Protein 1WMD (pdb70)

Secondary structure (DSSP, 8-state):
-HHHHHHTTHHHHHHHH--S-TT-EEEEEES--TTS-SSTTS-TTTTT-EEEEEETTTTT----SSSHHHHHHHHHH--SSSS--SSTTSEEEEEE---TTSS-TTS-SSHHHHHHHHHHTT-SEEEE---B--TT---HHHHHHHHHHHHSS-EEEEE--S-TTSSS-PPBSTT-SSSEEEEEE--S-GGG-GGGS-TTSBPTTS-----TTS-----EEEE-SSEEEE--TT--GGGSSEEEETTEEEE-SHHHHHHHHHHHHHHHHHIIIIISSS---HHHHHHHHHHHPBP-SS-SS-TTTTT-B--HHHHHT-EEEEEEEEE-TT-EEEEEEEE-TTS-EEEEEE--PPPPPTT-S----SEEEEEEE-TTS-EEETT--SSSTTS---SS-SEEEEEESSPPSEEEEEEEEEEE-SS--EEEEEEEE-

CATH classification: 3.40.50.200 (+1 more: 2.60.120.380)

InterPro domains:
  IPR000209 Peptidase S8/S53 domain [PF00082] (227-514)
  IPR007280 Peptidase, C-terminal, archaeal/bacterial [PF04151] (539-624)
  IPR008979 Galactose-binding-like domain superfamily [SSF49785] (526-638)
  IPR015500 Peptidase S8, subtilisin-related [PR00723] (227-246)
  IPR015500 Peptidase S8, subtilisin-related [PR00723] (270-283)
  IPR015500 Peptidase S8, subtilisin-related [PR00723] (458-474)
  IPR022398 Peptidase S8, subtilisin, His-active site [PS00137] (274-284)
  IPR023828 Peptidase S8, subtilisin, Ser-active site [PS00138] (459-469)
  IPR034058 TagA/B/C/D, peptidase domain [cd04842] (222-499)
  IPR036852 Peptidase S8/S53 domain superfamily [G3DSA:3.40.50.200] (207-523)
  IPR036852 Peptidase S8/S53 domain superfamily [SSF52743] (214-522)
  IPR051048 Peptidase S8/S53 subtilisin kexin sedolisin [PTHR43399] (179-622)

Solvent-accessible surface area: 14424 Å² total; per-residue (Å²): 0,75,44,0,69,29,25,0,67,0,43,42,0,8,89,85,80,45,2,80,0,93,54,14,40,0,0,0,0,4,9,0,0,3,37,16,154,81,65,100,58,0,14,46,1,0,118,78,18,17,56,13,33,71,34,51,18,30,115,142,56,6,26,0,69,55,0,45,0,0,0,1,0,1,0,0,0,2,53,4,95,69,10,74,0,0,0,4,86,0,63,0,0,0,0,0,0,8,35,110,74,46,34,65,56,10,40,37,114,69,2,29,80,2,0,48,66,0,66,101,25,25,0,61,0,0,0,0,5,26,44,54,66,55,96,1,22,16,41,78,43,0,99,18,0,0,38,9,6,74,118,47,28,0,3,0,0,0,6,0,10,73,95,16,81,107,38,22,12,0,8,4,1,0,0,0,0,8,0,2,0,0,0,0,0,9,0,81,39,78,112,78,32,94,88,0,64,55,44,64,82,22,0,114,29,0,0,21,4,62,3,160,20,40,5,23,4,0,2,0,0,0,0,0,0,21,0,6,0,1,29,1,75,78,10,68,82,105,36,17,91,29,86,95,68,95,97,4,0,13,10,17,4,1,10,3,0,0,0,0,0,0,0,0,0,0,0,0,19,5,14,0,60,107,91,71,68,42,70,0,81,12,2,0,0,6,0,0,0,0,0,2,3,31,68,10,68,86,23,36,69,29,12,46,0,0,1,0,20,0,19,0,24,103,0,0,86,1,36,74,16,29,42,90,43,56,9,43,69,88,91,109,12,86,54,81,35,92,2,65,48,80,101,54,0,22,0,0,0,2,1,13,0,4,32,3,50,64,127,46,100,53,6,18,37,0,15,0,7,0,6,0,30,4,59,108,46,58,74,28,3,0,16,10,52,86,88,81,82,69,79,79,139,20,30,98,15,7,6,0,2,5,34,17,126,86,4,54,76,20,66,1,43,0,33,0,29,3,147,74,11,90,76,45,76,1,35,0,0,0,0,13,14,42

Sequence (434 aa):
NDVARGIVKADVAQSSSYGLYGQGQIVAVADTGLDTGRNDSSMHEAFRGKITALYALGRTNNANDTNGHGTHVAGSVLGNGSTNKGMAPQANLVFQSIMDSGGGLGGLPSNLQTLFSQAYSAGARIHTNSWGAAVNGAYTTDSRNVDDYVRKNDDMTILFAAGNEGPNGGTISAPGTAKNAITVGATENLRPSFGSYADNINHVAQFSSRGPTKDGRIKPDVMAPGTFILSARSSLAPDSSFWANHDSKYAYMGGTSMATPIVAGNVAQLREHFVKNRGITPKPSLLKAALIAGAADIGLGYPNGNQGWGRVTLDKSLNVAYVNESSSLSTSQKATYSFTATAGKPLKISLVWSDAPASTTASVTLVNDLDLVITAPNGTQYVGNDFTSPYNDNWDGRNNVENVFINAPQSGTTYTIEVQAYNVPVGPQTFSLAIVN

Organism: NCBI:txid109322

Nearest PDB structures (foldseek):
  1wmf-assembly1_A  TM=1.002E+00  e=3.859E-103  Bacillus sp. KSM-KP43
  5fbz-assembly1_A  TM=9.987E-01  e=5.901E-98  Sutcliffiella halmapala
  3afg-assembly1_A  TM=7.435E-01  e=8.883E-31  Thermococcus kodakarensis
  6pak-assembly2_B  TM=8.814E-01  e=3.249E-18  Bacillus subtilis subsp. subtilis str. 168
  4zoq-assembly5_M  TM=7.406E-01  e=2.627E-15  Bacillus licheniformis

B-factor: mean 17.15, std 8.02, range [5.32, 48.55]

Structure (mmCIF, N/CA/C/O backbone):
data_1WMD
#
_entry.id   1WMD
#
_cell.length_a   42.840
_cell.length_b   109.036
_cell.length_c   166.912
_cell.angle_alpha   90.00
_cell.angle_beta   90.00
_cell.angle_gamma   90.00
#
_symmetry.space_group_name_H-M   'C 2 2 21'
#
loop_
_entity.id
_entity.type
_entity.pdbx_description
1 polymer protease
2 non-polymer 'CALCIUM ION'
3 non-polymer 'SULFATE ION'
4 non-polymer '1,4-DIETHYLENE DIOXIDE'
5 non-polymer GLYCEROL
6 water water
#
loop_
_atom_site.group_PDB
_atom_site.id
_atom_site.type_symbol
_atom_site.label_atom_id
_atom_site.label_alt_id
_atom_site.label_comp_id
_atom_site.label_asym_id
_atom_site.label_entity_id
_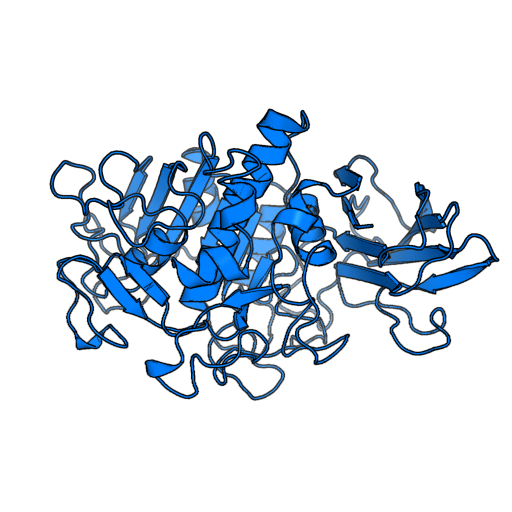atom_site.label_seq_id
_atom_site.pdbx_PDB_ins_code
_atom_site.Cartn_x
_atom_site.Cartn_y
_atom_site.Cartn_z
_atom_site.occupancy
_atom_site.B_iso_or_equiv
_atom_site.auth_seq_id
_atom_site.auth_comp_id
_atom_site.auth_asym_id
_atom_site.auth_atom_id
_atom_site.pdbx_PDB_model_num
ATOM 1 N N A ASN A 1 1 ? 15.929 63.151 65.877 0.55 7.95 1 ASN A N 1
ATOM 2 N N B ASN A 1 1 ? 17.071 61.275 65.942 0.45 20.09 1 ASN A N 1
ATOM 3 C CA . ASN A 1 1 ? 17.250 62.666 65.549 1.00 9.34 1 ASN A CA 1
ATOM 4 C C . ASN A 1 1 ? 18.357 63.358 66.339 1.00 9.79 1 ASN A C 1
ATOM 5 O O . ASN A 1 1 ? 19.235 62.706 66.865 1.00 10.76 1 ASN A O 1
ATOM 14 N N . ASP A 1 2 ? 18.311 64.698 66.491 1.00 10.63 2 ASP A N 1
ATOM 15 C CA . ASP A 1 2 ? 19.408 65.339 67.208 1.00 10.56 2 ASP A CA 1
ATOM 16 C C . ASP A 1 2 ? 19.492 64.900 68.658 1.00 10.38 2 ASP A C 1
ATOM 17 O O . ASP A 1 2 ? 20.609 64.798 69.199 1.00 13.22 2 ASP A O 1
ATOM 22 N N . VAL A 1 3 ? 18.358 64.647 69.299 1.00 10.15 3 VAL A N 1
ATOM 23 C CA . VAL A 1 3 ? 18.451 64.222 70.697 1.00 9.33 3 VAL A CA 1
ATOM 24 C C . VAL A 1 3 ? 18.788 62.737 70.762 1.00 8.52 3 VAL A C 1
ATOM 25 O O . VAL A 1 3 ? 19.607 62.356 71.584 1.00 9.48 3 VAL A O 1
ATOM 29 N N . ALA A 1 4 ? 18.195 61.924 69.868 1.00 9.42 4 ALA A N 1
ATOM 30 C CA . ALA A 1 4 ? 18.578 60.516 69.798 1.00 8.91 4 ALA A CA 1
ATOM 31 C C . ALA A 1 4 ? 20.067 60.346 69.580 1.00 9.40 4 ALA A C 1
ATOM 32 O O . ALA A 1 4 ? 20.693 59.438 70.166 1.00 9.89 4 ALA A O 1
ATOM 34 N N . ARG A 1 5 ? 20.627 61.222 68.735 1.00 8.53 5 ARG A N 1
ATOM 35 C CA . ARG A 1 5 ? 22.078 61.150 68.453 1.00 9.72 5 ARG A CA 1
ATOM 36 C C . ARG A 1 5 ? 22.883 61.186 69.730 1.00 9.75 5 ARG A C 1
ATOM 37 O O . ARG A 1 5 ? 23.860 60.441 69.879 1.00 12.06 5 ARG A O 1
ATOM 45 N N . GLY A 1 6 ? 22.496 62.062 70.651 1.00 10.74 6 GLY A N 1
ATOM 46 C CA . GLY A 1 6 ? 23.231 62.157 71.913 1.00 11.05 6 GLY A CA 1
ATOM 47 C C . GLY A 1 6 ? 22.903 60.973 72.805 1.00 10.41 6 GLY A C 1
ATOM 48 O O . GLY A 1 6 ? 23.782 60.456 73.500 1.00 12.23 6 GLY A O 1
ATOM 49 N N . ILE A 1 7 ? 21.659 60.494 72.813 1.00 9.51 7 ILE A N 1
ATOM 50 C CA . ILE A 1 7 ? 21.335 59.398 73.708 1.00 9.10 7 ILE A CA 1
ATOM 51 C C . ILE A 1 7 ? 22.111 58.149 73.368 1.00 9.05 7 ILE A C 1
ATOM 52 O O . ILE A 1 7 ? 22.685 57.473 74.243 1.00 10.07 7 ILE A O 1
ATOM 57 N N . VAL A 1 8 ? 22.217 57.802 72.093 1.00 9.47 8 VAL A N 1
ATOM 58 C CA . VAL A 1 8 ? 22.902 56.577 71.681 1.00 9.74 8 VAL A CA 1
ATOM 59 C C . VAL A 1 8 ? 24.396 56.805 71.436 1.00 10.44 8 VAL A C 1
ATOM 60 O O . VAL A 1 8 ? 25.100 55.856 71.047 1.00 11.17 8 VAL A O 1
ATOM 64 N N . LYS A 1 9 ? 24.883 58.024 71.671 1.00 10.01 9 LYS A N 1
ATOM 65 C CA . LYS A 1 9 ? 26.325 58.336 71.649 1.00 11.10 9 LYS A CA 1
ATOM 66 C C . LYS A 1 9 ? 26.833 58.327 70.216 1.00 10.37 9 LYS A C 1
ATOM 67 O O . LYS A 1 9 ? 28.020 58.172 69.960 1.00 12.19 9 LYS A O 1
ATOM 73 N N . ALA A 1 10 ? 25.979 58.556 69.235 1.00 10.08 10 ALA A N 1
ATOM 74 C CA . ALA A 1 10 ? 26.409 58.790 67.841 1.00 10.13 10 ALA A CA 1
ATOM 75 C C . ALA A 1 10 ? 27.141 60.131 67.813 1.00 11.32 10 ALA A C 1
ATOM 76 O O . ALA A 1 10 ? 27.981 60.288 66.934 1.00 12.61 10 ALA A O 1
ATOM 78 N N . ASP A 1 11 ? 26.858 61.062 68.720 1.00 11.38 11 ASP A N 1
ATOM 79 C CA . ASP A 1 11 ? 27.611 62.319 68.794 1.00 12.92 11 ASP A CA 1
ATOM 80 C C . ASP A 1 11 ? 29.082 62.043 69.111 1.00 13.16 11 ASP A C 1
ATOM 81 O O . ASP A 1 11 ? 29.936 62.648 68.466 1.00 15.49 11 ASP A O 1
ATOM 86 N N . VAL A 1 12 ? 29.381 61.171 70.069 1.00 12.53 12 VAL A N 1
ATOM 87 C CA . VAL A 1 12 ? 30.769 60.846 70.387 1.00 13.66 12 VAL A CA 1
ATOM 88 C C . VAL A 1 12 ? 31.426 60.134 69.218 1.00 13.54 12 VAL A C 1
ATOM 89 O O . VAL A 1 12 ? 32.581 60.393 68.830 1.00 14.10 12 VAL A O 1
ATOM 93 N N . ALA A 1 13 ? 30.685 59.237 68.578 1.00 12.85 13 ALA A N 1
ATOM 94 C CA . ALA A 1 13 ? 31.244 58.509 67.437 1.00 12.63 13 ALA A CA 1
ATOM 95 C C . ALA A 1 13 ? 31.637 59.487 66.343 1.00 12.15 13 ALA A C 1
ATOM 96 O O . ALA A 1 13 ? 32.694 59.305 65.715 1.00 14.64 13 ALA A O 1
ATOM 98 N N . GLN A 1 14 ? 30.754 60.477 66.118 1.00 13.73 14 GLN A N 1
ATOM 99 C CA . GLN A 1 14 ? 31.036 61.474 65.077 1.00 14.38 14 GLN A CA 1
ATOM 100 C C . GLN A 1 14 ? 32.155 62.418 65.506 1.00 15.99 14 GLN A C 1
ATOM 101 O O . GLN A 1 14 ? 33.166 62.557 64.786 1.00 17.37 14 GLN A O 1
ATOM 107 N N A SER A 1 15 ? 31.993 63.082 66.656 0.52 17.31 15 SER A N 1
ATOM 108 N N B SER A 1 15 ? 32.019 63.091 66.656 0.47 17.32 15 SER A N 1
ATOM 109 C CA A SER A 1 15 ? 32.955 64.128 67.020 0.52 17.59 15 SER A CA 1
ATOM 110 C CA B SER A 1 15 ? 33.019 64.117 66.972 0.47 17.87 15 SER A CA 1
ATOM 111 C C A SER A 1 15 ? 34.305 63.596 67.475 0.52 18.91 15 SER A C 1
ATOM 112 C C B SER A 1 15 ? 34.360 63.562 67.428 0.47 18.85 15 SER A C 1
ATOM 113 O O A SER A 1 15 ? 35.354 64.220 67.200 0.52 21.14 15 SER A O 1
ATOM 114 O O B SER A 1 15 ? 35.419 64.137 67.113 0.47 21.13 15 SER A O 1
ATOM 119 N N . SER A 1 16 ? 34.363 62.489 68.209 1.00 18.92 16 SER A N 1
ATOM 120 C CA . SER A 1 16 ? 35.626 61.997 68.745 1.00 18.89 16 SER A CA 1
ATOM 121 C C . SER A 1 16 ? 36.280 60.920 67.882 1.00 18.83 16 SER A C 1
ATOM 122 O O . SER A 1 16 ? 37.508 60.811 67.910 1.00 21.57 16 SER A O 1
ATOM 125 N N . TYR A 1 17 ? 35.461 60.171 67.154 1.00 16.18 17 TYR A N 1
ATOM 126 C CA . TYR A 1 17 ? 36.034 59.153 66.275 1.00 16.94 17 TYR A CA 1
ATOM 127 C C . TYR A 1 17 ? 35.931 59.515 64.777 1.00 17.10 17 TYR A C 1
ATOM 128 O O . TYR A 1 17 ? 36.522 58.804 63.967 1.00 20.42 17 TYR A O 1
ATOM 137 N N . GLY A 1 18 ? 35.212 60.563 64.369 1.00 16.41 18 GLY A N 1
ATOM 138 C CA . GLY A 1 18 ? 35.136 60.908 62.963 1.00 17.36 18 GLY A CA 1
ATOM 139 C C . GLY A 1 18 ? 34.191 60.044 62.159 1.00 15.73 18 GLY A C 1
ATOM 140 O O . GLY A 1 18 ? 34.237 60.027 60.899 1.00 17.03 18 GLY A O 1
ATOM 141 N N . LEU A 1 19 ? 33.287 59.294 62.818 1.00 13.98 19 LEU A N 1
ATOM 142 C CA . LEU A 1 19 ? 32.448 58.333 62.120 1.00 14.61 19 LEU A CA 1
ATOM 143 C C . LEU A 1 19 ? 31.081 58.881 61.732 1.00 12.62 19 LEU A C 1
ATOM 144 O O . LEU A 1 19 ? 30.185 58.990 62.591 1.00 13.39 19 LEU A O 1
ATOM 149 N N . TYR A 1 20 ? 31.003 59.219 60.449 1.00 12.50 20 TYR A N 1
ATOM 150 C CA . TYR A 1 20 ? 29.719 59.670 59.888 1.00 12.55 20 TYR A CA 1
ATOM 151 C C . TYR A 1 20 ? 29.109 58.678 58.893 1.00 12.57 20 TYR A C 1
ATOM 152 O O . TYR A 1 20 ? 28.072 58.928 58.261 1.00 12.49 20 TYR A O 1
ATOM 161 N N . GLY A 1 21 ? 29.737 57.524 58.735 1.00 13.37 21 GLY A N 1
ATOM 162 C CA . GLY A 1 21 ? 29.274 56.466 57.859 1.00 12.63 21 GLY A CA 1
ATOM 163 C C . GLY A 1 21 ? 29.811 56.537 56.447 1.00 12.63 21 GLY A C 1
ATOM 164 O O . GLY A 1 21 ? 29.347 55.806 55.583 1.00 14.22 21 GLY A O 1
ATOM 165 N N . GLN A 1 22 ? 30.776 57.404 56.182 1.00 16.03 22 GLN A N 1
ATOM 166 C CA . GLN A 1 22 ? 31.300 57.540 54.821 1.00 14.99 22 GLN A CA 1
ATOM 167 C C . GLN A 1 22 ? 31.846 56.162 54.395 1.00 16.24 22 GLN A C 1
ATOM 168 O O . GLN A 1 22 ? 32.593 55.538 55.167 1.00 15.72 22 GLN A O 1
ATOM 174 N N . GLY A 1 23 ? 31.528 55.843 53.142 1.00 15.23 23 GLY A N 1
ATOM 175 C CA . GLY A 1 23 ? 32.010 54.620 52.532 1.00 15.47 23 GLY A CA 1
ATOM 176 C C . GLY A 1 23 ? 31.040 53.474 52.781 1.00 16.22 23 GLY A C 1
ATOM 177 O O . GLY A 1 23 ? 31.264 52.430 52.167 1.00 18.41 23 GLY A O 1
ATOM 178 N N . GLN A 1 24 ? 30.022 53.628 53.651 1.00 14.07 24 GLN A N 1
ATOM 179 C CA . GLN A 1 24 ? 29.035 52.600 53.900 1.00 13.25 24 GLN A CA 1
ATOM 180 C C . GLN A 1 24 ? 27.776 52.860 53.081 1.00 11.92 24 GLN A C 1
ATOM 181 O O . GLN A 1 24 ? 27.466 54.020 52.816 1.00 14.48 24 GLN A O 1
ATOM 187 N N . ILE A 1 25 ? 27.064 51.804 52.711 1.00 12.39 25 ILE A N 1
ATOM 188 C CA . ILE A 1 25 ? 25.812 51.924 51.994 1.00 12.24 25 ILE A CA 1
ATOM 189 C C . ILE A 1 25 ? 24.741 51.159 52.759 1.00 12.28 25 ILE A C 1
ATOM 190 O O . ILE A 1 25 ? 24.881 49.952 52.991 1.00 13.58 25 ILE A O 1
ATOM 195 N N . VAL A 1 26 ? 23.705 51.889 53.167 1.00 11.58 26 VAL A N 1
ATOM 196 C CA . VAL A 1 26 ? 22.586 51.288 53.852 1.00 10.98 26 VAL A CA 1
ATOM 197 C C . VAL A 1 26 ? 21.394 51.205 52.915 1.00 10.29 26 VAL A C 1
ATOM 198 O O . VAL A 1 26 ? 21.044 52.204 52.284 1.00 11.75 26 VAL A O 1
ATOM 202 N N . ALA A 1 27 ? 20.723 50.058 52.886 1.00 11.15 27 ALA A N 1
ATOM 203 C CA . ALA A 1 27 ? 19.468 49.900 52.191 1.00 11.71 27 ALA A CA 1
ATOM 204 C C . ALA A 1 27 ? 18.313 50.053 53.191 1.00 11.61 27 ALA A C 1
ATOM 205 O O . ALA A 1 27 ? 18.323 49.445 54.277 1.00 11.32 27 ALA A O 1
ATOM 207 N N . VAL A 1 28 ? 17.335 50.830 52.738 1.00 11.24 28 VAL A N 1
ATOM 208 C CA . VAL A 1 28 ? 16.084 51.000 53.487 1.00 11.76 28 VAL A CA 1
ATOM 209 C C . VAL A 1 28 ? 14.973 50.457 52.603 1.00 11.56 28 VAL A C 1
ATOM 210 O O . VAL A 1 28 ? 14.848 50.946 51.460 1.00 12.82 28 VAL A O 1
ATOM 214 N N . ALA A 1 29 ? 14.201 49.471 53.051 1.00 11.61 29 ALA A N 1
ATOM 215 C CA . ALA A 1 29 ? 12.972 49.064 52.342 1.00 12.28 29 ALA A CA 1
ATOM 216 C C . ALA A 1 29 ? 11.783 49.635 53.119 1.00 12.50 29 ALA A C 1
ATOM 217 O O . ALA A 1 29 ? 11.566 49.256 54.273 1.00 11.93 29 ALA A O 1
ATOM 219 N N . ASP A 1 30 ? 11.084 50.586 52.475 1.00 12.36 30 ASP A N 1
ATOM 220 C CA . ASP A 1 30 ? 10.031 51.355 53.155 1.00 13.34 30 ASP A CA 1
ATOM 221 C C . ASP A 1 30 ? 9.102 51.984 52.134 1.00 13.51 30 ASP A C 1
ATOM 222 O O . ASP A 1 30 ? 9.138 51.615 50.944 1.00 14.24 30 ASP A O 1
ATOM 227 N N . THR A 1 31 ? 8.210 52.889 52.514 1.00 13.48 31 THR A N 1
ATOM 228 C CA . THR A 1 31 ? 7.119 53.268 51.642 1.00 13.90 31 THR A CA 1
ATOM 229 C C . THR A 1 31 ? 7.602 53.859 50.324 1.00 13.74 31 THR A C 1
ATOM 230 O O . THR A 1 31 ? 7.231 53.369 49.225 1.00 14.77 31 THR A O 1
ATOM 234 N N . GLY A 1 32 ? 8.421 54.883 50.452 1.00 14.59 32 GLY A N 1
ATOM 235 C CA . GLY A 1 32 ? 8.954 55.626 49.299 1.00 16.64 32 GLY A CA 1
ATOM 236 C C . GLY A 1 32 ? 9.815 56.757 49.837 1.00 14.59 32 GLY A C 1
ATOM 237 O O . GLY A 1 32 ? 9.938 56.916 51.063 1.00 14.37 32 GLY A O 1
ATOM 238 N N . LEU A 1 33 ? 10.430 57.542 48.974 1.00 15.26 33 LEU A N 1
ATOM 239 C CA . LEU A 1 33 ? 11.418 58.561 49.327 1.00 14.26 33 LEU A CA 1
ATOM 240 C C . LEU A 1 33 ? 11.047 59.877 48.661 1.00 15.04 33 LEU A C 1
ATOM 241 O O . LEU A 1 33 ? 11.332 60.013 47.475 1.00 16.54 33 LEU A O 1
ATOM 246 N N . ASP A 1 34 ? 10.444 60.776 49.456 1.00 14.71 34 ASP A N 1
ATOM 247 C CA . ASP A 1 34 ? 10.082 62.099 48.979 1.00 16.45 34 ASP A CA 1
ATOM 248 C C . ASP A 1 34 ? 9.531 62.113 47.557 1.00 17.40 34 ASP A C 1
ATOM 249 O O . ASP A 1 34 ? 8.498 61.486 47.291 1.00 18.59 34 ASP A O 1
ATOM 254 N N . THR A 1 35 ? 10.168 62.774 46.590 1.00 18.23 35 THR A N 1
ATOM 255 C CA . THR A 1 35 ? 9.606 62.951 45.267 1.00 20.25 35 THR A CA 1
ATOM 256 C C . THR A 1 35 ? 9.744 61.665 44.439 1.00 20.39 35 THR A C 1
ATOM 257 O O . THR A 1 35 ? 9.147 61.564 43.360 1.00 23.94 35 THR A O 1
ATOM 261 N N . GLY A 1 36 ? 10.584 60.734 44.900 1.00 18.74 36 GLY A N 1
ATOM 262 C CA . GLY A 1 36 ? 10.730 59.497 44.148 1.00 19.26 36 GLY A CA 1
ATOM 263 C C . GLY A 1 36 ? 11.691 59.640 42.983 1.00 20.39 36 GLY A C 1
ATOM 264 O O . GLY A 1 36 ? 11.735 58.688 42.167 1.00 24.30 36 GLY A O 1
ATOM 265 N N . ARG A 1 37 ? 12.445 60.728 42.890 1.00 22.59 37 ARG A N 1
ATOM 266 C CA . ARG A 1 37 ? 13.347 60.967 41.745 1.00 24.13 37 ARG A CA 1
ATOM 267 C C . ARG A 1 37 ? 14.748 61.277 42.249 1.00 23.63 37 ARG A C 1
ATOM 268 O O . ARG A 1 37 ? 14.917 62.127 43.111 1.00 22.65 37 ARG A O 1
ATOM 276 N N . ASN A 1 38 ? 15.739 60.528 41.757 1.00 23.10 38 ASN A N 1
ATOM 277 C CA . ASN A 1 38 ? 17.134 60.705 42.155 1.00 22.42 38 ASN A CA 1
ATOM 278 C C . ASN A 1 38 ? 17.790 61.820 41.321 1.00 22.44 38 ASN A C 1
ATOM 279 O O . ASN A 1 38 ? 18.665 61.617 40.467 1.00 25.49 38 ASN A O 1
ATOM 284 N N . ASP A 1 39 ? 17.348 63.041 41.603 1.00 23.26 39 ASP A N 1
ATOM 285 C CA . ASP A 1 39 ? 17.759 64.242 40.864 1.00 24.32 39 ASP A CA 1
ATOM 286 C C . ASP A 1 39 ? 17.697 65.421 41.819 1.00 24.09 39 ASP A C 1
ATOM 287 O O . ASP A 1 39 ? 17.466 65.250 43.008 1.00 23.79 39 ASP A O 1
ATOM 292 N N . SER A 1 40 ? 17.819 66.634 41.280 1.00 26.75 40 SER A N 1
ATOM 293 C CA . SER A 1 40 ? 17.808 67.812 42.113 1.00 28.57 40 SER A CA 1
ATOM 294 C C . SER A 1 40 ? 16.453 68.083 42.740 1.00 26.88 40 SER A C 1
ATOM 295 O O . SER A 1 40 ? 16.363 68.999 43.589 1.00 27.58 40 SER A O 1
ATOM 298 N N . SER A 1 41 ? 15.371 67.383 42.393 1.00 26.04 41 SER A N 1
ATOM 299 C CA . SER A 1 41 ? 14.093 67.629 43.068 1.00 25.60 41 SER A CA 1
ATOM 300 C C . SER A 1 41 ? 14.094 66.996 44.469 1.00 24.51 41 SER A C 1
ATOM 301 O O . SER A 1 41 ? 13.270 67.333 45.320 1.00 22.57 41 SER A O 1
ATOM 304 N N . MET A 1 42 ? 14.996 66.068 44.717 1.00 22.50 42 MET A N 1
ATOM 305 C CA . MET A 1 42 ? 14.961 65.285 45.952 1.00 18.71 42 MET A CA 1
ATOM 306 C C . MET A 1 42 ? 15.210 66.096 47.204 1.00 18.04 42 MET A C 1
ATOM 307 O O . MET A 1 42 ? 15.982 67.058 47.216 1.00 19.78 42 MET A O 1
ATOM 312 N N . HIS A 1 43 ? 14.548 65.721 48.286 1.00 16.94 43 HIS A N 1
ATOM 313 C CA . HIS A 1 43 ? 14.712 66.337 49.580 1.00 16.44 43 HIS A CA 1
ATOM 314 C C . HIS A 1 43 ? 16.190 66.506 49.946 1.00 17.15 43 HIS A C 1
ATOM 315 O O . HIS A 1 43 ? 16.983 65.572 49.690 1.00 17.30 43 HIS A O 1
ATOM 322 N N . GLU A 1 44 ? 16.524 67.664 50.503 1.00 16.44 44 GLU A N 1
ATOM 323 C CA . GLU A 1 44 ? 17.926 67.993 50.803 1.00 16.67 44 GLU A CA 1
ATOM 324 C C . GLU A 1 44 ? 18.639 66.932 51.640 1.00 17.23 44 GLU A C 1
ATOM 325 O O . GLU A 1 44 ? 19.899 66.838 51.632 1.00 17.47 44 GLU A O 1
ATOM 331 N N . ALA A 1 45 ? 17.875 66.149 52.418 1.00 15.63 45 ALA A N 1
ATOM 332 C CA . ALA A 1 45 ? 18.536 65.160 53.270 1.00 15.25 45 ALA A CA 1
ATOM 333 C C . ALA A 1 45 ? 19.089 63.986 52.488 1.00 15.55 45 ALA A C 1
ATOM 334 O O . ALA A 1 45 ? 19.952 63.270 53.020 1.00 14.79 45 ALA A O 1
ATOM 336 N N . PHE A 1 46 ? 18.602 63.765 51.271 1.00 15.24 46 PHE A N 1
ATOM 337 C CA . PHE A 1 46 ? 19.100 62.633 50.487 1.00 14.87 46 PHE A CA 1
ATOM 338 C C . PHE A 1 46 ? 19.624 62.991 49.107 1.00 15.77 46 PHE A C 1
ATOM 339 O O . PHE A 1 46 ? 20.251 62.155 48.458 1.00 20.06 46 PHE A O 1
ATOM 347 N N . ARG A 1 47 ? 19.376 64.220 48.679 1.00 18.19 47 ARG A N 1
ATOM 348 C CA . ARG A 1 47 ? 19.882 64.651 47.392 1.00 19.13 47 ARG A CA 1
ATOM 349 C C . ARG A 1 47 ? 21.384 64.426 47.244 1.00 18.95 47 ARG A C 1
ATOM 350 O O . ARG A 1 47 ? 22.192 64.899 48.031 1.00 19.07 47 ARG A O 1
ATOM 358 N N . GLY A 1 48 ? 21.788 63.691 46.182 1.00 16.94 48 GLY A N 1
ATOM 359 C CA . GLY A 1 48 ? 23.224 63.548 45.950 1.00 17.71 48 GLY A CA 1
ATOM 360 C C . GLY A 1 48 ? 23.835 62.361 46.685 1.00 17.06 48 GLY A C 1
ATOM 361 O O . GLY A 1 48 ? 25.042 62.057 46.545 1.00 18.52 48 GLY A O 1
ATOM 362 N N . LYS A 1 49 ? 23.045 61.680 47.505 1.00 17.33 49 LYS A N 1
ATOM 363 C CA . LYS A 1 49 ? 23.589 60.534 48.260 1.00 16.66 49 LYS A CA 1
ATOM 364 C C . LYS A 1 49 ? 22.816 59.227 48.044 1.00 14.82 49 LYS A C 1
ATOM 365 O O . LYS A 1 49 ? 22.865 58.295 48.850 1.00 16.33 49 LYS A O 1
ATOM 376 N N . ILE A 1 50 ? 22.112 59.164 46.929 1.00 15.52 50 ILE A N 1
ATOM 377 C CA . ILE A 1 50 ? 21.318 57.978 46.630 1.00 14.69 50 ILE A CA 1
ATOM 378 C C . ILE A 1 50 ? 22.054 57.083 45.654 1.00 16.00 50 ILE A C 1
ATOM 379 O O . ILE A 1 50 ? 22.206 57.371 44.469 1.00 20.30 50 ILE A O 1
ATOM 384 N N . THR A 1 51 ? 22.490 55.933 46.158 1.00 14.82 51 THR A N 1
ATOM 385 C CA . THR A 1 51 ? 23.071 54.918 45.295 1.00 15.62 51 THR A CA 1
ATOM 386 C C . THR A 1 51 ? 22.079 54.345 44.315 1.00 15.01 51 THR A C 1
ATOM 387 O O . THR A 1 51 ? 22.408 54.146 43.149 1.00 19.85 51 THR A O 1
ATOM 391 N N . ALA A 1 52 ? 20.876 54.076 44.798 1.00 15.49 52 ALA A N 1
ATOM 392 C CA . ALA A 1 52 ? 19.829 53.524 43.931 1.00 15.54 52 ALA A CA 1
ATOM 393 C C . ALA A 1 52 ? 18.484 53.769 44.594 1.00 15.90 52 ALA A C 1
ATOM 394 O O . ALA A 1 52 ? 18.390 53.634 45.826 1.00 16.59 52 ALA A O 1
ATOM 396 N N . LEU A 1 53 ? 17.471 54.090 43.804 1.00 15.53 53 LEU A N 1
ATOM 397 C CA . LEU A 1 53 ? 16.117 54.343 44.227 1.00 15.73 53 LEU A CA 1
ATOM 398 C C . LEU A 1 53 ? 15.242 53.452 43.364 1.00 15.39 53 LEU A C 1
ATOM 399 O O . LEU A 1 53 ? 15.152 53.734 42.156 1.00 19.55 53 LEU A O 1
ATOM 404 N 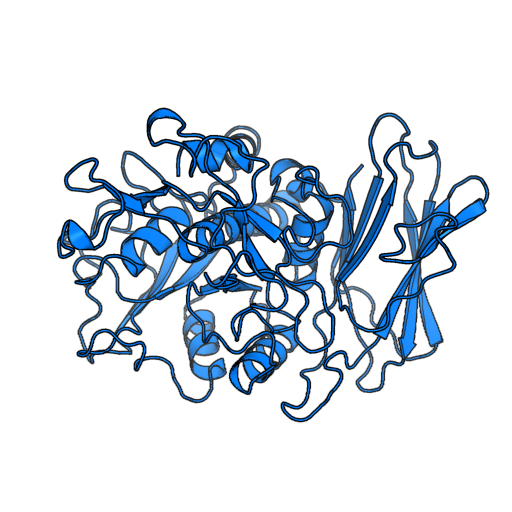N . TYR A 1 54 ? 14.677 52.410 43.940 1.00 14.86 54 TYR A N 1
ATOM 405 C CA . TYR A 1 54 ? 13.903 51.407 43.215 1.00 15.53 54 TYR A CA 1
ATOM 406 C C . TYR A 1 54 ? 12.411 51.430 43.550 1.00 16.07 54 TYR A C 1
ATOM 407 O O . TYR A 1 54 ? 12.079 51.478 44.745 1.00 16.68 54 TYR A O 1
ATOM 416 N N . ALA A 1 55 ? 11.539 51.378 42.530 1.00 17.83 55 ALA A N 1
ATOM 417 C CA . ALA A 1 55 ? 10.114 51.315 42.760 1.00 18.11 55 ALA A CA 1
ATOM 418 C C . ALA A 1 55 ? 9.617 49.876 42.614 1.00 18.91 55 ALA A C 1
ATOM 419 O O . ALA A 1 55 ? 9.540 49.366 41.493 1.00 23.24 55 ALA A O 1
ATOM 421 N N . LEU A 1 56 ? 9.254 49.267 43.751 1.00 17.78 56 LEU A N 1
ATOM 422 C CA . LEU A 1 56 ? 8.837 47.886 43.757 1.00 16.50 56 LEU A CA 1
ATOM 423 C C . LEU A 1 56 ? 7.329 47.743 43.921 1.00 18.28 56 LEU A C 1
ATOM 424 O O . LEU A 1 56 ? 6.730 46.853 43.327 1.00 22.55 56 LEU A O 1
ATOM 429 N N . GLY A 1 57 ? 6.757 48.634 44.743 1.00 19.39 57 GLY A N 1
ATOM 430 C CA . GLY A 1 57 ? 5.344 48.500 45.066 1.00 20.50 57 GLY A CA 1
ATOM 431 C C . GLY A 1 57 ? 4.487 49.122 43.981 1.00 21.87 57 GLY A C 1
ATOM 432 O O . GLY A 1 57 ? 3.390 48.627 43.734 1.00 24.07 57 GLY A O 1
ATOM 433 N N . ARG A 1 58 ? 4.920 50.209 43.366 1.00 22.28 58 ARG A N 1
ATOM 434 C CA . ARG A 1 58 ? 4.152 50.924 42.356 1.00 20.89 58 ARG A CA 1
ATOM 435 C C . ARG A 1 58 ? 5.156 51.064 41.218 1.00 21.33 58 ARG A C 1
ATOM 436 O O . ARG A 1 58 ? 6.137 51.787 41.352 1.00 21.05 58 ARG A O 1
ATOM 444 N N . THR A 1 59 ? 4.971 50.350 40.146 1.00 22.84 59 THR A N 1
ATOM 445 C CA . THR A 1 59 ? 5.900 50.390 39.021 1.00 23.67 59 THR A CA 1
ATOM 446 C C . THR A 1 59 ? 6.218 51.822 38.595 1.00 23.46 59 THR A C 1
ATOM 447 O O . THR A 1 59 ? 5.341 52.671 38.394 1.00 25.82 59 THR A O 1
ATOM 451 N N . ASN A 1 60 ? 7.521 52.122 38.537 1.00 24.69 60 ASN A N 1
ATOM 452 C CA . ASN A 1 60 ? 7.888 53.468 38.147 1.00 27.49 60 ASN A CA 1
ATOM 453 C C . ASN A 1 60 ? 7.421 54.582 39.081 1.00 25.96 60 ASN A C 1
ATOM 454 O O . ASN A 1 60 ? 7.371 55.754 38.679 1.00 27.50 60 ASN A O 1
ATOM 459 N N . ASN A 1 61 ? 7.065 54.293 40.331 1.00 24.66 61 ASN A N 1
ATOM 460 C CA . ASN A 1 61 ? 6.761 55.405 41.241 1.00 23.35 61 ASN A CA 1
ATOM 461 C C . ASN A 1 61 ? 7.308 55.041 42.621 1.00 21.76 61 ASN A C 1
ATOM 462 O O . ASN A 1 61 ? 6.755 54.201 43.319 1.00 21.82 61 ASN A O 1
ATOM 467 N N . ALA A 1 62 ? 8.410 55.671 42.963 1.00 19.98 62 ALA A N 1
ATOM 468 C CA . ALA A 1 62 ? 9.010 55.483 44.271 1.00 20.35 62 ALA A CA 1
ATOM 469 C C . ALA A 1 62 ? 8.807 56.674 45.203 1.00 19.69 62 ALA A C 1
ATOM 470 O O . ALA A 1 62 ? 9.553 56.868 46.200 1.00 20.90 62 ALA A O 1
ATOM 472 N N . ASN A 1 63 ? 7.804 57.505 44.960 1.00 19.02 63 ASN A N 1
ATOM 473 C CA . ASN A 1 63 ? 7.593 58.700 45.790 1.00 19.94 63 ASN A CA 1
ATOM 474 C C . ASN A 1 63 ? 7.005 58.329 47.147 1.00 20.61 63 ASN A C 1
ATOM 475 O O . ASN A 1 63 ? 6.596 57.179 47.358 1.00 19.60 63 ASN A O 1
ATOM 480 N N . ASP A 1 64 ? 6.923 59.292 48.052 1.00 18.76 64 ASP A N 1
ATOM 481 C CA . ASP A 1 64 ? 6.396 59.009 49.401 1.00 17.32 64 ASP A CA 1
ATOM 482 C C . ASP A 1 64 ? 5.234 59.907 49.779 1.00 16.02 64 ASP A C 1
ATOM 483 O O . ASP A 1 64 ? 5.348 60.956 50.420 1.00 18.11 64 ASP A O 1
ATOM 488 N N . THR A 1 65 ? 4.047 59.471 49.352 1.00 17.36 65 THR A N 1
ATOM 489 C CA . THR A 1 65 ? 2.824 60.181 49.722 1.00 17.93 65 THR A CA 1
ATOM 490 C C . THR A 1 65 ? 2.411 59.834 51.138 1.00 17.54 65 THR A C 1
ATOM 491 O O . THR A 1 65 ? 1.492 60.463 51.618 1.00 21.73 65 THR A O 1
ATOM 495 N N . ASN A 1 66 ? 3.115 58.897 51.785 1.00 17.31 66 A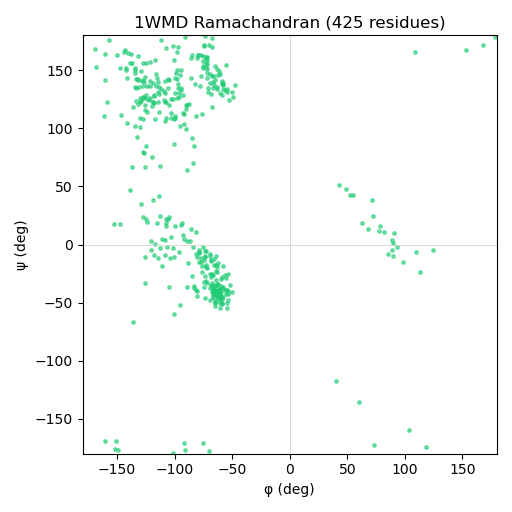SN A N 1
ATOM 496 C CA . ASN A 1 66 ? 2.759 58.525 53.156 1.00 16.82 66 ASN A CA 1
ATOM 497 C C . ASN A 1 66 ? 3.583 59.296 54.180 1.00 16.27 66 ASN A C 1
ATOM 498 O O . ASN A 1 66 ? 3.020 59.910 55.107 1.00 17.67 66 ASN A O 1
ATOM 503 N N . GLY A 1 67 ? 4.904 59.265 54.022 1.00 14.74 67 GLY A N 1
ATOM 504 C CA . GLY A 1 67 ? 5.866 59.954 54.881 1.00 14.95 67 GLY A CA 1
ATOM 505 C C . GLY A 1 67 ? 6.736 59.039 55.687 1.00 12.52 67 GLY A C 1
ATOM 506 O O . GLY A 1 67 ? 7.855 59.408 56.083 1.00 13.82 67 GLY A O 1
ATOM 507 N N . HIS A 1 68 ? 6.245 57.809 55.922 1.00 12.44 68 HIS A N 1
ATOM 508 C CA . HIS A 1 68 ? 6.982 56.911 56.835 1.00 11.96 68 HIS A CA 1
ATOM 509 C C . HIS A 1 68 ? 8.402 56.651 56.339 1.00 12.19 68 HIS A C 1
ATOM 510 O O . HIS A 1 68 ? 9.397 56.793 57.048 1.00 12.06 68 HIS A O 1
ATOM 517 N N . GLY A 1 69 ? 8.534 56.259 55.058 1.00 12.24 69 GLY A N 1
ATOM 518 C CA . GLY A 1 69 ? 9.808 55.868 54.501 1.00 12.95 69 GLY A CA 1
ATOM 519 C C . GLY A 1 69 ? 10.825 56.978 54.472 1.00 11.75 69 GLY A C 1
ATOM 520 O O . GLY A 1 69 ? 12.019 56.783 54.691 1.00 11.70 69 GLY A O 1
ATOM 521 N N . THR A 1 70 ? 10.357 58.177 54.156 1.00 12.22 70 THR A N 1
ATOM 522 C CA . THR A 1 70 ? 11.253 59.346 54.091 1.00 12.64 70 THR A CA 1
ATOM 523 C C . THR A 1 70 ? 11.765 59.665 55.489 1.00 11.79 70 THR A C 1
ATOM 524 O O . THR A 1 70 ? 12.956 59.947 55.676 1.00 12.57 70 THR A O 1
ATOM 528 N N . HIS A 1 71 ? 10.915 59.565 56.501 1.00 12.21 71 HIS A N 1
ATOM 529 C CA . HIS A 1 71 ? 11.346 59.853 57.865 1.00 12.00 71 HIS A CA 1
ATOM 530 C C . HIS A 1 71 ? 12.347 58.819 58.333 1.00 11.47 71 HIS A C 1
ATOM 531 O O . HIS A 1 71 ? 13.382 59.143 58.922 1.00 10.30 71 HIS A O 1
ATOM 538 N N . VAL A 1 72 ? 12.040 57.536 58.087 1.00 9.86 72 VAL A N 1
ATOM 539 C CA . VAL A 1 72 ? 12.943 56.432 58.414 1.00 9.53 72 VAL A CA 1
ATOM 540 C C . VAL A 1 72 ? 14.310 56.604 57.802 1.00 8.78 72 VAL A C 1
ATOM 541 O O . VAL A 1 72 ? 15.346 56.592 58.462 1.00 9.69 72 VAL A O 1
ATOM 545 N N . ALA A 1 73 ? 14.377 56.785 56.492 1.00 10.55 73 ALA A N 1
ATOM 546 C CA . ALA A 1 73 ? 15.660 56.997 55.823 1.00 11.34 73 ALA A CA 1
ATOM 547 C C . ALA A 1 73 ? 16.379 58.207 56.391 1.00 10.30 73 ALA A C 1
ATOM 548 O O . ALA A 1 73 ? 17.589 58.164 56.524 1.00 12.15 73 ALA A O 1
ATOM 550 N N . GLY A 1 74 ? 15.611 59.248 56.750 1.00 9.98 74 GLY A N 1
ATOM 551 C CA . GLY A 1 74 ? 16.190 60.427 57.336 1.00 10.41 74 GLY A CA 1
ATOM 552 C C . GLY A 1 74 ? 16.951 60.136 58.615 1.00 10.69 74 GLY A C 1
ATOM 553 O O . GLY A 1 74 ? 18.001 60.719 58.949 1.00 11.11 74 GLY A O 1
ATOM 554 N N . SER A 1 75 ? 16.441 59.210 59.436 1.00 9.95 75 SER A N 1
ATOM 555 C CA . SER A 1 75 ? 17.050 58.863 60.694 1.00 10.03 75 SER A CA 1
ATOM 556 C C . SER A 1 75 ? 18.301 58.017 60.494 1.00 9.75 75 SER A C 1
ATOM 557 O O . SER A 1 75 ? 19.225 58.110 61.291 1.00 9.69 75 SER A O 1
ATOM 560 N N . VAL A 1 76 ? 18.342 57.190 59.455 1.00 10.16 76 VAL A N 1
ATOM 561 C CA . VAL A 1 76 ? 19.542 56.445 59.161 1.00 9.87 76 VAL A CA 1
ATOM 562 C C . VAL A 1 76 ? 20.694 57.373 58.771 1.00 10.35 76 VAL A C 1
ATOM 563 O O . VAL A 1 76 ? 21.790 57.270 59.316 1.00 10.86 76 VAL A O 1
ATOM 567 N N . LEU A 1 77 ? 20.449 58.240 57.783 1.00 11.39 77 LEU A N 1
ATOM 568 C CA . LEU A 1 77 ? 21.587 58.886 57.112 1.00 11.92 77 LEU A CA 1
ATOM 569 C C . LEU A 1 77 ? 21.214 60.255 56.537 1.00 12.28 77 LEU A C 1
ATOM 570 O O . LEU A 1 77 ? 21.952 60.759 55.672 1.00 12.71 77 LEU A O 1
ATOM 575 N N . GLY A 1 78 ? 20.136 60.901 56.940 1.00 10.69 78 GLY A N 1
ATOM 576 C CA . GLY A 1 78 ? 19.814 62.211 56.360 1.00 12.57 78 GLY A CA 1
ATOM 577 C C . GLY A 1 78 ? 20.940 63.203 56.570 1.00 12.65 78 GLY A C 1
ATOM 578 O O . GLY A 1 78 ? 21.533 63.258 57.649 1.00 13.24 78 GLY A O 1
ATOM 579 N N . ASN A 1 79 ? 21.232 64.002 55.534 1.00 12.61 79 ASN A N 1
ATOM 580 C CA . ASN A 1 79 ? 22.334 64.938 55.638 1.00 14.16 79 ASN A CA 1
ATOM 581 C C . ASN A 1 79 ? 21.916 66.353 55.249 1.00 14.26 79 ASN A C 1
ATOM 582 O O . ASN A 1 79 ? 22.696 67.085 54.631 1.00 16.18 79 ASN A O 1
ATOM 587 N N . GLY A 1 80 ? 20.645 66.681 55.594 1.00 13.38 80 GLY A N 1
ATOM 588 C CA . GLY A 1 80 ? 20.205 68.062 55.404 1.00 14.81 80 GLY A CA 1
ATOM 589 C C . GLY A 1 80 ? 20.874 69.007 56.370 1.00 17.42 80 GLY A C 1
ATOM 590 O O . GLY A 1 80 ? 21.723 68.655 57.197 1.00 19.23 80 GLY A O 1
ATOM 591 N N . SER A 1 81 ? 20.512 70.299 56.318 1.00 19.21 81 SER A N 1
ATOM 592 C CA . SER A 1 81 ? 21.209 71.239 57.159 1.00 19.62 81 SER A CA 1
ATOM 593 C C . SER A 1 81 ? 20.818 71.084 58.635 1.00 17.91 81 SER A C 1
ATOM 594 O O . SER A 1 81 ? 21.582 71.625 59.436 1.00 23.60 81 SER A O 1
ATOM 599 N N . THR A 1 82 ? 19.717 70.433 58.908 1.00 15.42 82 THR A N 1
ATOM 600 C CA . THR A 1 82 ? 19.270 70.211 60.287 1.00 13.89 82 THR A CA 1
ATOM 601 C C . THR A 1 82 ? 18.760 68.771 60.406 1.00 12.18 82 THR A C 1
ATOM 602 O O . THR A 1 82 ? 18.501 68.146 59.370 1.00 13.66 82 THR A O 1
ATOM 606 N N . ASN A 1 83 ? 18.632 68.306 61.636 1.00 11.33 83 ASN A N 1
ATOM 607 C CA . ASN A 1 83 ? 17.988 67.036 61.993 1.00 11.13 83 ASN A CA 1
ATOM 608 C C . ASN A 1 83 ? 18.608 65.858 61.244 1.00 10.80 83 ASN A C 1
ATOM 609 O O . ASN A 1 83 ? 17.909 64.961 60.785 1.00 11.75 83 ASN A O 1
ATOM 614 N N . LYS A 1 84 ? 19.917 65.825 61.146 1.00 11.40 84 LYS A N 1
ATOM 615 C CA . LYS A 1 84 ? 20.630 64.769 60.434 1.00 11.81 84 LYS A CA 1
ATOM 616 C C . LYS A 1 84 ? 20.421 63.397 61.062 1.00 11.35 84 LYS A C 1
ATOM 617 O O . LYS A 1 84 ? 20.212 63.230 62.261 1.00 11.81 84 LYS A O 1
ATOM 623 N N . GLY A 1 85 ? 20.493 62.379 60.199 1.00 11.88 85 GLY A N 1
ATOM 624 C CA . GLY A 1 85 ? 20.481 61.007 60.657 1.00 11.67 85 GLY A CA 1
ATOM 625 C C . GLY A 1 85 ? 21.807 60.621 61.302 1.00 11.03 85 GLY A C 1
ATOM 626 O O . GLY A 1 85 ? 22.753 61.426 61.393 1.00 11.74 85 GLY A O 1
ATOM 627 N N . MET A 1 86 ? 21.900 59.385 61.777 1.00 9.97 86 MET A N 1
ATOM 628 C CA . MET A 1 86 ? 23.064 58.998 62.585 1.00 9.99 86 MET A CA 1
ATOM 629 C C . MET A 1 86 ? 24.350 58.825 61.765 1.00 9.89 86 MET A C 1
ATOM 630 O O . MET A 1 86 ? 25.427 59.009 62.330 1.00 11.46 86 MET A O 1
ATOM 635 N N . ALA A 1 87 ? 24.216 58.486 60.476 1.00 9.74 87 ALA A N 1
ATOM 636 C CA . ALA A 1 87 ? 25.320 58.218 59.563 1.00 12.00 87 ALA A CA 1
ATOM 637 C C . ALA A 1 87 ? 25.149 59.110 58.346 1.00 12.14 87 ALA A C 1
ATOM 638 O O . ALA A 1 87 ? 24.854 58.604 57.258 1.00 12.24 87 ALA A O 1
ATOM 640 N N . PRO A 1 88 ? 25.274 60.412 58.513 1.00 12.32 88 PRO A N 1
ATOM 641 C CA . PRO A 1 88 ? 24.876 61.343 57.443 1.00 12.43 88 PRO A CA 1
ATOM 642 C C . PRO A 1 88 ? 25.836 61.375 56.262 1.00 12.97 88 PRO A C 1
ATOM 643 O O . PRO A 1 88 ? 25.489 62.019 55.263 1.00 16.12 88 PRO A O 1
ATOM 647 N N . GLN A 1 89 ? 26.989 60.682 56.326 1.00 13.03 89 GLN A N 1
ATOM 648 C CA . GLN A 1 89 ? 27.757 60.522 55.091 1.00 12.45 89 GLN A CA 1
ATOM 649 C C . GLN A 1 89 ? 27.653 59.165 54.442 1.00 12.57 89 GLN A C 1
ATOM 650 O O . GLN A 1 89 ? 28.373 58.962 53.451 1.00 14.74 89 GLN A O 1
ATOM 660 N N . ALA A 1 90 ? 26.777 58.289 54.962 1.00 13.17 90 ALA A N 1
ATOM 661 C CA . ALA A 1 90 ? 26.492 57.032 54.262 1.00 13.43 90 ALA A CA 1
ATOM 662 C C . ALA A 1 90 ? 25.655 57.257 53.005 1.00 13.02 90 ALA A C 1
ATOM 663 O O . ALA A 1 90 ? 24.937 58.271 52.960 1.00 15.64 90 ALA A O 1
ATOM 665 N N . ASN A 1 91 ? 25.756 56.331 52.051 1.00 13.57 91 ASN A N 1
ATOM 666 C CA . ASN A 1 91 ? 24.906 56.485 50.865 1.00 13.19 91 ASN A CA 1
ATOM 667 C C . ASN A 1 91 ? 23.711 55.550 51.011 1.00 11.82 91 ASN A C 1
ATOM 668 O O . ASN A 1 91 ? 23.791 54.599 51.826 1.00 13.34 91 ASN A O 1
ATOM 677 N N . LEU A 1 92 ? 22.643 55.836 50.290 1.00 12.83 92 LEU A N 1
ATOM 678 C CA . LEU A 1 92 ? 21.378 55.165 50.491 1.00 11.88 92 LEU A CA 1
ATOM 679 C C . LEU A 1 92 ? 20.961 54.322 49.295 1.00 11.89 92 LEU A C 1
ATOM 680 O O . LEU A 1 92 ? 20.954 54.807 48.154 1.00 13.41 92 LEU A O 1
ATOM 685 N N . VAL A 1 93 ? 20.574 53.080 49.549 1.00 11.78 93 VAL A N 1
ATOM 686 C CA . VAL A 1 93 ? 19.788 52.294 48.590 1.00 12.94 93 VAL A CA 1
ATOM 687 C C . VAL A 1 93 ? 18.366 52.323 49.128 1.00 13.83 93 VAL A C 1
ATOM 688 O O . VAL A 1 93 ? 18.183 51.952 50.293 1.00 14.45 93 VAL A O 1
ATOM 692 N N . PHE A 1 94 ? 17.377 52.748 48.337 1.00 13.00 94 PHE A N 1
ATOM 693 C CA . PHE A 1 94 ? 16.020 52.786 48.864 1.00 13.28 94 PHE A CA 1
ATOM 694 C C . PHE A 1 94 ? 15.162 51.907 47.971 1.00 12.94 94 PHE A C 1
ATOM 695 O O . PHE A 1 94 ? 15.058 52.080 46.751 1.00 15.02 94 PHE A O 1
ATOM 703 N N . GLN A 1 95 ? 14.480 50.971 48.614 1.00 13.13 95 GLN A N 1
ATOM 704 C CA . GLN A 1 95 ? 13.517 50.132 47.914 1.00 12.82 95 GLN A CA 1
ATOM 705 C C . GLN A 1 95 ? 12.115 50.538 48.318 1.00 12.18 95 GLN A C 1
ATOM 706 O O . GLN A 1 95 ? 11.756 50.295 49.483 1.00 13.84 95 GLN A O 1
ATOM 712 N N . SER A 1 96 ? 11.370 51.167 47.422 1.00 13.61 96 SER A N 1
ATOM 713 C CA . SER A 1 96 ? 9.996 51.614 47.714 1.00 14.17 96 SER A CA 1
ATOM 714 C C . SER A 1 96 ? 9.018 50.465 47.569 1.00 14.25 96 SER A C 1
ATOM 715 O O . SER A 1 96 ? 8.799 50.003 46.433 1.00 14.70 96 SER A O 1
ATOM 718 N N . ILE A 1 97 ? 8.451 49.984 48.685 1.00 15.24 97 ILE A N 1
ATOM 719 C CA . ILE A 1 97 ? 7.580 48.800 48.687 1.00 16.12 97 ILE A CA 1
ATOM 720 C C . ILE A 1 97 ? 6.122 49.139 48.876 1.00 16.49 97 ILE A C 1
ATOM 721 O O . ILE A 1 97 ? 5.283 48.222 48.837 1.00 19.75 97 ILE A O 1
ATOM 726 N N . MET A 1 98 ? 5.757 50.410 49.058 1.00 17.04 98 MET A N 1
ATOM 727 C CA . MET A 1 98 ? 4.353 50.742 49.209 1.00 18.88 98 MET A CA 1
ATOM 728 C C . MET A 1 98 ? 3.591 50.589 47.897 1.00 20.37 98 MET A C 1
ATOM 729 O O . MET A 1 98 ? 4.096 51.034 46.870 1.00 18.79 98 MET A O 1
ATOM 734 N N . ASP A 1 99 ? 2.427 49.959 47.992 1.00 21.34 99 ASP A N 1
ATOM 735 C CA . ASP A 1 99 ? 1.628 49.734 46.794 1.00 23.10 99 ASP A CA 1
ATOM 736 C C . ASP A 1 99 ? 0.574 50.827 46.694 1.00 21.79 99 ASP A C 1
ATOM 737 O O . ASP A 1 99 ? 0.401 51.615 47.632 1.00 24.00 99 ASP A O 1
ATOM 742 N N . SER A 1 100 ? -0.095 50.880 45.562 1.00 23.42 100 SER A N 1
ATOM 743 C CA . SER A 1 100 ? -1.065 51.939 45.329 1.00 24.71 100 SER A CA 1
ATOM 744 C C . SER A 1 100 ? -2.101 51.954 46.430 1.00 27.30 100 SER A C 1
ATOM 745 O O . SER A 1 100 ? -2.686 53.022 46.685 1.00 33.82 100 SER A O 1
ATOM 750 N N . GLY A 1 101 ? -2.390 50.845 47.114 1.00 27.50 101 GLY A N 1
ATOM 751 C CA . GLY A 1 101 ? -3.398 50.900 48.164 1.00 28.35 101 GLY A CA 1
ATOM 752 C C . GLY A 1 101 ? -2.854 51.313 49.521 1.00 30.86 101 GLY A C 1
ATOM 753 O O . GLY A 1 101 ? -3.590 51.348 50.522 1.00 36.75 101 GLY A O 1
ATOM 754 N N . GLY A 1 102 ? -1.561 51.642 49.629 1.00 30.11 102 GLY A N 1
ATOM 755 C CA . GLY A 1 102 ? -0.944 52.087 50.868 1.00 31.32 102 GLY A CA 1
ATOM 756 C C . GLY A 1 102 ? -0.332 50.927 51.630 1.00 32.87 102 GLY A C 1
ATOM 757 O O . GLY A 1 102 ? 0.226 51.174 52.692 1.00 34.47 102 GLY A O 1
ATOM 758 N N . GLY A 1 103 ? -0.446 49.709 51.146 1.00 30.24 103 GLY A N 1
ATOM 759 C CA . GLY A 1 103 ? 0.017 48.480 51.765 1.00 27.58 103 GLY A CA 1
ATOM 760 C C . GLY A 1 103 ? 1.422 48.150 51.303 1.00 26.52 103 GLY A C 1
ATOM 761 O O . GLY A 1 103 ? 2.000 49.020 50.656 1.00 29.56 103 GLY A O 1
ATOM 762 N N . LEU A 1 104 ? 1.990 46.975 51.593 1.00 28.21 104 LEU A N 1
ATOM 763 C CA . LEU A 1 104 ? 3.410 46.763 51.321 1.00 25.77 104 LEU A CA 1
ATOM 764 C C . LEU A 1 104 ? 3.628 45.716 50.241 1.00 23.61 104 LEU A C 1
ATOM 765 O O . LEU A 1 104 ? 4.485 44.849 50.349 1.00 21.92 104 LEU A O 1
ATOM 770 N N . GLY A 1 105 ? 2.787 45.814 49.220 1.00 22.41 105 GLY A N 1
ATOM 771 C CA . GLY A 1 105 ? 2.706 44.857 48.158 1.00 22.32 105 GLY A CA 1
ATOM 772 C C . GLY A 1 105 ? 3.954 44.792 47.282 1.00 21.30 105 GLY A C 1
ATOM 773 O O . GLY A 1 105 ? 4.054 43.818 46.527 1.00 23.53 105 GLY A O 1
ATOM 774 N N . GLY A 1 106 ? 4.874 45.745 47.385 1.00 19.38 106 GLY A N 1
ATOM 775 C CA . GLY A 1 106 ? 6.120 45.697 46.621 1.00 19.20 106 GLY A CA 1
ATOM 776 C C . GLY A 1 106 ? 7.063 44.655 47.202 1.00 17.79 106 GLY A C 1
ATOM 777 O O . GLY A 1 106 ? 8.070 44.317 46.555 1.00 19.99 106 GLY A O 1
ATOM 778 N N . LEU A 1 107 ? 6.800 44.149 48.422 1.00 17.83 107 LEU A N 1
ATOM 779 C CA . LEU A 1 107 ? 7.698 43.092 48.936 1.00 17.62 107 LEU A CA 1
ATOM 780 C C . LEU A 1 107 ? 7.613 41.860 48.038 1.00 17.41 107 LEU A C 1
ATOM 781 O O . LEU A 1 107 ? 6.487 41.458 47.677 1.00 23.45 107 LEU A O 1
ATOM 786 N N . PRO A 1 108 ? 8.713 41.220 47.660 1.00 20.08 108 PRO A N 1
ATOM 787 C CA . PRO A 1 108 ? 8.672 39.968 46.910 1.00 22.03 108 PRO A CA 1
ATOM 788 C C . PRO A 1 108 ? 8.230 38.808 47.799 1.00 23.60 108 PRO A C 1
ATOM 789 O O . PRO A 1 108 ? 8.294 38.896 49.031 1.00 23.02 108 PRO A O 1
ATOM 793 N N . SER A 1 109 ? 7.758 37.699 47.217 1.00 25.46 109 SER A N 1
ATOM 794 C CA . SER A 1 109 ? 7.320 36.545 48.027 1.00 27.05 109 SER A CA 1
ATOM 795 C C . SER A 1 109 ? 8.456 35.953 48.850 1.00 26.30 109 SER A C 1
ATOM 796 O O . SER A 1 109 ? 8.343 35.558 50.021 1.00 28.28 109 SER A O 1
ATOM 801 N N . ASN A 1 110 ? 9.609 35.910 48.197 1.00 23.01 110 ASN A N 1
ATOM 802 C CA . ASN A 1 110 ? 10.839 35.443 48.813 1.00 21.66 110 ASN A CA 1
ATOM 803 C C . ASN A 1 110 ? 11.655 36.689 49.134 1.00 19.34 110 ASN A C 1
ATOM 804 O O . ASN A 1 110 ? 12.161 37.372 48.251 1.00 18.11 110 ASN A O 1
ATOM 809 N N . LEU A 1 111 ? 11.768 37.023 50.404 1.00 19.16 111 LEU A N 1
ATOM 810 C CA . LEU A 1 111 ? 12.477 38.231 50.789 1.00 15.34 111 LEU A CA 1
ATOM 811 C C . LEU A 1 111 ? 13.946 38.135 50.397 1.00 14.81 111 LEU A C 1
ATOM 812 O O . LEU A 1 111 ? 14.530 39.195 50.339 1.00 15.95 111 LEU A O 1
ATOM 817 N N . GLN A 1 112 ? 14.484 36.935 50.149 1.00 14.99 112 GLN A N 1
ATOM 818 C CA . GLN A 1 112 ? 15.892 36.982 49.705 1.00 14.76 112 GLN A CA 1
ATOM 819 C C . GLN A 1 112 ? 16.021 37.804 48.429 1.00 15.48 112 GLN A C 1
ATOM 820 O O . GLN A 1 112 ? 17.103 38.368 48.255 1.00 17.01 112 GLN A O 1
ATOM 826 N N . THR A 1 113 ? 14.990 37.883 47.582 1.00 14.63 113 THR A N 1
ATOM 827 C CA . THR A 1 113 ? 15.075 38.716 46.373 1.00 16.29 113 THR A CA 1
ATOM 828 C C . THR A 1 113 ? 15.307 40.166 46.731 1.00 14.12 113 THR A C 1
ATOM 829 O O . THR A 1 113 ? 16.104 40.854 46.077 1.00 18.53 113 THR A O 1
ATOM 833 N N . LEU A 1 114 ? 14.649 40.624 47.794 1.00 14.03 114 LEU A N 1
ATOM 834 C CA . LEU A 1 114 ? 14.792 42.030 48.242 1.00 13.30 114 LEU A CA 1
ATOM 835 C C . LEU A 1 114 ? 16.221 42.288 48.701 1.00 13.49 114 LEU A C 1
ATOM 836 O O . LEU A 1 114 ? 16.877 43.270 48.332 1.00 13.39 114 LEU A O 1
ATOM 841 N N . PHE A 1 115 ? 16.680 41.369 49.578 1.00 12.92 115 PHE A N 1
ATOM 842 C CA . PHE A 1 115 ? 18.037 41.609 50.136 1.00 11.91 115 PHE A CA 1
ATOM 843 C C . PHE A 1 115 ? 19.098 41.514 49.044 1.00 13.44 115 PHE A C 1
ATOM 844 O O . PHE A 1 115 ? 20.046 42.294 49.048 1.00 12.48 115 PHE A O 1
ATOM 852 N N . SER A 1 116 ? 18.956 40.570 48.088 1.00 14.44 116 SER A N 1
ATOM 853 C CA . SER A 1 116 ? 20.010 40.431 47.066 1.00 15.10 116 SER A CA 1
ATOM 854 C C . SER A 1 116 ? 20.069 41.614 46.126 1.00 14.74 116 SER A C 1
ATOM 855 O O . SER A 1 116 ? 21.138 42.000 45.664 1.00 15.38 116 SER A O 1
ATOM 858 N N . GLN A 1 117 ? 18.876 42.177 45.828 1.00 14.25 117 GLN A N 1
ATOM 859 C CA . GLN A 1 117 ? 18.858 43.378 45.004 1.00 14.53 117 GLN A CA 1
ATOM 860 C C . GLN A 1 117 ? 19.667 44.477 45.694 1.00 14.83 117 GLN A C 1
ATOM 861 O O . GLN A 1 117 ? 20.491 45.184 45.102 1.00 13.92 117 GLN A O 1
ATOM 867 N N . ALA A 1 118 ? 19.417 44.656 47.000 1.00 12.38 118 ALA A N 1
ATOM 868 C CA . ALA A 1 118 ? 20.163 45.659 47.768 1.00 12.89 118 ALA A CA 1
ATOM 869 C C . ALA A 1 118 ? 21.653 45.348 47.785 1.00 12.46 118 ALA A C 1
ATOM 870 O O . ALA A 1 118 ? 22.523 46.232 47.615 1.00 13.22 118 ALA A O 1
ATOM 872 N N . TYR A 1 119 ? 21.993 44.064 47.993 1.00 13.34 119 TYR A N 1
ATOM 873 C CA . TYR A 1 119 ? 23.393 43.698 48.037 1.00 12.61 119 TYR A CA 1
ATOM 874 C C . TYR A 1 119 ? 24.089 43.981 46.709 1.00 13.48 119 TYR A C 1
ATOM 875 O O . TYR A 1 119 ? 25.249 44.449 46.705 1.00 13.76 119 TYR A O 1
ATOM 884 N N . SER A 1 120 ? 23.411 43.673 45.601 1.00 13.70 120 SER A N 1
ATOM 885 C CA . SER A 1 120 ? 24.008 43.888 44.284 1.00 15.09 120 SER A CA 1
ATOM 886 C C . SER A 1 120 ? 24.342 45.355 44.089 1.00 14.38 120 SER A C 1
ATOM 887 O O . SER A 1 120 ? 25.273 45.672 43.355 1.00 15.85 120 SER A O 1
ATOM 892 N N . ALA A 1 121 ? 23.582 46.249 44.732 1.00 14.43 121 ALA A N 1
ATOM 893 C CA . ALA A 1 121 ? 23.765 47.696 44.636 1.00 15.25 121 ALA A CA 1
ATOM 894 C C . ALA A 1 121 ? 24.882 48.191 45.555 1.00 14.13 121 ALA A C 1
ATOM 895 O O . ALA A 1 121 ? 25.265 49.361 45.568 1.00 16.10 121 ALA A O 1
ATOM 897 N N . GLY A 1 122 ? 25.389 47.311 46.399 1.00 12.28 122 GLY A N 1
ATOM 898 C CA . GLY A 1 122 ? 26.494 47.674 47.273 1.00 12.87 122 GLY A CA 1
ATOM 899 C C . GLY A 1 122 ? 26.083 47.771 48.740 1.00 12.53 122 GLY A C 1
ATOM 900 O O . GLY A 1 122 ? 26.954 47.989 49.578 1.00 14.09 122 GLY A O 1
ATOM 901 N N . ALA A 1 123 ? 24.802 47.662 49.109 1.00 11.86 123 ALA A N 1
ATOM 902 C CA . ALA A 1 123 ? 24.434 47.792 50.493 1.00 11.85 123 ALA A CA 1
ATOM 903 C C . ALA A 1 123 ? 24.944 46.590 51.306 1.00 11.47 123 ALA A C 1
ATOM 904 O O . ALA A 1 123 ? 24.864 45.450 50.817 1.00 12.18 123 ALA A O 1
ATOM 906 N N . ARG A 1 124 ? 25.444 46.850 52.502 1.00 11.36 124 ARG A N 1
ATOM 907 C CA . ARG A 1 124 ? 25.837 45.781 53.408 1.00 11.83 124 ARG A CA 1
ATOM 908 C C . ARG A 1 124 ? 25.060 45.853 54.707 1.00 10.80 124 ARG A C 1
ATOM 909 O O . ARG A 1 124 ? 25.288 44.997 55.582 1.00 10.39 124 ARG A O 1
ATOM 917 N N . ILE A 1 125 ? 24.138 46.792 54.785 1.00 10.55 125 ILE A N 1
ATOM 918 C CA . ILE A 1 125 ? 23.233 46.928 55.927 1.00 10.09 125 ILE A CA 1
ATOM 919 C C . ILE A 1 125 ? 21.838 47.137 55.329 1.00 9.38 125 ILE A C 1
ATOM 920 O O . ILE A 1 125 ? 21.701 47.925 54.357 1.00 11.51 125 ILE A O 1
ATOM 925 N N . HIS A 1 126 ? 20.825 46.464 55.843 1.00 10.00 126 HIS A N 1
ATOM 926 C CA . HIS A 1 126 ? 19.474 46.488 55.254 1.00 10.07 126 HIS A CA 1
ATOM 927 C C . HIS A 1 126 ? 18.478 46.653 56.386 1.00 10.16 126 HIS A C 1
ATOM 928 O O . HIS A 1 126 ? 18.440 45.803 57.292 1.00 10.46 126 HIS A O 1
ATOM 935 N N . THR A 1 127 ? 17.710 47.738 56.385 1.00 9.79 127 THR A N 1
ATOM 936 C CA . THR A 1 127 ? 16.848 48.073 57.530 1.00 9.08 127 THR A CA 1
ATOM 937 C C . THR A 1 127 ? 15.393 48.171 57.129 1.00 9.31 127 THR A C 1
ATOM 938 O O . THR A 1 127 ? 15.057 48.664 56.057 1.00 10.11 127 THR A O 1
ATOM 942 N N . ASN A 1 128 ? 14.575 47.563 58.016 1.00 9.66 128 ASN A N 1
ATOM 943 C CA . ASN A 1 128 ? 13.171 47.324 57.703 1.00 10.19 128 ASN A CA 1
ATOM 944 C C . ASN A 1 128 ? 12.220 47.689 58.836 1.00 9.83 128 ASN A C 1
ATOM 945 O O . ASN A 1 128 ? 12.058 46.892 59.777 1.00 10.39 128 ASN A O 1
ATOM 950 N N . SER A 1 129 ? 11.593 48.839 58.680 1.00 9.89 129 SER A N 1
ATOM 951 C CA . SER A 1 129 ? 10.573 49.287 59.655 1.00 10.33 129 SER A CA 1
ATOM 952 C C . SER A 1 129 ? 9.204 48.767 59.237 1.00 10.75 129 SER A C 1
ATOM 953 O O . SER A 1 129 ? 8.304 49.565 58.958 1.00 12.79 129 SER A O 1
ATOM 956 N N . TRP A 1 130 ? 9.052 47.457 59.234 1.00 10.75 130 TRP A N 1
ATOM 957 C CA . TRP A 1 130 ? 7.787 46.848 58.828 1.00 11.56 130 TRP A CA 1
ATOM 958 C C . TRP A 1 130 ? 7.757 45.426 59.390 1.00 10.96 130 TRP A C 1
ATOM 959 O O . TRP A 1 130 ? 8.792 44.897 59.799 1.00 12.96 130 TRP A O 1
ATOM 970 N N . GLY A 1 131 ? 6.545 44.858 59.390 1.00 12.65 131 GLY A N 1
ATOM 971 C CA . GLY A 1 131 ? 6.339 43.538 59.926 1.00 13.92 131 GLY A CA 1
ATOM 972 C C . GLY A 1 131 ? 4.874 43.198 60.091 1.00 14.13 131 GLY A C 1
ATOM 973 O O . GLY A 1 131 ? 3.997 44.041 59.875 1.00 18.63 131 GLY A O 1
ATOM 974 N N . ALA A 1 132 ? 4.627 41.935 60.420 1.00 16.22 132 ALA A N 1
ATOM 975 C CA . ALA A 1 132 ? 3.284 41.398 60.634 1.00 16.14 132 ALA A CA 1
ATOM 976 C C . ALA A 1 132 ? 3.117 41.022 62.101 1.00 15.02 132 ALA A C 1
ATOM 977 O O . ALA A 1 132 ? 4.039 40.387 62.623 1.00 15.49 132 ALA A O 1
ATOM 979 N N . ALA A 1 133 ? 2.000 41.369 62.725 1.00 16.86 133 ALA A N 1
ATOM 980 C CA . ALA A 1 133 ? 1.856 41.129 64.166 1.00 17.27 133 ALA A CA 1
ATOM 981 C C . ALA A 1 133 ? 1.412 39.697 64.445 1.00 18.74 133 ALA A C 1
ATOM 982 O O . ALA A 1 133 ? 0.219 39.513 64.659 1.00 17.65 133 ALA A O 1
ATOM 984 N N . VAL A 1 134 ? 2.359 38.767 64.500 1.00 19.86 134 VAL A N 1
ATOM 985 C CA . VAL A 1 134 ? 2.104 37.358 64.608 1.00 20.78 134 VAL A CA 1
ATOM 986 C C . VAL A 1 134 ? 2.551 36.790 65.953 1.00 22.91 134 VAL A C 1
ATOM 987 O O . VAL A 1 134 ? 2.772 35.572 66.031 1.00 23.10 134 VAL A O 1
ATOM 991 N N . ASN A 1 135 ? 2.615 37.675 66.959 1.00 22.78 135 ASN A N 1
ATOM 992 C CA . ASN A 1 135 ? 2.831 37.207 68.331 1.00 21.74 135 ASN A CA 1
ATOM 993 C C . ASN A 1 135 ? 3.998 36.232 68.439 1.00 21.24 135 ASN A C 1
ATOM 994 O O . ASN A 1 135 ? 3.948 35.182 69.068 1.00 21.16 135 ASN A O 1
ATOM 999 N N . GLY A 1 136 ? 5.095 36.635 67.820 1.00 18.48 136 GLY A N 1
ATOM 1000 C CA . GLY A 1 136 ? 6.315 35.938 68.123 1.00 16.60 136 GLY A CA 1
ATOM 1001 C C . GLY A 1 136 ? 6.552 34.745 67.215 1.00 14.61 136 GLY A C 1
ATOM 1002 O O . GLY A 1 136 ? 7.570 34.097 67.403 1.00 14.92 136 GLY A O 1
ATOM 1003 N N . ALA A 1 137 ? 5.687 34.457 66.249 1.00 14.07 137 ALA A N 1
ATOM 1004 C CA . ALA A 1 137 ? 5.893 33.310 65.371 1.00 13.99 137 ALA A CA 1
ATOM 1005 C C . ALA A 1 137 ? 7.042 33.550 64.376 1.00 14.14 137 ALA A C 1
ATOM 1006 O O . ALA A 1 137 ? 7.358 34.668 63.965 1.00 13.68 137 ALA A O 1
ATOM 1008 N N . TYR A 1 138 ? 7.676 32.433 63.998 1.00 13.92 138 TYR A N 1
ATOM 1009 C CA . TYR A 1 138 ? 8.746 32.448 63.026 1.00 13.04 138 TYR A CA 1
ATOM 1010 C C . TYR A 1 138 ? 8.193 32.008 61.674 1.00 13.99 138 TYR A C 1
ATOM 1011 O O . TYR A 1 138 ? 7.853 30.817 61.530 1.00 16.53 138 TYR A O 1
ATOM 1020 N N . THR A 1 139 ? 8.081 32.951 60.776 1.00 14.06 139 THR A N 1
ATOM 1021 C CA . THR A 1 139 ? 7.374 32.708 59.518 1.00 14.53 139 THR A CA 1
ATOM 1022 C C . THR A 1 139 ? 8.317 32.462 58.363 1.00 14.11 139 THR A C 1
ATOM 1023 O O . THR A 1 139 ? 9.552 32.499 58.558 1.00 14.42 139 THR A O 1
ATOM 1027 N N . THR A 1 140 ? 7.750 32.249 57.187 1.00 15.51 140 THR A N 1
ATOM 1028 C CA . THR A 1 140 ? 8.580 32.079 56.010 1.00 16.14 140 THR A CA 1
ATOM 1029 C C . THR A 1 140 ? 9.538 33.233 55.833 1.00 14.82 140 THR A C 1
ATOM 1030 O O . THR A 1 140 ? 10.713 33.072 55.458 1.00 15.32 140 THR A O 1
ATOM 1034 N N . ASP A 1 141 ? 9.063 34.443 56.119 1.00 15.87 141 ASP A N 1
ATOM 1035 C CA . ASP A 1 141 ? 9.923 35.637 55.979 1.00 15.21 141 ASP A CA 1
ATOM 1036 C C . ASP A 1 141 ? 11.071 35.553 56.990 1.00 14.14 141 ASP A C 1
ATOM 1037 O O . ASP A 1 141 ? 12.201 35.864 56.642 1.00 13.69 141 ASP A O 1
ATOM 1042 N N . SER A 1 142 ? 10.789 35.133 58.226 1.00 12.88 142 SER A N 1
ATOM 1043 C CA . SER A 1 142 ? 11.822 34.975 59.252 1.00 12.43 142 SER A CA 1
ATOM 1044 C C . SER A 1 142 ? 12.893 33.992 58.766 1.00 11.77 142 SER A C 1
ATOM 1045 O O . SER A 1 142 ? 14.086 34.259 58.914 1.00 11.92 142 SER A O 1
ATOM 1048 N N . ARG A 1 143 ? 12.425 32.884 58.207 1.00 13.32 143 ARG A N 1
ATOM 1049 C CA . ARG A 1 143 ? 13.331 31.828 57.697 1.00 13.93 143 ARG A CA 1
ATOM 1050 C C . ARG A 1 143 ? 14.243 32.358 56.610 1.00 14.26 143 ARG A C 1
ATOM 1051 O O . ARG A 1 143 ? 15.481 32.140 56.592 1.00 14.49 143 ARG A O 1
ATOM 1066 N N . ASN A 1 144 ? 13.635 33.126 55.680 1.00 14.02 144 ASN A N 1
ATOM 1067 C CA . ASN A 1 144 ? 14.427 33.687 54.575 1.00 14.08 144 ASN A CA 1
ATOM 1068 C C . ASN A 1 144 ? 15.394 34.758 55.020 1.00 13.23 144 ASN A C 1
ATOM 1069 O O . ASN A 1 144 ? 16.513 34.827 54.483 1.00 15.17 144 ASN A O 1
ATOM 1074 N N . VAL A 1 145 ? 15.008 35.591 55.978 1.00 12.00 145 VAL A N 1
ATOM 1075 C CA . VAL A 1 145 ? 15.995 36.473 56.593 1.00 12.12 145 VAL A CA 1
ATOM 1076 C C . VAL A 1 145 ? 17.201 35.678 57.139 1.00 12.79 145 VAL A C 1
ATOM 1077 O O . VAL A 1 145 ? 18.355 35.991 56.888 1.00 12.79 145 VAL A O 1
ATOM 1081 N N . ASP A 1 146 ? 16.897 34.624 57.923 1.00 11.67 146 ASP A N 1
ATOM 1082 C CA . ASP A 1 146 ? 17.944 33.837 58.575 1.00 10.50 146 ASP A CA 1
ATOM 1083 C C . ASP A 1 146 ? 18.833 33.161 57.570 1.00 10.90 146 ASP A C 1
ATOM 1084 O O . ASP A 1 146 ? 20.067 33.183 57.703 1.00 11.62 146 ASP A O 1
ATOM 1089 N N . ASP A 1 147 ? 18.214 32.544 56.546 1.00 12.90 147 ASP A N 1
ATOM 1090 C CA . ASP A 1 147 ? 19.035 31.907 55.507 1.00 13.26 147 ASP A CA 1
ATOM 1091 C C . ASP A 1 147 ? 19.943 32.891 54.812 1.00 14.05 147 ASP A C 1
ATOM 1092 O O . ASP A 1 147 ? 21.115 32.650 54.515 1.00 15.18 147 ASP A O 1
ATOM 1097 N N . TYR A 1 148 ? 19.379 34.052 54.469 1.00 14.64 148 TYR A N 1
ATOM 1098 C CA . TYR A 1 148 ? 20.123 35.077 53.775 1.00 13.96 148 TYR A CA 1
ATOM 1099 C C . TYR A 1 148 ? 21.314 35.538 54.590 1.00 13.17 148 TYR A C 1
ATOM 1100 O O . TYR A 1 148 ? 22.409 35.641 54.056 1.00 15.05 148 TYR A O 1
ATOM 1109 N N . VAL A 1 149 ? 21.118 35.878 55.866 1.00 13.76 149 VAL A N 1
ATOM 1110 C CA . VAL A 1 149 ? 22.250 36.377 56.662 1.00 13.80 149 VAL A CA 1
ATOM 1111 C C . VAL A 1 149 ? 23.319 35.316 56.847 1.00 14.94 149 VAL A C 1
ATOM 1112 O O . VAL A 1 149 ? 24.522 35.629 56.862 1.00 15.40 149 VAL A O 1
ATOM 1116 N N . ARG A 1 150 ? 22.942 34.048 56.984 1.00 15.41 150 ARG A N 1
ATOM 1117 C CA . ARG A 1 150 ? 23.962 33.011 57.196 1.00 16.76 150 ARG A CA 1
ATOM 1118 C C . ARG A 1 150 ? 24.829 32.859 55.961 1.00 15.84 150 ARG A C 1
ATOM 1119 O O . ARG A 1 150 ? 25.988 32.453 56.052 1.00 16.92 150 ARG A O 1
ATOM 1134 N N . LYS A 1 151 ? 24.294 33.198 54.779 1.00 16.46 151 LYS A N 1
ATOM 1135 C CA . LYS A 1 151 ? 25.049 33.005 53.554 1.00 17.55 151 LYS A CA 1
ATOM 1136 C C . LYS A 1 151 ? 25.702 34.258 52.994 1.00 15.62 151 LYS A C 1
ATOM 1137 O O . LYS A 1 151 ? 26.486 34.166 52.057 1.00 21.42 151 LYS A O 1
ATOM 1143 N N . ASN A 1 152 ? 25.393 35.454 53.484 1.00 15.95 152 ASN A N 1
ATOM 1144 C CA . ASN A 1 152 ? 25.837 36.679 52.845 1.00 15.62 152 ASN A CA 1
ATOM 1145 C C . ASN A 1 152 ? 26.194 37.701 53.918 1.00 15.18 152 ASN A C 1
ATOM 1146 O O . ASN A 1 152 ? 25.582 37.690 55.003 1.00 19.32 152 ASN A O 1
ATOM 1151 N N . ASP A 1 153 ? 27.134 38.583 53.615 1.00 18.88 153 ASP A N 1
ATOM 1152 C CA A ASP A 1 153 ? 27.642 39.637 54.472 0.56 18.61 153 ASP A CA 1
ATOM 1153 C CA B ASP A 1 153 ? 27.479 39.514 54.719 0.44 18.60 153 ASP A CA 1
ATOM 1154 C C . ASP A 1 153 ? 26.660 40.797 54.566 1.00 18.61 153 ASP A C 1
ATOM 1155 O O . ASP A 1 153 ? 26.977 41.892 54.106 1.00 24.54 153 ASP A O 1
ATOM 1164 N N . MET A 1 154 ? 25.461 40.560 55.090 1.00 12.62 154 MET A N 1
ATOM 1165 C CA . MET A 1 154 ? 24.464 41.628 55.169 1.00 13.12 154 MET A CA 1
ATOM 1166 C C . MET A 1 154 ? 23.935 41.676 56.594 1.00 10.84 154 MET A C 1
ATOM 1167 O O . MET A 1 154 ? 23.457 40.632 57.099 1.00 12.31 154 MET A O 1
ATOM 1176 N N . THR A 1 155 ? 24.046 42.842 57.208 1.00 10.62 155 THR A N 1
ATOM 1177 C CA . THR A 1 155 ? 23.408 43.022 58.522 1.00 9.71 155 THR A CA 1
ATOM 1178 C C . THR A 1 155 ? 21.977 43.475 58.286 1.00 9.20 155 THR A C 1
ATOM 1179 O O . THR A 1 155 ? 21.811 44.532 57.604 1.00 13.80 155 THR A O 1
ATOM 1183 N N . ILE A 1 156 ? 20.986 42.749 58.762 1.00 10.01 156 ILE A N 1
ATOM 1184 C CA . ILE A 1 156 ? 19.587 43.055 58.536 1.00 9.14 156 ILE A CA 1
ATOM 1185 C C . ILE A 1 156 ? 18.934 43.433 59.864 1.00 9.12 156 ILE A C 1
ATOM 1186 O O . ILE A 1 156 ? 19.087 42.728 60.842 1.00 9.97 156 ILE A O 1
ATOM 1191 N N . LEU A 1 157 ? 18.244 44.588 59.841 1.00 8.25 157 LEU A N 1
ATOM 1192 C CA . LEU A 1 157 ? 17.535 45.058 61.014 1.00 8.87 157 LEU A CA 1
ATOM 1193 C C . LEU A 1 157 ? 16.038 45.077 60.750 1.00 7.81 157 LEU A C 1
ATOM 1194 O O . LEU A 1 157 ? 15.599 45.406 59.630 1.00 9.83 157 LEU A O 1
ATOM 1199 N N . PHE A 1 158 ? 15.236 44.737 61.766 1.00 9.43 158 PHE A N 1
ATOM 1200 C CA . PHE A 1 158 ? 13.794 44.772 61.747 1.00 8.42 158 PHE A CA 1
ATOM 1201 C C . PHE A 1 158 ? 13.229 45.464 62.981 1.00 8.10 158 PHE A C 1
ATOM 1202 O O . PHE A 1 158 ? 13.746 45.253 64.060 1.00 9.97 158 PHE A O 1
ATOM 1210 N N . ALA A 1 159 ? 12.150 46.227 62.755 1.00 9.16 159 ALA A N 1
ATOM 1211 C CA . ALA A 1 159 ? 11.412 46.765 63.895 1.00 9.09 159 ALA A CA 1
ATOM 1212 C C . ALA A 1 159 ? 10.730 45.675 64.678 1.00 10.28 159 ALA A C 1
ATOM 1213 O O . ALA A 1 159 ? 10.239 44.708 64.100 1.00 11.16 159 ALA A O 1
ATOM 1215 N N . ALA A 1 160 ? 10.657 45.848 65.994 1.00 9.34 160 ALA A N 1
ATOM 1216 C CA . ALA A 1 160 ? 9.951 44.847 66.814 1.00 8.75 160 ALA A CA 1
ATOM 1217 C C . ALA A 1 160 ? 8.444 44.790 66.638 1.00 10.13 160 ALA A C 1
ATOM 1218 O O . ALA A 1 160 ? 7.884 43.751 66.962 1.00 10.94 160 ALA A O 1
ATOM 1220 N N . GLY A 1 161 ? 7.835 45.899 66.207 1.00 9.82 161 GLY A N 1
ATOM 1221 C CA . GLY A 1 161 ? 6.395 46.017 66.158 1.00 10.36 161 GLY A CA 1
ATOM 1222 C C . GLY A 1 161 ? 5.896 46.969 67.228 1.00 11.07 161 GLY A C 1
ATOM 1223 O O . GLY A 1 161 ? 6.650 47.358 68.110 1.00 11.35 161 GLY A O 1
ATOM 1224 N N . ASN A 1 162 ? 4.628 47.368 67.080 1.00 10.94 162 ASN A N 1
ATOM 1225 C CA . ASN A 1 162 ? 4.026 48.383 67.954 1.00 11.67 162 ASN A CA 1
ATOM 1226 C C . ASN A 1 162 ? 2.852 47.819 68.722 1.00 10.52 162 ASN A C 1
ATOM 1227 O O . ASN A 1 162 ? 1.818 48.488 68.895 1.00 12.08 162 ASN A O 1
ATOM 1232 N N . GLU A 1 163 ? 2.932 46.577 69.183 1.00 11.32 163 GLU A N 1
ATOM 1233 C CA . GLU A 1 163 ? 1.796 45.954 69.905 1.00 12.57 163 GLU A CA 1
ATOM 1234 C C . GLU A 1 163 ? 2.040 45.80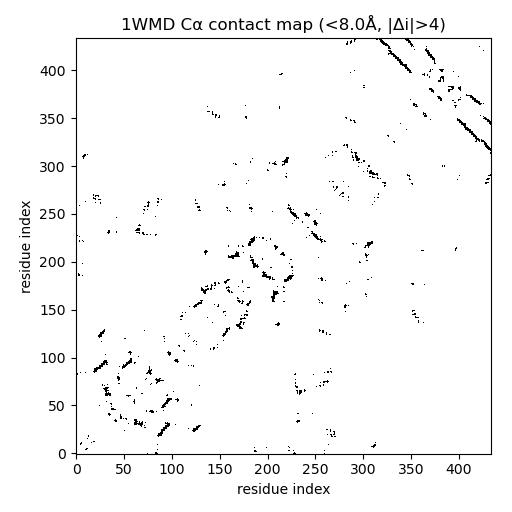7 71.397 1.00 12.65 163 GLU A C 1
ATOM 1235 O O . GLU A 1 163 ? 1.363 44.994 72.045 1.00 15.79 163 GLU A O 1
ATOM 1241 N N . GLY A 1 164 ? 2.930 46.567 71.971 1.00 13.10 164 GLY A N 1
ATOM 1242 C CA . GLY A 1 164 ? 3.152 46.613 73.432 1.00 14.72 164 GLY A CA 1
ATOM 1243 C C . GLY A 1 164 ? 1.975 47.285 74.104 1.00 15.45 164 GLY A C 1
ATOM 1244 O O . GLY A 1 164 ? 1.135 47.844 73.396 1.00 16.86 164 GLY A O 1
ATOM 1245 N N . PRO A 1 165 ? 1.943 47.259 75.418 1.00 15.40 165 PRO A N 1
ATOM 1246 C CA . PRO A 1 165 ? 3.029 46.733 76.266 1.00 15.26 165 PRO A CA 1
ATOM 1247 C C . PRO A 1 165 ? 2.879 45.261 76.643 1.00 15.09 165 PRO A C 1
ATOM 1248 O O . PRO A 1 165 ? 3.652 44.743 77.482 1.00 17.11 165 PRO A O 1
ATOM 1252 N N . ASN A 1 166 ? 1.911 44.539 76.065 1.00 16.16 166 ASN A N 1
ATOM 1253 C CA . ASN A 1 166 ? 1.810 43.111 76.459 1.00 14.87 166 ASN A CA 1
ATOM 1254 C C . ASN A 1 166 ? 2.989 42.272 75.942 1.00 14.77 166 ASN A C 1
ATOM 1255 O O . ASN A 1 166 ? 3.556 42.513 74.857 1.00 15.20 166 ASN A O 1
ATOM 1260 N N . GLY A 1 167 ? 3.332 41.274 76.768 1.00 16.46 167 GLY A N 1
ATOM 1261 C CA . GLY A 1 167 ? 4.368 40.340 76.418 1.00 16.01 167 GLY A CA 1
ATOM 1262 C C . GLY A 1 167 ? 4.004 39.493 75.216 1.00 14.47 167 GLY A C 1
ATOM 1263 O O . GLY A 1 167 ? 2.834 39.280 74.926 1.00 17.13 167 GLY A O 1
ATOM 1264 N N . GLY A 1 168 ? 5.009 39.019 74.500 1.00 14.90 168 GLY A N 1
ATOM 1265 C CA . GLY A 1 168 ? 4.898 38.075 73.432 1.00 15.66 168 GLY A CA 1
ATOM 1266 C C . GLY A 1 168 ? 4.274 38.641 72.176 1.00 16.64 168 GLY A C 1
ATOM 1267 O O . GLY A 1 168 ? 3.524 37.919 71.487 1.00 20.10 168 GLY A O 1
ATOM 1268 N N . THR A 1 169 ? 4.613 39.908 71.870 1.00 13.69 169 THR A N 1
ATOM 1269 C CA . THR A 1 169 ? 3.949 40.620 70.753 1.00 13.18 169 THR A CA 1
ATOM 1270 C C . THR A 1 169 ? 4.892 40.956 69.616 1.00 12.84 169 THR A C 1
ATOM 1271 O O . THR A 1 169 ? 4.612 41.852 68.790 1.00 14.47 169 THR A O 1
ATOM 1275 N N . ILE A 1 170 ? 6.048 40.309 69.525 1.00 12.00 170 ILE A N 1
ATOM 1276 C CA . ILE A 1 170 ? 7.024 40.646 68.459 1.00 11.52 170 ILE A CA 1
ATOM 1277 C C . ILE A 1 170 ? 6.489 40.280 67.084 1.00 12.42 170 ILE A C 1
ATOM 1278 O O . ILE A 1 170 ? 5.926 39.220 66.828 1.00 14.36 170 ILE A O 1
ATOM 1283 N N . SER A 1 171 ? 6.666 41.216 66.157 1.00 11.75 171 SER A N 1
ATOM 1284 C CA . SER A 1 171 ? 6.311 41.075 64.754 1.00 12.94 171 SER A CA 1
ATOM 1285 C C . SER A 1 171 ? 7.309 40.178 64.029 1.00 11.59 171 SER A C 1
ATOM 1286 O O . SER A 1 171 ? 8.476 40.078 64.408 1.00 13.46 171 SER A O 1
ATOM 1289 N N . ALA A 1 172 ? 6.840 39.548 62.957 1.00 12.44 172 ALA A N 1
ATOM 1290 C CA . ALA A 1 172 ? 7.716 38.888 62.007 1.00 12.63 172 ALA A CA 1
ATOM 1291 C C . ALA A 1 172 ? 7.966 39.809 60.827 1.00 13.46 172 ALA A C 1
ATOM 1292 O O . ALA A 1 172 ? 6.980 40.487 60.440 1.00 16.11 172 ALA A O 1
ATOM 1294 N N . PRO A 1 173 ? 9.132 39.913 60.192 1.00 13.83 173 PRO A N 1
ATOM 1295 C CA . PRO A 1 173 ? 10.352 39.129 60.406 1.00 13.57 173 PRO A CA 1
ATOM 1296 C C . PRO A 1 173 ? 11.245 39.544 61.552 1.00 11.31 173 PRO A C 1
ATOM 1297 O O . PRO A 1 173 ? 12.327 39.010 61.690 1.00 11.94 173 PRO A O 1
ATOM 1301 N N . GLY A 1 174 ? 10.791 40.441 62.451 1.00 10.20 174 GLY A N 1
ATOM 1302 C CA . GLY A 1 174 ? 11.548 40.759 63.669 1.00 11.96 174 GLY A CA 1
ATOM 1303 C C . GLY A 1 174 ? 11.822 39.537 64.544 1.00 10.10 174 GLY A C 1
ATOM 1304 O O . GLY A 1 174 ? 12.686 39.572 65.398 1.00 10.11 174 GLY A O 1
ATOM 1305 N N . THR A 1 175 ? 11.061 38.443 64.331 1.00 11.10 175 THR A N 1
ATOM 1306 C CA . THR A 1 175 ? 11.299 37.187 65.037 1.00 10.81 175 THR A CA 1
ATOM 1307 C C . THR A 1 175 ? 12.461 36.402 64.434 1.00 10.75 175 THR A C 1
ATOM 1308 O O . THR A 1 175 ? 12.861 35.360 65.018 1.00 11.22 175 THR A O 1
ATOM 1312 N N . ALA A 1 176 ? 13.036 36.824 63.304 1.00 9.57 176 ALA A N 1
ATOM 1313 C CA . ALA A 1 176 ? 14.210 36.130 62.756 1.00 9.08 176 ALA A CA 1
ATOM 1314 C C . ALA A 1 176 ? 15.374 36.107 63.736 1.00 9.10 176 ALA A C 1
ATOM 1315 O O . ALA A 1 176 ? 15.667 37.104 64.395 1.00 10.68 176 ALA A O 1
ATOM 1317 N N . LYS A 1 177 ? 16.052 34.962 63.805 1.00 10.23 177 LYS A N 1
ATOM 1318 C CA . LYS A 1 177 ? 17.171 34.837 64.738 1.00 9.34 177 LYS A CA 1
ATOM 1319 C C . LYS A 1 177 ? 18.349 35.723 64.365 1.00 9.22 177 LYS A C 1
ATOM 1320 O O . LYS A 1 177 ? 19.099 36.151 65.260 1.00 10.05 177 LYS A O 1
ATOM 1326 N N . ASN A 1 178 ? 18.521 35.903 63.048 1.00 10.66 178 ASN A N 1
ATOM 1327 C CA . ASN A 1 178 ?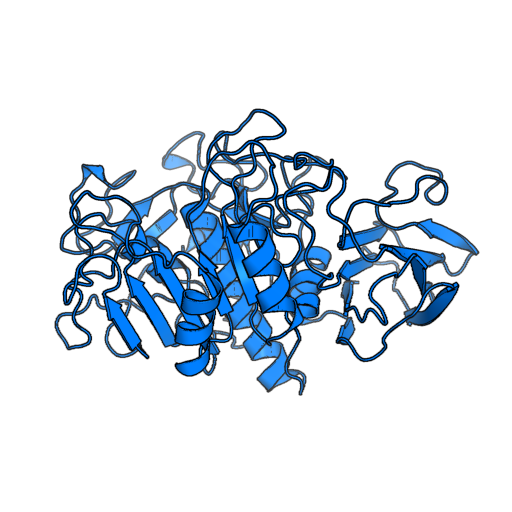 19.826 36.450 62.625 1.00 10.38 178 ASN A CA 1
ATOM 1328 C C . ASN A 1 178 ? 19.708 37.935 62.316 1.00 11.50 178 ASN A C 1
ATOM 1329 O O . ASN A 1 178 ? 20.719 38.552 61.937 1.00 13.12 178 ASN A O 1
ATOM 1334 N N . ALA A 1 179 ? 18.510 38.509 62.397 1.00 10.28 179 ALA A N 1
ATOM 1335 C CA . ALA A 1 179 ? 18.377 39.951 62.288 1.00 9.69 179 ALA A CA 1
ATOM 1336 C C . ALA A 1 179 ? 18.724 40.605 63.607 1.00 8.30 179 ALA A C 1
ATOM 1337 O O . ALA A 1 179 ? 18.684 39.981 64.660 1.00 9.99 179 ALA A O 1
ATOM 1339 N N . ILE A 1 180 ? 18.988 41.900 63.570 1.00 7.98 180 ILE A N 1
ATOM 1340 C CA . ILE A 1 180 ? 18.982 42.747 64.759 1.00 8.29 180 ILE A CA 1
ATOM 1341 C C . ILE A 1 180 ? 17.575 43.332 64.863 1.0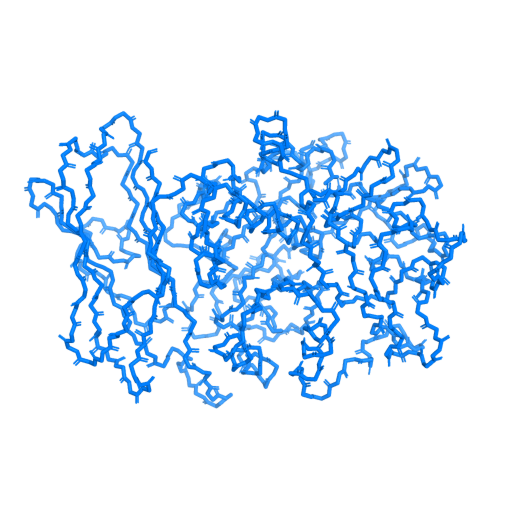0 7.61 180 ILE A C 1
ATOM 1342 O O . ILE A 1 180 ? 17.130 44.089 63.989 1.00 8.49 180 ILE A O 1
ATOM 1347 N N . THR A 1 181 ? 16.831 42.942 65.905 1.00 8.05 181 THR A N 1
ATOM 1348 C CA . THR A 1 181 ? 15.462 43.402 66.073 1.00 8.60 181 THR A CA 1
ATOM 1349 C C . THR A 1 181 ? 15.445 44.541 67.084 1.00 7.72 181 THR A C 1
ATOM 1350 O O . THR A 1 181 ? 16.105 44.427 68.151 1.00 8.82 181 THR A O 1
ATOM 1354 N N . VAL A 1 182 ? 14.782 45.655 66.737 1.00 7.43 182 VAL A N 1
ATOM 1355 C CA . VAL A 1 182 ? 14.932 46.883 67.530 1.00 8.18 182 VAL A CA 1
ATOM 1356 C C . VAL A 1 182 ? 13.600 47.309 68.135 1.00 8.09 182 VAL A C 1
ATOM 1357 O O . VAL A 1 182 ? 12.578 47.454 67.437 1.00 9.86 182 VAL A O 1
ATOM 1361 N N . GLY A 1 183 ? 13.622 47.522 69.445 1.00 7.95 183 GLY A N 1
ATOM 1362 C CA . GLY A 1 183 ? 12.470 48.117 70.122 1.00 7.76 183 GLY A CA 1
ATOM 1363 C C . GLY A 1 183 ? 12.693 49.574 70.408 1.00 6.55 183 GLY A C 1
ATOM 1364 O O . GLY A 1 183 ? 13.807 50.114 70.245 1.00 8.34 183 GLY A O 1
ATOM 1365 N N . ALA A 1 184 ? 11.622 50.259 70.854 1.00 7.90 184 ALA A N 1
ATOM 1366 C CA . ALA A 1 184 ? 11.677 51.696 71.096 1.00 8.19 184 ALA A CA 1
ATOM 1367 C C . ALA A 1 184 ? 11.675 52.056 72.600 1.00 8.26 184 ALA A C 1
ATOM 1368 O O . ALA A 1 184 ? 10.756 51.674 73.311 1.00 9.17 184 ALA A O 1
ATOM 1370 N N . THR A 1 185 ? 12.721 52.778 73.020 1.00 8.84 185 THR A N 1
ATOM 1371 C CA . THR A 1 185 ? 12.675 53.566 74.266 1.00 8.27 185 THR A CA 1
ATOM 1372 C C . THR A 1 185 ? 12.200 54.965 73.927 1.00 8.92 185 THR A C 1
ATOM 1373 O O . THR A 1 185 ? 11.956 55.304 72.752 1.00 9.28 185 THR A O 1
ATOM 1377 N N . GLU A 1 186 ? 12.060 55.836 74.916 1.00 8.72 186 GLU A N 1
ATOM 1378 C CA . GLU A 1 186 ? 11.597 57.211 74.658 1.00 8.73 186 GLU A CA 1
ATOM 1379 C C . GLU A 1 186 ? 12.748 58.127 74.274 1.00 8.61 186 GLU A C 1
ATOM 1380 O O . GLU A 1 186 ? 13.850 58.065 74.832 1.00 9.71 186 GLU A O 1
ATOM 1386 N N . ASN A 1 187 ? 12.515 59.057 73.348 1.00 9.29 187 ASN A N 1
ATOM 1387 C CA . ASN A 1 187 ? 13.419 60.197 73.179 1.00 9.44 187 ASN A CA 1
ATOM 1388 C C . ASN A 1 187 ? 13.261 61.173 74.345 1.00 9.78 187 ASN A C 1
ATOM 1389 O O . ASN A 1 187 ? 12.239 61.119 75.052 1.00 10.39 187 ASN A O 1
ATOM 1394 N N . LEU A 1 188 ? 14.243 62.034 74.545 1.00 9.86 188 LEU A N 1
ATOM 1395 C CA . LEU A 1 188 ? 14.123 63.040 75.612 1.00 9.64 188 LEU A CA 1
ATOM 1396 C C . LEU A 1 188 ? 13.717 64.402 75.017 1.00 9.91 188 LEU A C 1
ATOM 1397 O O . LEU A 1 188 ? 14.543 65.260 74.700 1.00 10.89 188 LEU A O 1
ATOM 1402 N N . ARG A 1 189 ? 12.392 64.567 74.877 1.00 9.21 189 ARG A N 1
ATOM 1403 C CA . ARG A 1 189 ? 11.781 65.827 74.415 1.00 9.97 189 ARG A CA 1
ATOM 1404 C C . ARG A 1 189 ? 10.573 66.072 75.302 1.00 11.10 189 ARG A C 1
ATOM 1405 O O . ARG A 1 189 ? 9.436 65.962 74.855 1.00 12.05 189 ARG A O 1
ATOM 1413 N N . PRO A 1 190 ? 10.786 66.333 76.592 1.00 11.16 190 PRO A N 1
ATOM 1414 C CA . PRO A 1 190 ? 9.699 66.237 77.572 1.00 12.47 190 PRO A CA 1
ATOM 1415 C C . PRO A 1 190 ? 8.647 67.306 77.399 1.00 12.64 190 PRO A C 1
ATOM 1416 O O . PRO A 1 190 ? 7.547 67.156 77.915 1.00 12.99 190 PRO A O 1
ATOM 1420 N N . SER A 1 191 ? 8.889 68.364 76.623 1.00 13.41 191 SER A N 1
ATOM 1421 C CA . SER A 1 191 ? 7.788 69.316 76.374 1.00 13.93 191 SER A CA 1
ATOM 1422 C C . SER A 1 191 ? 6.645 68.669 75.621 1.00 14.52 191 SER A C 1
ATOM 1423 O O . SER A 1 191 ? 5.510 69.155 75.730 1.00 15.56 191 SER A O 1
ATOM 1426 N N . PHE A 1 192 ? 6.917 67.581 74.907 1.00 13.48 192 PHE A N 1
ATOM 1427 C CA . PHE A 1 192 ? 5.860 66.859 74.180 1.00 14.87 192 PHE A CA 1
ATOM 1428 C C . PHE A 1 192 ? 5.111 65.865 75.059 1.00 14.20 192 PHE A C 1
ATOM 1429 O O . PHE A 1 192 ? 4.172 65.221 74.562 1.00 17.43 192 PHE A O 1
ATOM 1437 N N . GLY A 1 193 ? 5.497 65.707 76.333 1.00 13.74 193 GLY A N 1
ATOM 1438 C CA . GLY A 1 193 ? 4.724 64.940 77.304 1.00 14.45 193 GLY A CA 1
ATOM 1439 C C . GLY A 1 193 ? 5.296 63.569 77.586 1.00 13.51 193 GLY A C 1
ATOM 1440 O O . GLY A 1 193 ? 6.503 63.308 77.371 1.00 14.22 193 GLY A O 1
ATOM 1441 N N . SER A 1 194 ? 4.427 62.701 78.116 1.00 14.43 194 SER A N 1
ATOM 1442 C CA . SER A 1 194 ? 4.907 61.475 78.737 1.00 13.53 194 SER A CA 1
ATOM 1443 C C . SER A 1 194 ? 5.517 60.466 77.788 1.00 12.35 194 SER A C 1
ATOM 1444 O O . SER A 1 194 ? 6.195 59.549 78.238 1.00 12.35 194 SER A O 1
ATOM 1447 N N . TYR A 1 195 ? 5.315 60.651 76.474 1.00 11.83 195 TYR A N 1
ATOM 1448 C CA . TYR A 1 195 ? 5.925 59.696 75.556 1.00 11.60 195 TYR A CA 1
ATOM 1449 C C . TYR A 1 195 ? 7.395 60.023 75.340 1.00 10.84 195 TYR A C 1
ATOM 1450 O O . TYR A 1 195 ? 8.037 59.190 74.727 1.00 11.16 195 TYR A O 1
ATOM 1467 N N . ALA A 1 196 ? 7.877 61.179 75.785 1.00 10.80 196 ALA A N 1
ATOM 1468 C CA . ALA A 1 196 ? 9.263 61.555 75.515 1.00 10.17 196 ALA A CA 1
ATOM 1469 C C . ALA A 1 196 ? 9.904 62.193 76.742 1.00 9.67 196 ALA A C 1
ATOM 1470 O O . ALA A 1 196 ? 10.553 63.254 76.638 1.00 10.60 196 ALA A O 1
ATOM 1472 N N . ASP A 1 197 ? 9.719 61.558 77.899 1.00 9.97 197 ASP A N 1
ATOM 1473 C CA . ASP A 1 197 ? 10.282 62.205 79.091 1.00 9.93 197 ASP A CA 1
ATOM 1474 C C . ASP A 1 197 ? 11.307 61.339 79.816 1.00 8.98 197 ASP A C 1
ATOM 1475 O O . ASP A 1 197 ? 11.928 61.855 80.774 1.00 11.25 197 ASP A O 1
ATOM 1480 N N . ASN A 1 198 ? 11.583 60.113 79.471 1.00 9.54 198 ASN A N 1
ATOM 1481 C CA . ASN A 1 198 ? 12.557 59.289 80.213 1.00 9.24 198 ASN A CA 1
ATOM 1482 C C . ASN A 1 198 ? 13.283 58.360 79.243 1.00 8.67 198 ASN A C 1
ATOM 1483 O O . ASN A 1 198 ? 12.622 57.481 78.692 1.00 10.17 198 ASN A O 1
ATOM 1488 N N . ILE A 1 199 ? 14.591 58.608 79.033 1.00 8.54 199 ILE A N 1
ATOM 1489 C CA . ILE A 1 199 ? 15.260 57.777 78.030 1.00 9.13 199 ILE A CA 1
ATOM 1490 C C . ILE A 1 199 ? 15.417 56.331 78.468 1.00 8.64 199 ILE A C 1
ATOM 1491 O O . ILE A 1 199 ? 15.791 55.495 77.611 1.00 10.52 199 ILE A O 1
ATOM 1496 N N . ASN A 1 200 ? 15.123 56.043 79.742 1.00 9.24 200 ASN A N 1
ATOM 1497 C CA . ASN A 1 200 ? 15.101 54.680 80.271 1.00 9.34 200 ASN A CA 1
ATOM 1498 C C . ASN A 1 200 ? 13.717 54.058 80.379 1.00 10.34 200 ASN A C 1
ATOM 1499 O O . ASN A 1 200 ? 13.565 53.002 81.027 1.00 12.99 200 ASN A O 1
ATOM 1504 N N . HIS A 1 201 ? 12.717 54.666 79.692 1.00 10.74 201 HIS A N 1
ATOM 1505 C CA . HIS A 1 201 ? 11.367 54.134 79.585 1.00 11.07 201 HIS A CA 1
ATOM 1506 C C . HIS A 1 201 ? 11.215 53.346 78.274 1.00 10.10 201 HIS A C 1
ATOM 1507 O O . HIS A 1 201 ? 11.556 53.956 77.248 1.00 10.06 201 HIS A O 1
ATOM 1514 N N . VAL A 1 202 ? 10.701 52.125 78.289 1.00 9.64 202 VAL A N 1
ATOM 1515 C CA . VAL A 1 202 ? 10.276 51.493 77.028 1.00 9.42 202 VAL A CA 1
ATOM 1516 C C . VAL A 1 202 ? 9.025 52.216 76.551 1.00 9.51 202 VAL A C 1
ATOM 1517 O O . VAL A 1 202 ? 8.102 52.407 77.361 1.00 12.22 202 VAL A O 1
ATOM 1521 N N . ALA A 1 203 ? 8.981 52.617 75.284 1.00 9.43 203 ALA A N 1
ATOM 1522 C CA . ALA A 1 203 ? 7.770 53.278 74.790 1.00 11.19 203 ALA A CA 1
ATOM 1523 C C . ALA A 1 203 ? 6.574 52.331 74.971 1.00 11.03 203 ALA A C 1
ATOM 1524 O O . ALA A 1 203 ? 6.700 51.121 74.751 1.00 11.04 203 ALA A O 1
ATOM 1526 N N . GLN A 1 204 ? 5.428 52.865 75.367 1.00 11.95 204 GLN A N 1
ATOM 1527 C CA . GLN A 1 204 ? 4.310 52.001 75.725 1.00 13.28 204 GLN A CA 1
ATOM 1528 C C . GLN A 1 204 ? 3.941 50.991 74.635 1.00 12.95 204 GLN A C 1
ATOM 1529 O O . GLN A 1 204 ? 3.662 49.820 74.931 1.00 13.68 204 GLN A O 1
ATOM 1535 N N . PHE A 1 205 ? 3.983 51.453 73.398 1.00 12.27 205 PHE A N 1
ATOM 1536 C CA . PHE A 1 205 ? 3.575 50.644 72.253 1.00 11.18 205 PHE A CA 1
ATOM 1537 C C . PHE A 1 205 ? 4.629 49.648 71.809 1.00 9.68 205 PHE A C 1
ATOM 1538 O O . PHE A 1 205 ? 4.379 48.830 70.917 1.00 11.97 205 PHE A O 1
ATOM 1546 N N . SER A 1 206 ? 5.888 49.774 72.249 1.00 9.62 206 SER A N 1
ATOM 1547 C CA . SER A 1 206 ? 6.924 48.903 71.668 1.00 9.48 206 SER A CA 1
ATOM 1548 C C . SER A 1 206 ? 6.582 47.433 71.880 1.00 8.72 206 SER A C 1
ATOM 1549 O O . SER A 1 206 ? 6.243 47.052 73.019 1.00 10.45 206 SER A O 1
ATOM 1552 N N . SER A 1 207 ? 6.601 46.602 70.840 1.00 9.70 207 SER A N 1
ATOM 1553 C CA . SER A 1 207 ? 6.329 45.165 71.068 1.00 9.53 207 SER A CA 1
ATOM 1554 C C . SER A 1 207 ? 7.364 44.571 71.998 1.00 9.45 207 SER A C 1
ATOM 1555 O O . SER A 1 207 ? 8.521 45.055 72.021 1.00 9.48 207 SER A O 1
ATOM 1558 N N . ARG A 1 208 ? 6.874 43.590 72.735 1.00 10.15 208 ARG A N 1
ATOM 1559 C CA . ARG A 1 208 ? 7.671 42.987 73.814 1.00 11.45 208 ARG A CA 1
ATOM 1560 C C . ARG A 1 208 ? 7.848 41.501 73.600 1.00 10.39 208 ARG A C 1
ATOM 1561 O O . ARG A 1 208 ? 6.926 40.804 73.143 1.00 12.11 208 ARG A O 1
ATOM 1569 N N . GLY A 1 209 ? 9.051 40.994 73.911 1.00 10.53 209 GLY A N 1
ATOM 1570 C CA . GLY A 1 209 ? 9.241 39.555 73.853 1.00 10.51 209 GLY A CA 1
ATOM 1571 C C . GLY A 1 209 ? 8.580 38.866 75.036 1.00 11.35 209 GLY A C 1
ATOM 1572 O O . GLY A 1 209 ? 7.793 39.479 75.780 1.00 13.50 209 GLY A O 1
ATOM 1573 N N . PRO A 1 210 ? 8.826 37.578 75.214 1.00 13.22 210 PRO A N 1
ATOM 1574 C CA . PRO A 1 210 ? 9.662 36.761 74.330 1.00 13.48 210 PRO A CA 1
ATOM 1575 C C . PRO A 1 210 ? 8.950 36.421 73.018 1.00 13.39 210 PRO A C 1
ATOM 1576 O O . PRO A 1 210 ? 7.742 36.731 72.897 1.00 13.79 210 PRO A O 1
ATOM 1580 N N . THR A 1 211 ? 9.686 35.854 72.078 1.00 12.07 211 THR A N 1
ATOM 1581 C CA . THR A 1 211 ? 9.074 35.268 70.898 1.00 13.53 211 THR A CA 1
ATOM 1582 C C . THR A 1 211 ? 8.268 34.035 71.265 1.00 14.50 211 THR A C 1
ATOM 1583 O O . THR A 1 211 ? 8.251 33.621 72.431 1.00 15.04 211 THR A O 1
ATOM 1587 N N . LYS A 1 212 ? 7.615 33.437 70.262 1.00 15.49 212 LYS A N 1
ATOM 1588 C CA . LYS A 1 212 ? 6.745 32.286 70.566 1.00 15.50 212 LYS A CA 1
ATOM 1589 C C . LYS A 1 212 ? 7.469 31.127 71.207 1.00 15.97 212 LYS A C 1
ATOM 1590 O O . LYS A 1 212 ? 6.900 30.429 72.080 1.00 18.18 212 LYS A O 1
ATOM 1596 N N . ASP A 1 213 ? 8.720 30.886 70.812 1.00 15.72 213 ASP A N 1
ATOM 1597 C CA . ASP A 1 213 ? 9.530 29.828 71.393 1.00 17.38 213 ASP A CA 1
ATOM 1598 C C . ASP A 1 213 ? 10.393 30.332 72.549 1.00 15.06 213 ASP A C 1
ATOM 1599 O O . ASP A 1 213 ? 11.341 29.636 72.912 1.00 17.43 213 ASP A O 1
ATOM 1604 N N . GLY A 1 214 ? 10.104 31.467 73.148 1.00 13.53 214 GLY A N 1
ATOM 1605 C CA . GLY A 1 214 ? 10.775 31.885 74.368 1.00 14.95 214 GLY A CA 1
ATOM 1606 C C . GLY A 1 214 ? 12.042 32.677 74.251 1.00 13.06 214 GLY A C 1
ATOM 1607 O O . GLY A 1 214 ? 12.689 32.971 75.263 1.00 15.97 214 GLY A O 1
ATOM 1608 N N . ARG A 1 215 ? 12.463 33.034 73.045 1.00 12.79 215 ARG A N 1
ATOM 1609 C CA . ARG A 1 215 ? 13.680 33.804 72.851 1.00 11.05 215 ARG A CA 1
ATOM 1610 C C . ARG A 1 215 ? 13.488 35.284 73.224 1.00 11.10 215 ARG A C 1
ATOM 1611 O O . ARG A 1 215 ? 12.381 35.854 73.155 1.00 12.73 215 ARG A O 1
ATOM 1619 N N . ILE A 1 216 ? 14.595 35.874 73.628 1.00 10.82 216 ILE A N 1
ATOM 1620 C CA . ILE A 1 216 ? 14.615 37.315 73.869 1.00 9.90 216 ILE A CA 1
ATOM 1621 C C . ILE A 1 216 ? 14.653 38.063 72.542 1.00 10.45 216 ILE A C 1
ATOM 1622 O O . ILE A 1 216 ? 15.632 38.024 71.769 1.00 10.91 216 ILE A O 1
ATOM 1627 N N . LYS A 1 217 ? 13.552 38.759 72.271 1.00 10.23 217 LYS A N 1
ATOM 1628 C CA . LYS A 1 217 ? 13.463 39.799 71.254 1.00 9.83 217 LYS A CA 1
ATOM 1629 C C . LYS A 1 217 ? 12.722 40.964 71.918 1.00 9.39 217 LYS A C 1
ATOM 1630 O O . LYS A 1 217 ? 11.910 40.653 72.792 1.00 10.99 217 LYS A O 1
ATOM 1636 N N . PRO A 1 218 ? 12.962 42.218 71.557 1.00 8.97 218 PRO A N 1
ATOM 1637 C CA . PRO A 1 218 ? 13.975 42.660 70.620 1.00 8.32 218 PRO A CA 1
ATOM 1638 C C . PRO A 1 218 ? 15.404 42.440 71.149 1.00 8.50 218 PRO A C 1
ATOM 1639 O O . PRO A 1 218 ? 15.553 42.044 72.308 1.00 8.67 218 PRO A O 1
ATOM 1643 N N . ASP A 1 219 ? 16.369 42.629 70.270 1.00 7.29 219 ASP A N 1
ATOM 1644 C CA . ASP A 1 219 ? 17.772 42.500 70.680 1.00 7.96 219 ASP A CA 1
ATOM 1645 C C . ASP A 1 219 ? 18.254 43.757 71.375 1.00 7.66 219 ASP A C 1
ATOM 1646 O O . ASP A 1 219 ? 18.962 43.666 72.385 1.00 8.08 219 ASP A O 1
ATOM 1651 N N . VAL A 1 220 ? 17.915 44.912 70.823 1.00 8.11 220 VAL A N 1
ATOM 1652 C CA . VAL A 1 220 ? 18.400 46.190 71.376 1.00 7.61 220 VAL A CA 1
ATOM 1653 C C . VAL A 1 220 ? 17.273 47.220 71.253 1.00 7.65 220 VAL A C 1
ATOM 1654 O O . VAL A 1 220 ? 16.292 46.993 70.513 1.00 8.46 220 VAL A O 1
ATOM 1658 N N . MET A 1 221 ? 17.454 48.334 71.943 1.00 8.24 221 MET A N 1
ATOM 1659 C CA . MET A 1 221 ? 16.521 49.447 71.901 1.00 7.47 221 MET A CA 1
ATOM 1660 C C . MET A 1 221 ? 17.191 50.737 71.425 1.00 6.99 221 MET A C 1
ATOM 1661 O O . MET A 1 221 ? 18.391 50.922 71.554 1.00 8.76 221 MET A O 1
ATOM 1666 N N . ALA A 1 222 ? 16.360 51.633 70.922 1.00 7.61 222 ALA A N 1
ATOM 1667 C CA . ALA A 1 222 ? 16.844 52.993 70.660 1.00 8.19 222 ALA A CA 1
ATOM 1668 C C . ALA A 1 222 ? 15.669 53.940 70.820 1.00 7.01 222 ALA A C 1
ATOM 1669 O O . ALA A 1 222 ? 14.521 53.508 70.762 1.00 7.78 222 ALA A O 1
ATOM 1671 N N . PRO A 1 223 ? 15.922 55.246 70.972 1.00 8.60 223 PRO A N 1
ATOM 1672 C CA . PRO A 1 223 ? 14.790 56.179 71.049 1.00 8.65 223 PRO A CA 1
ATOM 1673 C C . PRO A 1 223 ? 13.893 56.124 69.820 1.00 8.78 223 PRO A C 1
ATOM 1674 O O . PRO A 1 223 ? 14.391 56.066 68.696 1.00 10.12 223 PRO A O 1
ATOM 1678 N N . GLY A 1 224 ? 12.580 56.145 70.123 1.00 9.78 224 GLY A N 1
ATOM 1679 C CA . GLY A 1 224 ? 11.636 55.937 68.991 1.00 10.25 224 GLY A CA 1
ATOM 1680 C C . GLY A 1 224 ? 10.340 56.718 69.198 1.00 10.00 224 GLY A C 1
ATOM 1681 O O . GLY A 1 224 ? 9.322 56.452 68.579 1.00 14.29 224 GLY A O 1
ATOM 1682 N N . THR A 1 225 ? 10.378 57.694 70.095 1.00 8.47 225 THR A N 1
ATOM 1683 C CA . THR A 1 225 ? 9.223 58.591 70.253 1.00 9.34 225 THR A CA 1
ATOM 1684 C C . THR A 1 225 ? 9.600 60.016 69.883 1.00 8.96 225 THR A C 1
ATOM 1685 O O . THR A 1 225 ? 10.731 60.387 70.134 1.00 9.18 225 THR A O 1
ATOM 1689 N N . PHE A 1 226 ? 8.673 60.810 69.319 1.00 8.99 226 PHE A N 1
ATOM 1690 C CA . PHE A 1 226 ? 8.997 62.196 68.981 1.00 8.69 226 PHE A CA 1
ATOM 1691 C C . PHE A 1 226 ? 10.375 62.366 68.339 1.00 8.82 226 PHE A C 1
ATOM 1692 O O . PHE A 1 226 ? 11.198 63.099 68.841 1.00 10.49 226 PHE A O 1
ATOM 1700 N N . ILE A 1 227 ? 10.591 61.553 67.301 1.00 9.39 227 ILE A N 1
ATOM 1701 C CA . ILE A 1 227 ? 11.833 61.640 66.514 1.00 8.81 227 ILE A CA 1
ATOM 1702 C C . ILE A 1 227 ? 11.599 62.642 65.392 1.00 9.28 227 ILE A C 1
ATOM 1703 O O . ILE A 1 227 ? 10.637 62.458 64.583 1.00 10.19 227 ILE A O 1
ATOM 1708 N N . LEU A 1 228 ? 12.408 63.684 65.408 1.00 10.17 228 LEU A N 1
ATOM 1709 C CA . LEU A 1 228 ? 12.316 64.729 64.369 1.00 10.46 228 LEU A CA 1
ATOM 1710 C C . LEU A 1 228 ? 13.239 64.330 63.211 1.00 10.15 228 LEU A C 1
ATOM 1711 O O . LEU A 1 228 ? 14.481 64.251 63.434 1.00 11.22 228 LEU A O 1
ATOM 1716 N N . SER A 1 229 ? 12.676 64.097 62.044 1.00 9.89 229 SER A N 1
ATOM 1717 C CA . SER A 1 229 ? 13.452 63.591 60.895 1.00 10.97 229 SER A CA 1
ATOM 1718 C C . SER A 1 229 ? 12.814 64.123 59.623 1.00 10.35 229 SER A C 1
ATOM 1719 O O . SER A 1 229 ? 11.868 64.934 59.602 1.00 11.36 229 SER A O 1
ATOM 1722 N N . ALA A 1 230 ? 13.329 63.729 58.485 1.00 10.74 230 ALA A N 1
ATOM 1723 C CA . ALA A 1 230 ? 12.927 64.246 57.206 1.00 12.13 230 ALA A CA 1
ATOM 1724 C C . ALA A 1 230 ? 11.448 64.074 56.897 1.00 12.53 230 ALA A C 1
ATOM 1725 O O . ALA A 1 230 ? 10.930 62.953 57.069 1.00 13.54 230 ALA A O 1
ATOM 1727 N N . ARG A 1 231 ? 10.849 65.144 56.422 1.00 13.19 231 ARG A N 1
ATOM 1728 C CA . ARG A 1 231 ? 9.407 65.128 56.056 1.00 12.28 231 ARG A CA 1
ATOM 1729 C C . ARG A 1 231 ? 9.275 65.094 54.546 1.00 13.15 231 ARG A C 1
ATOM 1730 O O . ARG A 1 231 ? 9.798 66.011 53.877 1.00 13.71 231 ARG A O 1
ATOM 1738 N N . SER A 1 232 ? 8.615 64.024 54.045 1.00 13.22 232 SER A N 1
ATOM 1739 C CA . SER A 1 232 ? 8.313 63.982 52.611 1.00 15.48 232 SER A CA 1
ATOM 1740 C C . SER A 1 232 ? 7.508 65.217 52.194 1.00 15.41 232 SER A C 1
ATOM 1741 O O . SER A 1 232 ? 6.527 65.541 52.864 1.00 16.09 232 SER A O 1
ATOM 1744 N N . SER A 1 233 ? 7.907 65.856 51.118 1.00 15.43 233 SER A N 1
ATOM 1745 C CA . SER A 1 233 ? 7.166 66.984 50.552 1.00 15.78 233 SER A CA 1
ATOM 1746 C C . SER A 1 233 ? 5.796 66.594 50.047 1.00 17.58 233 SER A C 1
ATOM 1747 O O . SER A 1 233 ? 4.965 67.488 49.732 1.00 20.43 233 SER A O 1
ATOM 1750 N N . LEU A 1 234 ? 5.482 65.315 49.973 1.00 18.42 234 LEU A N 1
ATOM 1751 C CA . LEU A 1 234 ? 4.168 64.880 49.514 1.00 18.87 234 LEU A CA 1
ATOM 1752 C C . LEU A 1 234 ? 3.312 64.317 50.622 1.00 18.16 234 LEU A C 1
ATOM 1753 O O . LEU A 1 234 ? 2.186 63.833 50.421 1.00 23.19 234 LEU A O 1
ATOM 1758 N N . ALA A 1 235 ? 3.764 64.343 51.853 1.00 16.95 235 ALA A N 1
ATOM 1759 C CA . ALA A 1 235 ? 3.044 63.742 52.997 1.00 16.64 235 ALA A CA 1
ATOM 1760 C C . ALA A 1 235 ? 2.226 64.785 53.748 1.00 15.07 235 ALA A C 1
ATOM 1761 O O . ALA A 1 235 ? 2.722 65.896 54.034 1.00 17.28 235 ALA A O 1
ATOM 1763 N N . PRO A 1 236 ? 0.994 64.440 54.148 1.00 16.92 236 PRO A N 1
ATOM 1764 C CA . PRO A 1 236 ? 0.120 65.296 54.936 1.00 17.36 236 PRO A CA 1
ATOM 1765 C C . PRO A 1 236 ? 0.448 65.272 56.427 1.00 16.00 236 PRO A C 1
ATOM 1766 O O . PRO A 1 236 ? 1.103 64.382 56.964 1.00 15.57 236 PRO A O 1
ATOM 1770 N N . ASP A 1 237 ? -0.039 66.315 57.103 1.00 16.82 237 ASP A N 1
ATOM 1771 C CA . ASP A 1 237 ? 0.167 66.469 58.540 1.00 16.53 237 ASP A CA 1
ATOM 1772 C C . ASP A 1 237 ? -0.330 65.244 59.285 1.00 16.61 237 ASP A C 1
ATOM 1773 O O . ASP A 1 237 ? 0.251 64.908 60.329 1.00 16.11 237 ASP A O 1
ATOM 1778 N N . SER A 1 238 ? -1.338 64.571 58.725 1.00 17.71 238 SER A N 1
ATOM 1779 C CA . SER A 1 238 ? -1.904 63.436 59.490 1.00 18.59 238 SER A CA 1
ATOM 1780 C C . SER A 1 238 ? -0.892 62.314 59.632 1.00 16.92 238 SER A C 1
ATOM 1781 O O . SER A 1 238 ? -1.065 61.450 60.504 1.00 19.12 238 SER A O 1
ATOM 1784 N N . SER A 1 239 ? 0.151 62.310 58.801 1.00 15.35 239 SER A N 1
ATOM 1785 C CA . SER A 1 239 ? 1.129 61.229 58.925 1.00 16.41 239 SER A CA 1
ATOM 1786 C C . SER A 1 239 ? 2.081 61.442 60.060 1.00 15.03 239 SER A C 1
ATOM 1787 O O . SER A 1 239 ? 2.887 60.537 60.349 1.00 18.40 239 SER A O 1
ATOM 1790 N N . PHE A 1 240 ? 2.043 62.613 60.707 1.00 14.05 240 PHE A N 1
ATOM 1791 C CA . PHE A 1 240 ? 3.085 62.891 61.692 1.00 12.66 240 PHE A CA 1
ATOM 1792 C C . PHE A 1 240 ? 2.534 63.062 63.087 1.00 12.39 240 PHE A C 1
ATOM 1793 O O . PHE A 1 240 ? 1.345 63.377 63.254 1.00 15.81 240 PHE A O 1
ATOM 1801 N N . TRP A 1 241 ? 3.398 62.878 64.059 1.00 12.69 241 TRP A N 1
ATOM 1802 C CA . TRP A 1 241 ? 2.970 63.157 65.419 1.00 13.42 241 TRP A CA 1
ATOM 1803 C C . TRP A 1 241 ? 2.838 64.658 65.690 1.00 13.51 241 TRP A C 1
ATOM 1804 O O . TRP A 1 241 ? 1.997 65.072 66.520 1.00 16.30 241 TRP A O 1
ATOM 1815 N N . ALA A 1 242 ? 3.656 65.466 65.026 1.00 12.01 242 ALA A N 1
ATOM 1816 C CA . ALA A 1 242 ? 3.666 66.919 65.216 1.00 13.15 242 ALA A CA 1
ATOM 1817 C C . ALA A 1 242 ? 4.504 67.508 64.085 1.00 12.07 242 ALA A C 1
ATOM 1818 O O . ALA A 1 242 ? 5.360 66.812 63.565 1.00 12.91 242 ALA A O 1
ATOM 1820 N N . ASN A 1 243 ? 4.209 68.744 63.732 1.00 12.58 243 ASN A N 1
ATOM 1821 C CA . ASN A 1 243 ? 4.913 69.444 62.684 1.00 11.79 243 ASN A CA 1
ATOM 1822 C C . ASN A 1 243 ? 6.159 70.114 63.249 1.00 12.86 243 ASN A C 1
ATOM 1823 O O . ASN A 1 243 ? 6.283 70.356 64.470 1.00 15.40 243 ASN A O 1
ATOM 1828 N N . HIS A 1 244 ? 7.079 70.440 62.350 1.00 13.01 244 HIS A N 1
ATOM 1829 C CA . HIS A 1 244 ? 8.282 71.226 62.735 1.00 13.07 244 HIS A CA 1
ATOM 1830 C C . HIS A 1 244 ? 8.511 72.287 61.674 1.00 12.64 244 HIS A C 1
ATOM 1831 O O . HIS A 1 244 ? 8.394 73.497 61.943 1.00 13.31 244 HIS A O 1
ATOM 1838 N N . ASP A 1 245 ? 8.852 71.873 60.449 1.00 13.98 245 ASP A N 1
ATOM 1839 C CA . ASP A 1 245 ? 8.970 72.874 59.367 1.00 14.67 245 ASP A CA 1
ATOM 1840 C C . ASP A 1 245 ? 8.666 72.189 58.058 1.00 13.84 245 ASP A C 1
ATOM 1841 O O . ASP A 1 245 ? 8.251 71.038 58.058 1.00 14.00 245 ASP A O 1
ATOM 1846 N N . SER A 1 246 ? 8.785 72.873 56.913 1.00 15.57 246 SER A N 1
ATOM 1847 C CA . SER A 1 246 ? 8.420 72.220 55.645 1.00 16.33 246 SER A CA 1
ATOM 1848 C C . SER A 1 246 ? 9.278 71.012 55.320 1.00 15.35 246 SER A C 1
ATOM 1849 O O . SER A 1 246 ? 8.836 70.269 54.458 1.00 16.05 246 SER A O 1
ATOM 1852 N N . LYS A 1 247 ? 10.431 70.815 55.968 1.00 13.96 247 LYS A N 1
ATOM 1853 C CA . LYS A 1 247 ? 11.306 69.733 55.526 1.00 13.21 247 LYS A CA 1
ATOM 1854 C C . LYS A 1 247 ? 11.455 68.648 56.550 1.00 12.42 247 LYS A C 1
ATOM 1855 O O . LYS A 1 247 ? 12.086 67.603 56.262 1.00 13.73 247 LYS A O 1
ATOM 1861 N N . TYR A 1 248 ? 11.008 68.881 57.785 1.00 11.22 248 TYR A N 1
ATOM 1862 C CA . TYR A 1 248 ? 11.259 67.961 58.901 1.00 11.55 248 TYR A CA 1
ATOM 1863 C C . TYR A 1 248 ? 10.020 67.882 59.775 1.00 11.77 248 TYR A C 1
ATOM 1864 O O . TYR A 1 248 ? 9.351 68.914 59.933 1.00 12.69 248 TYR A O 1
ATOM 1873 N N . ALA A 1 249 ? 9.668 66.739 60.343 1.00 11.03 249 ALA A N 1
ATOM 1874 C CA . ALA A 1 249 ? 8.545 66.629 61.279 1.00 10.76 249 ALA A CA 1
ATOM 1875 C C . ALA A 1 249 ? 8.706 65.397 62.178 1.00 9.65 249 ALA A C 1
ATOM 1876 O O . ALA A 1 249 ? 9.643 64.601 61.990 1.00 11.76 249 ALA A O 1
ATOM 1878 N N . TYR A 1 250 ? 7.782 65.246 63.123 1.00 10.23 250 TYR A N 1
ATOM 1879 C CA . TYR A 1 250 ? 7.967 64.242 64.147 1.00 10.57 250 TYR A CA 1
ATOM 1880 C C . TYR A 1 250 ? 7.173 63.001 63.855 1.00 10.87 250 TYR A C 1
ATOM 1881 O O . TYR A 1 250 ? 6.037 63.058 63.370 1.00 12.29 250 TYR A O 1
ATOM 1890 N N . MET A 1 251 ? 7.765 61.849 64.190 1.00 11.06 251 MET A N 1
ATOM 1891 C CA . MET A 1 251 ? 7.057 60.598 64.152 1.00 10.94 251 MET A CA 1
ATOM 1892 C C . MET A 1 251 ? 7.449 59.741 65.340 1.00 9.92 251 MET A C 1
ATOM 1893 O O . MET A 1 251 ? 8.438 60.039 66.008 1.00 12.15 251 MET A O 1
ATOM 1902 N N . GLY A 1 252 ? 6.713 58.686 65.666 1.00 10.71 252 GLY A N 1
ATOM 1903 C CA . GLY A 1 252 ? 7.179 57.792 66.754 1.00 11.21 252 GLY A CA 1
ATOM 1904 C C . GLY A 1 252 ? 6.728 56.370 66.430 1.00 10.49 252 GLY A C 1
ATOM 1905 O O . GLY A 1 252 ? 5.741 56.176 65.716 1.00 13.24 252 GLY A O 1
ATOM 1906 N N . GLY A 1 253 ? 7.484 55.419 66.904 1.00 9.87 253 GLY A N 1
ATOM 1907 C CA . GLY A 1 253 ? 7.168 54.008 66.642 1.00 10.22 253 GLY A CA 1
ATOM 1908 C C . GLY A 1 253 ? 8.477 53.228 66.693 1.00 9.40 253 GLY A C 1
ATOM 1909 O O . GLY A 1 253 ? 9.597 53.795 66.638 1.00 10.09 253 GLY A O 1
ATOM 1910 N N . THR A 1 254 ? 8.340 51.893 66.742 1.00 9.28 254 THR A N 1
ATOM 1911 C CA . THR A 1 254 ? 9.575 51.098 66.559 1.00 8.81 254 THR A CA 1
ATOM 1912 C C . THR A 1 254 ? 10.150 51.320 65.150 1.00 8.26 254 THR A C 1
ATOM 1913 O O . THR A 1 254 ? 11.339 51.028 64.932 1.00 9.80 254 THR A O 1
ATOM 1917 N N . SER A 1 255 ? 9.346 51.843 64.209 1.00 9.72 255 SER A N 1
ATOM 1918 C CA . SER A 1 255 ? 9.849 52.189 62.910 1.00 8.91 255 SER A CA 1
ATOM 1919 C C . SER A 1 255 ? 10.905 53.301 62.979 1.00 9.03 255 SER A C 1
ATOM 1920 O O . SER A 1 255 ? 11.664 53.383 61.997 1.00 9.35 255 SER A O 1
ATOM 1923 N N . MET A 1 256 ? 10.877 54.104 64.028 1.00 9.78 256 MET A N 1
ATOM 1924 C CA . MET A 1 256 ? 11.824 55.223 64.176 1.00 8.93 256 MET A CA 1
ATOM 1925 C C . MET A 1 256 ? 13.077 54.751 64.895 1.00 8.33 256 MET A C 1
ATOM 1926 O O . MET A 1 256 ? 14.192 55.177 64.618 1.00 10.02 256 MET A O 1
ATOM 1931 N N . ALA A 1 257 ? 12.893 53.857 65.854 1.00 8.88 257 ALA A N 1
ATOM 1932 C CA . ALA A 1 257 ? 14.050 53.344 66.600 1.00 8.46 257 ALA A CA 1
ATOM 1933 C C . ALA A 1 257 ? 14.980 52.522 65.700 1.00 7.83 257 ALA A C 1
ATOM 1934 O O . ALA A 1 257 ? 16.229 52.612 65.819 1.00 8.50 257 ALA A O 1
ATOM 1936 N N . THR A 1 258 ? 14.395 51.727 64.821 1.00 8.09 258 THR A N 1
ATOM 1937 C CA . THR A 1 258 ? 15.162 50.803 63.983 1.00 9.25 258 THR A CA 1
ATOM 1938 C C . THR A 1 258 ? 16.170 51.542 63.128 1.00 8.41 258 THR A C 1
ATOM 1939 O O . THR A 1 258 ? 17.354 51.183 63.061 1.00 9.23 258 THR A O 1
ATOM 1943 N N . PRO A 1 259 ? 15.814 52.589 62.362 1.00 8.99 259 PRO A N 1
ATOM 1944 C CA . PRO A 1 259 ? 16.790 53.286 61.522 1.00 8.76 259 PRO A CA 1
ATOM 1945 C C . PRO A 1 259 ? 17.855 54.052 62.299 1.00 8.62 259 PRO A C 1
ATOM 1946 O O . PRO A 1 259 ? 18.972 54.223 61.783 1.00 8.74 259 PRO A O 1
ATOM 1950 N N . ILE A 1 260 ? 17.578 54.470 63.537 1.00 9.30 260 ILE A N 1
ATOM 1951 C CA . ILE A 1 260 ? 18.645 55.010 64.371 1.00 8.54 260 ILE A CA 1
ATOM 1952 C C . ILE A 1 260 ? 19.713 53.951 64.584 1.00 7.95 260 ILE A C 1
ATOM 1953 O O . ILE A 1 260 ? 20.916 54.206 64.349 1.00 9.03 260 ILE A O 1
ATOM 1962 N N . VAL A 1 261 ? 19.301 52.745 64.946 1.00 7.41 261 VAL A N 1
ATOM 1963 C CA . VAL A 1 261 ? 20.258 51.670 65.110 1.00 8.82 261 VAL A CA 1
ATOM 1964 C C . VAL A 1 261 ? 20.932 51.350 63.783 1.00 8.57 261 VAL A C 1
ATOM 1965 O O . VAL A 1 261 ? 22.127 51.123 63.700 1.00 8.58 261 VAL A O 1
ATOM 1969 N N . ALA A 1 262 ? 20.202 51.357 62.662 1.00 8.45 262 ALA A N 1
ATOM 1970 C CA . ALA A 1 262 ? 20.826 51.051 61.370 1.00 8.81 262 ALA A CA 1
ATOM 1971 C C . ALA A 1 262 ? 21.910 52.050 61.042 1.00 8.73 262 ALA A C 1
ATOM 1972 O O . ALA A 1 262 ? 22.997 51.708 60.540 1.00 10.07 262 ALA A O 1
ATOM 1974 N N . GLY A 1 263 ? 21.655 53.324 61.324 1.00 9.10 263 GLY A N 1
ATOM 1975 C CA . GLY A 1 263 ? 22.735 54.317 61.088 1.00 10.35 263 GLY A CA 1
ATOM 1976 C C . GLY A 1 263 ? 23.884 54.069 62.026 1.00 9.39 263 GLY A C 1
ATOM 1977 O O . GLY A 1 263 ? 25.068 54.211 61.631 1.00 10.59 263 GLY A O 1
ATOM 1978 N N . ASN A 1 264 ? 23.616 53.703 63.281 1.00 9.43 264 ASN A N 1
ATOM 1979 C CA . ASN A 1 264 ? 24.719 53.357 64.188 1.00 9.44 264 ASN A CA 1
ATOM 1980 C C . ASN A 1 264 ? 25.498 52.157 63.668 1.00 9.27 264 ASN A C 1
ATOM 1981 O O . ASN A 1 264 ? 26.744 52.083 63.798 1.00 10.41 264 ASN A O 1
ATOM 1986 N N . VAL A 1 265 ? 24.827 51.158 63.087 1.00 9.77 265 VAL A N 1
ATOM 1987 C CA . VAL A 1 265 ? 25.564 50.038 62.485 1.00 10.34 265 VAL A CA 1
ATOM 1988 C C . VAL A 1 265 ? 26.469 50.526 61.361 1.00 9.91 265 VAL A C 1
ATOM 1989 O O . VAL A 1 265 ? 27.601 50.027 61.265 1.00 11.56 265 VAL A O 1
ATOM 1993 N N . ALA A 1 266 ? 26.039 51.482 60.552 1.00 10.71 266 ALA A N 1
ATOM 1994 C CA . ALA A 1 266 ? 26.895 52.036 59.499 1.00 9.77 266 ALA A CA 1
ATOM 1995 C C . ALA A 1 266 ? 28.116 52.717 60.105 1.00 9.97 266 ALA A C 1
ATOM 1996 O O . ALA A 1 266 ? 29.236 52.570 59.614 1.00 11.38 266 ALA A O 1
ATOM 1998 N N . GLN A 1 267 ? 27.927 53.484 61.188 1.00 10.18 267 GLN A N 1
ATOM 1999 C CA . GLN A 1 267 ? 29.057 54.102 61.889 1.00 10.01 267 GLN A CA 1
ATOM 2000 C C . GLN A 1 267 ? 30.011 53.039 62.420 1.00 9.30 267 GLN A C 1
ATOM 2001 O O . GLN A 1 267 ? 31.246 53.130 62.341 1.00 11.07 267 GLN A O 1
ATOM 2007 N N . LEU A 1 268 ? 29.461 51.992 63.037 1.00 10.41 268 LEU A N 1
ATOM 2008 C CA . LEU A 1 268 ? 30.274 50.923 63.625 1.00 10.47 268 LEU A CA 1
ATOM 2009 C C . LEU A 1 268 ? 31.012 50.143 62.568 1.00 10.43 268 LEU A C 1
ATOM 2010 O O . LEU A 1 268 ? 32.216 49.791 62.647 1.00 12.23 268 LEU A O 1
ATOM 2015 N N . ARG A 1 269 ? 30.339 49.862 61.442 1.00 11.31 269 ARG A N 1
ATOM 2016 C CA . ARG A 1 269 ? 30.982 49.099 60.371 1.00 10.29 269 ARG A CA 1
ATOM 2017 C C . ARG A 1 269 ? 32.099 49.897 59.722 1.00 10.92 269 ARG A C 1
ATOM 2018 O O . ARG A 1 269 ? 33.162 49.345 59.446 1.00 12.70 269 ARG A O 1
ATOM 2026 N N . GLU A 1 270 ? 31.879 51.180 59.503 1.00 10.82 270 GLU A N 1
ATOM 2027 C CA . GLU A 1 270 ? 32.895 52.126 59.056 1.00 12.70 270 GLU A CA 1
ATOM 2028 C C . GLU A 1 270 ? 34.104 52.067 59.987 1.00 12.05 270 GLU A C 1
ATOM 2029 O O . GLU A 1 270 ? 35.261 51.960 59.550 1.00 13.38 270 GLU A O 1
ATOM 2035 N N . HIS A 1 271 ? 33.853 52.099 61.294 1.00 13.19 271 HIS A N 1
ATOM 2036 C CA . HIS A 1 271 ? 34.954 52.063 62.250 1.00 13.03 271 HIS A CA 1
ATOM 2037 C C . HIS A 1 271 ? 35.792 50.789 62.160 1.00 14.79 271 HIS A C 1
ATOM 2038 O O . HIS A 1 271 ? 37.031 50.789 62.112 1.00 14.06 271 HIS A O 1
ATOM 2045 N N . PHE A 1 272 ? 35.082 49.619 62.088 1.00 13.18 272 PHE A N 1
ATOM 2046 C CA . PHE A 1 272 ? 35.826 48.388 61.919 1.00 13.67 272 PHE A CA 1
ATOM 2047 C C . PHE A 1 272 ? 36.659 48.383 60.630 1.00 14.29 272 PHE A C 1
ATOM 2048 O O . PHE A 1 272 ? 37.830 47.997 60.692 1.00 15.49 272 PHE A O 1
ATOM 2056 N N . VAL A 1 273 ? 36.052 48.820 59.534 1.00 14.61 273 VAL A N 1
ATOM 2057 C CA . VAL A 1 273 ? 36.733 48.734 58.217 1.00 15.34 273 VAL A CA 1
ATOM 2058 C C . VAL A 1 273 ? 37.892 49.692 58.143 1.00 16.44 273 VAL A C 1
ATOM 2059 O O . VAL A 1 273 ? 39.009 49.369 57.738 1.00 22.03 273 VAL A O 1
ATOM 2063 N N . LYS A 1 274 ? 37.670 50.942 58.543 1.00 17.38 274 LYS A N 1
ATOM 2064 C CA . LYS A 1 274 ? 38.707 51.985 58.376 1.00 17.43 274 LYS A CA 1
ATOM 2065 C C . LYS A 1 274 ? 39.729 51.973 59.480 1.00 18.28 274 LYS A C 1
ATOM 2066 O O . LYS A 1 274 ? 40.920 52.234 59.277 1.00 20.73 274 LYS A O 1
ATOM 2072 N N . ASN A 1 275 ? 39.280 51.704 60.689 1.00 17.67 275 ASN A N 1
ATOM 2073 C CA . ASN A 1 275 ? 40.130 51.976 61.829 1.00 18.02 275 ASN A CA 1
ATOM 2074 C C . ASN A 1 275 ? 40.592 50.679 62.491 1.00 16.65 275 ASN A C 1
ATOM 2075 O O . ASN A 1 275 ? 41.567 50.738 63.250 1.00 19.87 275 ASN A O 1
ATOM 2080 N N . ARG A 1 276 ? 39.913 49.561 62.228 1.00 15.55 276 ARG A N 1
ATOM 2081 C CA . ARG A 1 276 ? 40.303 48.299 62.891 1.00 14.44 276 ARG A CA 1
ATOM 2082 C C . ARG A 1 276 ? 40.769 47.258 61.888 1.00 15.40 276 ARG A C 1
ATOM 2083 O O . ARG A 1 276 ? 41.115 46.127 62.252 1.00 17.75 276 ARG A O 1
ATOM 2091 N N . GLY A 1 277 ? 40.780 47.585 60.599 1.00 17.36 277 GLY A N 1
ATOM 2092 C CA . GLY A 1 277 ? 41.396 46.672 59.644 1.00 17.85 277 GLY A CA 1
ATOM 2093 C C . GLY A 1 277 ? 40.590 45.448 59.247 1.00 17.02 277 GLY A C 1
ATOM 2094 O O . GLY A 1 277 ? 41.133 44.516 58.604 1.00 20.21 277 GLY A O 1
ATOM 2095 N N . ILE A 1 278 ? 39.310 45.398 59.585 1.00 15.43 278 ILE A N 1
ATOM 2096 C CA . ILE A 1 278 ? 38.520 44.243 59.217 1.00 14.58 278 ILE A CA 1
ATOM 2097 C C . ILE A 1 278 ? 37.108 44.577 58.730 1.00 14.12 278 ILE A C 1
ATOM 2098 O O . ILE A 1 278 ? 36.593 45.619 59.112 1.00 15.99 278 ILE A O 1
ATOM 2103 N N . THR A 1 279 ? 36.554 43.650 57.940 1.00 14.91 279 THR A N 1
ATOM 2104 C CA . THR A 1 279 ? 35.121 43.708 57.626 1.00 14.06 279 THR A CA 1
ATOM 2105 C C . THR A 1 279 ? 34.430 42.851 58.681 1.00 13.79 279 THR A C 1
ATOM 2106 O O . THR A 1 279 ? 34.611 41.628 58.731 1.00 16.37 279 THR A O 1
ATOM 2110 N N . PRO A 1 280 ? 33.65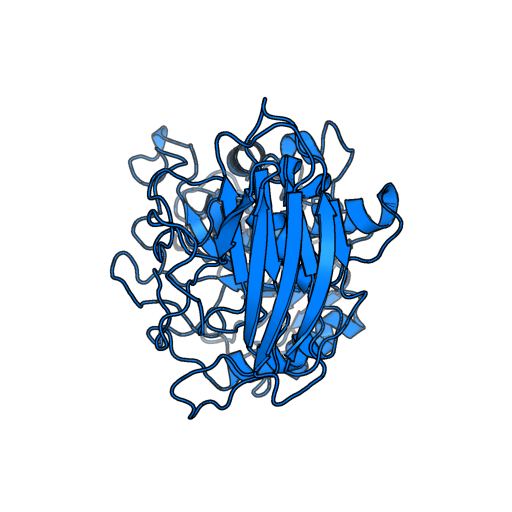1 43.515 59.536 1.00 13.45 280 PRO A N 1
ATOM 2111 C CA . PRO A 1 280 ? 33.019 42.796 60.661 1.00 12.22 280 PRO A CA 1
ATOM 2112 C C . PRO A 1 280 ? 31.823 42.042 60.104 1.00 11.21 280 PRO A C 1
ATOM 2113 O O . PRO A 1 280 ? 31.039 42.588 59.289 1.00 12.69 280 PRO A O 1
ATOM 2117 N N . LYS A 1 281 ? 31.672 40.776 60.531 1.00 10.95 281 LYS A N 1
ATOM 2118 C CA . LYS A 1 281 ? 30.525 40.012 60.080 1.00 12.20 281 LYS A CA 1
ATOM 2119 C C . LYS A 1 281 ? 29.248 40.523 60.730 1.00 9.89 281 LYS A C 1
ATOM 2120 O O . LYS A 1 281 ? 29.347 41.172 61.814 1.00 10.13 281 LYS A O 1
ATOM 2126 N N . PRO A 1 282 ? 28.090 40.244 60.137 1.00 10.88 282 PRO A N 1
ATOM 2127 C CA . PRO A 1 282 ? 26.843 40.643 60.813 1.00 10.33 282 PRO A CA 1
ATOM 2128 C C . PRO A 1 282 ? 26.779 40.202 62.274 1.00 10.03 282 PRO A C 1
ATOM 2129 O O . PRO A 1 282 ? 26.350 40.970 63.130 1.00 10.24 282 PRO A O 1
ATOM 2133 N N . SER A 1 283 ? 27.223 38.994 62.583 1.00 9.71 283 SER A N 1
ATOM 2134 C CA . SER A 1 283 ? 27.134 38.507 63.958 1.00 9.88 283 SER A CA 1
ATOM 2135 C C . SER A 1 283 ? 27.979 39.364 64.913 1.00 8.47 283 SER A C 1
ATOM 2136 O O . SER A 1 283 ? 27.593 39.517 66.083 1.00 9.45 283 SER A O 1
ATOM 2139 N N . LEU A 1 284 ? 29.106 39.871 64.455 1.00 9.55 284 LEU A N 1
ATOM 2140 C CA . LEU A 1 284 ? 29.984 40.725 65.269 1.00 9.91 284 LEU A CA 1
ATOM 2141 C C . LEU A 1 284 ? 29.358 42.104 65.440 1.00 10.18 284 LEU A C 1
ATOM 2142 O O . LEU A 1 284 ? 29.432 42.646 66.548 1.00 10.18 284 LEU A O 1
ATOM 2147 N N . LEU A 1 285 ? 28.855 42.696 64.347 1.00 9.24 285 LEU A N 1
ATOM 2148 C CA . LEU A 1 285 ? 28.165 43.995 64.541 1.00 9.20 285 LEU A CA 1
ATOM 2149 C C . LEU A 1 285 ? 27.046 43.878 65.557 1.00 9.27 285 LEU A C 1
ATOM 2150 O O . LEU A 1 285 ? 26.862 44.751 66.429 1.00 9.13 285 LEU A O 1
ATOM 2155 N N . LYS A 1 286 ? 26.263 42.811 65.491 1.00 8.55 286 LYS A N 1
ATOM 2156 C CA . LYS A 1 286 ? 25.206 42.530 66.455 1.00 8.44 286 LYS A CA 1
ATOM 2157 C C . LYS A 1 286 ? 25.779 42.301 67.850 1.00 9.00 286 LYS A C 1
ATOM 2158 O O . LYS A 1 286 ? 25.301 42.931 68.835 1.00 9.50 286 LYS A O 1
ATOM 2164 N N . ALA A 1 287 ? 26.805 41.463 68.023 1.00 8.76 287 ALA A N 1
ATOM 2165 C CA . ALA A 1 287 ? 27.416 41.253 69.326 1.00 8.54 287 ALA A CA 1
ATOM 2166 C C . ALA A 1 287 ? 27.970 42.533 69.915 1.00 8.38 287 ALA A C 1
ATOM 2167 O O . ALA A 1 287 ? 27.853 42.765 71.121 1.00 8.36 287 ALA A O 1
ATOM 2169 N N . ALA A 1 288 ? 28.599 43.365 69.086 1.00 10.03 288 ALA A N 1
ATOM 2170 C CA . ALA A 1 288 ? 29.186 44.594 69.592 1.00 10.00 288 ALA A CA 1
ATOM 2171 C C . ALA A 1 288 ? 28.108 45.566 70.079 1.00 10.25 288 ALA A C 1
ATOM 2172 O O . ALA A 1 288 ? 28.289 46.203 71.128 1.00 9.29 288 ALA A O 1
ATOM 2174 N N . LEU A 1 289 ? 27.014 45.698 69.313 1.00 9.43 289 LEU A N 1
ATOM 2175 C CA . LEU A 1 289 ? 25.915 46.520 69.800 1.00 9.27 289 LEU A CA 1
ATOM 2176 C C . LEU A 1 289 ? 25.320 46.021 71.115 1.00 8.09 289 LEU A C 1
ATOM 2177 O O . LEU A 1 289 ? 25.011 46.775 72.034 1.00 9.92 289 LEU A O 1
ATOM 2182 N N . ILE A 1 290 ? 25.143 44.703 71.241 1.00 8.59 290 ILE A N 1
ATOM 2183 C CA . ILE A 1 290 ? 24.617 44.106 72.444 1.00 9.80 290 ILE A CA 1
ATOM 2184 C C . ILE A 1 290 ? 25.537 44.302 73.614 1.00 8.82 290 ILE A C 1
ATOM 2185 O O . ILE A 1 290 ? 25.084 44.692 74.703 1.00 10.91 290 ILE A O 1
ATOM 2190 N N . ALA A 1 291 ? 26.837 43.993 73.467 1.00 9.72 291 ALA A N 1
ATOM 2191 C CA . ALA A 1 291 ? 27.727 44.122 74.621 1.00 10.20 291 ALA A CA 1
ATOM 2192 C C . ALA A 1 291 ? 27.807 45.571 75.089 1.00 10.48 291 ALA A C 1
ATOM 2193 O O . ALA A 1 291 ? 27.986 45.792 76.285 1.00 12.09 291 ALA A O 1
ATOM 2195 N N . GLY A 1 292 ? 27.742 46.528 74.148 1.00 10.72 292 GLY A N 1
ATOM 2196 C CA . GLY A 1 292 ? 27.815 47.942 74.521 1.00 11.23 292 GLY A CA 1
ATOM 2197 C C . GLY A 1 292 ? 26.519 48.455 75.096 1.00 11.00 292 GLY A C 1
ATOM 2198 O O . GLY A 1 292 ? 26.545 49.577 75.630 1.00 11.88 292 GLY A O 1
ATOM 2199 N N . ALA A 1 293 ? 25.422 47.703 74.994 1.00 9.65 293 ALA A N 1
ATOM 2200 C CA . ALA A 1 293 ? 24.137 48.365 75.313 1.00 9.45 293 ALA A CA 1
ATOM 2201 C C . ALA A 1 293 ? 23.960 48.612 76.789 1.00 8.67 293 ALA A C 1
ATOM 2202 O O . ALA A 1 293 ? 24.530 47.899 77.618 1.00 13.05 293 ALA A O 1
ATOM 2204 N N . ALA A 1 294 ? 23.127 49.603 77.142 1.00 8.72 294 ALA A N 1
ATOM 2205 C CA . ALA A 1 294 ? 22.852 49.943 78.515 1.00 8.22 294 ALA A CA 1
ATOM 2206 C C . ALA A 1 294 ? 21.583 49.253 79.038 1.00 8.60 294 ALA A C 1
ATOM 2207 O O . ALA A 1 294 ? 20.532 49.259 78.362 1.00 9.39 294 ALA A O 1
ATOM 2209 N N . ASP A 1 295 ? 21.671 48.692 80.266 1.00 9.10 295 ASP A N 1
ATOM 2210 C CA . ASP A 1 295 ? 20.462 48.206 80.936 1.00 9.49 295 ASP A CA 1
ATOM 2211 C C . ASP A 1 295 ? 19.631 49.428 81.256 1.00 9.85 295 ASP A C 1
ATOM 2212 O O . ASP A 1 295 ? 20.122 50.304 82.045 1.00 11.55 295 ASP A O 1
ATOM 2217 N N . ILE A 1 296 ? 18.421 49.537 80.706 1.00 8.78 296 ILE A N 1
ATOM 2218 C CA . ILE A 1 296 ? 17.643 50.724 80.973 1.00 8.91 296 ILE A CA 1
ATOM 2219 C C . ILE A 1 296 ? 17.039 50.699 82.384 1.00 10.09 296 ILE A C 1
ATOM 2220 O O . ILE A 1 296 ? 16.428 51.717 82.774 1.00 11.05 296 ILE A O 1
ATOM 2225 N N . GLY A 1 297 ? 17.243 49.645 83.138 1.00 9.89 297 GLY A N 1
ATOM 2226 C CA . GLY A 1 297 ? 16.824 49.638 84.538 1.00 10.55 297 GLY A CA 1
ATOM 2227 C C . GLY A 1 297 ? 15.897 48.457 84.883 1.00 8.89 297 GLY A C 1
ATOM 2228 O O . GLY A 1 297 ? 15.555 48.269 86.055 1.00 11.03 297 GLY A O 1
ATOM 2229 N N . LEU A 1 298 ? 15.508 47.654 83.886 1.00 9.20 298 LEU A N 1
ATOM 2230 C CA . LEU A 1 298 ? 14.631 46.508 84.076 1.00 9.14 298 LEU A CA 1
ATOM 2231 C C . LEU A 1 298 ? 15.429 45.244 84.423 1.00 8.66 298 LEU A C 1
ATOM 2232 O O . LEU A 1 298 ? 14.798 44.289 84.898 1.00 10.47 298 LEU A O 1
ATOM 2237 N N . GLY A 1 299 ? 16.742 45.225 84.200 1.00 10.14 299 GLY A N 1
ATOM 2238 C CA . GLY A 1 299 ? 17.557 44.035 84.407 1.00 9.79 299 GLY A CA 1
ATOM 2239 C C . GLY A 1 299 ? 17.266 43.019 83.278 1.00 9.86 299 GLY A C 1
ATOM 2240 O O . GLY A 1 299 ? 16.589 43.269 82.270 1.00 10.05 299 GLY A O 1
ATOM 2241 N N . TYR A 1 300 ? 17.850 41.853 83.480 1.00 11.24 300 TYR A N 1
ATOM 2242 C CA . TYR A 1 300 ? 17.939 40.825 82.439 1.00 10.45 300 TYR A CA 1
ATOM 2243 C C . TYR A 1 300 ? 17.620 39.464 83.038 1.00 11.18 300 TYR A C 1
ATOM 2244 O O . TYR A 1 300 ? 17.859 39.257 84.240 1.00 12.09 300 TYR A O 1
ATOM 2253 N N . PRO A 1 301 ? 17.188 38.532 82.224 1.00 12.41 301 PRO A N 1
ATOM 2254 C CA . PRO A 1 301 ? 16.712 38.685 80.834 1.00 12.89 301 PRO A CA 1
ATOM 2255 C C . PRO A 1 301 ? 15.337 39.346 80.881 1.00 12.11 301 PRO A C 1
ATOM 2256 O O . PRO A 1 301 ? 14.621 39.229 81.869 1.00 16.97 301 PRO A O 1
ATOM 2261 N N . ASN A 1 302 ? 15.033 40.046 79.812 1.00 11.45 302 ASN A N 1
ATOM 2262 C CA . ASN A 1 302 ? 13.814 40.829 79.806 1.00 11.58 302 ASN A CA 1
ATOM 2263 C C . ASN A 1 302 ? 13.374 41.117 78.380 1.00 10.64 302 ASN A C 1
ATOM 2264 O O . ASN A 1 302 ? 14.094 41.701 77.618 1.00 13.10 302 ASN A O 1
ATOM 2269 N N . GLY A 1 303 ? 12.121 40.701 78.041 1.00 10.86 303 GLY A N 1
ATOM 2270 C CA . GLY A 1 303 ? 11.543 40.921 76.747 1.00 11.81 303 GLY A CA 1
ATOM 2271 C C . GLY A 1 303 ? 11.098 42.343 76.448 1.00 10.54 303 GLY A C 1
ATOM 2272 O O . GLY A 1 303 ? 10.777 42.668 75.317 1.00 11.47 303 GLY A O 1
ATOM 2273 N N . ASN A 1 304 ? 11.091 43.191 77.467 1.00 10.56 304 ASN A N 1
ATOM 2274 C CA . ASN A 1 304 ? 10.664 44.568 77.245 1.00 10.50 304 ASN A CA 1
ATOM 2275 C C . ASN A 1 304 ? 11.809 45.402 76.656 1.00 9.58 304 ASN A C 1
ATOM 2276 O O . ASN A 1 304 ? 11.553 46.243 75.803 1.00 11.10 304 ASN A O 1
ATOM 2281 N N . GLN A 1 305 ? 13.039 45.177 77.140 1.00 8.86 305 GLN A N 1
ATOM 2282 C CA . GLN A 1 305 ? 14.189 45.956 76.663 1.00 8.46 305 GLN A CA 1
ATOM 2283 C C . GLN A 1 305 ? 15.182 45.118 75.885 1.00 7.99 305 GLN A C 1
ATOM 2284 O O . GLN A 1 305 ? 16.178 45.664 75.418 1.00 8.85 305 GLN A O 1
ATOM 2290 N N . GLY A 1 306 ? 14.944 43.804 75.776 1.00 9.57 306 GLY A N 1
ATOM 2291 C CA . GLY A 1 306 ? 15.983 43.003 75.107 1.00 9.62 306 GLY A CA 1
ATOM 2292 C C . GLY A 1 306 ? 17.288 43.153 75.898 1.00 9.21 306 GLY A C 1
ATOM 2293 O O . GLY A 1 306 ? 17.298 43.131 77.143 1.00 9.45 306 GLY A O 1
ATOM 2294 N N . TRP A 1 307 ? 18.419 43.358 75.220 1.00 8.39 307 TRP A N 1
ATOM 2295 C CA . TRP A 1 307 ? 19.693 43.486 75.915 1.00 7.96 307 TRP A CA 1
ATOM 2296 C C . TRP A 1 307 ? 20.002 44.936 76.226 1.00 7.84 307 TRP A C 1
ATOM 2297 O O . TRP A 1 307 ? 21.085 45.163 76.783 1.00 9.59 307 TRP A O 1
ATOM 2308 N N . GLY A 1 308 ? 19.072 45.851 75.928 1.00 8.04 308 GLY A N 1
ATOM 2309 C CA . GLY A 1 308 ? 19.275 47.226 76.401 1.00 9.36 308 GLY A CA 1
ATOM 2310 C C . GLY A 1 308 ? 19.379 48.222 75.267 1.00 7.75 308 GLY A C 1
ATOM 2311 O O . GLY A 1 308 ? 19.192 47.901 74.091 1.00 8.26 308 GLY A O 1
ATOM 2312 N N . ARG A 1 309 ? 19.678 49.467 75.618 1.00 7.93 309 ARG A N 1
ATOM 2313 C CA . ARG A 1 309 ? 19.690 50.587 74.690 1.00 8.15 309 ARG A CA 1
ATOM 2314 C C . ARG A 1 309 ? 21.073 50.824 74.096 1.00 7.23 309 ARG A C 1
ATOM 2315 O O . ARG A 1 309 ? 22.060 50.874 74.824 1.00 8.02 309 ARG A O 1
ATOM 2323 N N . VAL A 1 310 ? 21.128 50.903 72.783 1.00 8.34 310 VAL A N 1
ATOM 2324 C CA . VAL A 1 310 ? 22.396 51.076 72.060 1.00 7.46 310 VAL A CA 1
ATOM 2325 C C . VAL A 1 310 ? 23.192 52.232 72.667 1.00 7.17 310 VAL A C 1
ATOM 2326 O O . VAL A 1 310 ? 22.626 53.322 72.873 1.00 9.75 310 VAL A O 1
ATOM 2330 N N . THR A 1 311 ? 24.469 51.981 72.929 1.00 9.17 311 THR A N 1
ATOM 2331 C CA . THR A 1 311 ? 25.435 52.943 73.438 1.00 10.17 311 THR A CA 1
ATOM 2332 C C . THR A 1 311 ? 26.664 52.780 72.558 1.00 9.90 311 THR A C 1
ATOM 2333 O O . THR A 1 311 ? 27.536 51.939 72.760 1.00 12.31 311 THR A O 1
ATOM 2337 N N . LEU A 1 312 ? 26.720 53.589 71.499 1.00 10.85 312 LEU A N 1
ATOM 2338 C CA . LEU A 1 312 ? 27.604 53.288 70.362 1.00 10.06 312 LEU A CA 1
ATOM 2339 C C . LEU A 1 312 ? 29.083 53.401 70.783 1.00 11.34 312 LEU A C 1
ATOM 2340 O O . LEU A 1 312 ? 29.866 52.602 70.267 1.00 11.01 312 LEU A O 1
ATOM 2345 N N . ASP A 1 313 ? 29.454 54.364 71.628 1.00 12.23 313 ASP A N 1
ATOM 2346 C CA . ASP A 1 313 ? 30.903 54.509 71.871 1.00 13.38 313 ASP A CA 1
ATOM 2347 C C . ASP A 1 313 ? 31.484 53.290 72.543 1.00 13.79 313 ASP A C 1
ATOM 2348 O O . ASP A 1 313 ? 32.651 52.915 72.343 1.00 20.50 313 ASP A O 1
ATOM 2353 N N . LYS A 1 314 ? 30.693 52.585 73.356 1.00 12.34 314 LYS A N 1
ATOM 2354 C CA . LYS A 1 314 ? 31.257 51.371 73.961 1.00 14.48 314 LYS A CA 1
ATOM 2355 C C . LYS A 1 314 ? 31.413 50.270 72.923 1.00 12.68 314 LYS A C 1
ATOM 2356 O O . LYS A 1 314 ? 32.347 49.468 73.016 1.00 16.66 314 LYS A O 1
ATOM 2362 N N . SER A 1 315 ? 30.471 50.252 71.933 1.00 11.60 315 SER A N 1
ATOM 2363 C CA . SER A 1 315 ? 30.597 49.231 70.898 1.00 11.31 315 SER A CA 1
ATOM 2364 C C . SER A 1 315 ? 31.803 49.421 69.984 1.00 10.80 315 SER A C 1
ATOM 2365 O O . SER A 1 315 ? 32.298 48.406 69.476 1.00 11.61 315 SER A O 1
ATOM 2368 N N . LEU A 1 316 ? 32.295 50.652 69.778 1.00 12.11 316 LEU A N 1
ATOM 2369 C CA . LEU A 1 316 ? 33.368 50.874 68.803 1.00 11.82 316 LEU A CA 1
ATOM 2370 C C . LEU A 1 316 ? 34.646 50.129 69.171 1.00 12.95 316 LEU A C 1
ATOM 2371 O O . LEU A 1 316 ? 35.341 49.682 68.276 1.00 17.45 316 LEU A O 1
ATOM 2376 N N . ASN A 1 317 ? 34.886 50.020 70.482 1.00 14.61 317 ASN A N 1
ATOM 2377 C CA . ASN A 1 317 ? 36.175 49.623 70.986 1.00 17.81 317 ASN A CA 1
ATOM 2378 C C . ASN A 1 317 ? 36.184 48.218 71.545 1.00 15.50 317 ASN A C 1
ATOM 2379 O O . ASN A 1 317 ? 37.131 47.871 72.276 1.00 16.33 317 ASN A O 1
ATOM 2384 N N . VAL A 1 318 ? 35.173 47.422 71.239 1.00 12.26 318 VAL A N 1
ATOM 2385 C CA . VAL A 1 318 ? 35.147 46.084 71.833 1.00 12.06 318 VAL A CA 1
ATOM 2386 C C . VAL A 1 318 ? 36.344 45.223 71.468 1.00 11.55 318 VAL A C 1
ATOM 2387 O O . VAL A 1 318 ? 36.900 45.308 70.348 1.00 13.44 318 VAL A O 1
ATOM 2391 N N . ALA A 1 319 ? 36.753 44.368 72.391 1.00 12.73 319 ALA A N 1
ATOM 2392 C CA . ALA A 1 319 ? 37.637 43.259 71.995 1.00 12.40 319 ALA A CA 1
ATOM 2393 C C . ALA A 1 319 ? 36.718 42.241 71.315 1.00 13.57 319 ALA A C 1
ATOM 2394 O O . ALA A 1 319 ? 35.520 42.112 71.683 1.00 14.70 319 ALA A O 1
ATOM 2396 N N . TYR A 1 320 ? 37.207 41.536 70.292 1.00 13.59 320 TYR A N 1
ATOM 2397 C CA . TYR A 1 320 ? 36.280 40.752 69.481 1.00 13.09 320 TYR A CA 1
ATOM 2398 C C . TYR A 1 320 ? 36.905 39.448 69.016 1.00 12.69 320 TYR A C 1
ATOM 2399 O O . TYR A 1 320 ? 38.144 39.244 68.954 1.00 13.96 320 TYR A O 1
ATOM 2408 N N . VAL A 1 321 ? 35.981 38.626 68.550 1.00 12.65 321 VAL A N 1
ATOM 2409 C CA . VAL A 1 321 ? 36.220 37.477 67.678 1.00 13.41 321 VAL A CA 1
ATOM 2410 C C . VAL A 1 321 ? 35.240 37.571 66.502 1.00 12.42 321 VAL A C 1
ATOM 2411 O O . VAL A 1 321 ? 34.036 37.752 66.779 1.00 13.02 321 VAL A O 1
ATOM 2415 N N . ASN A 1 322 ? 35.702 37.525 65.276 1.00 12.61 322 ASN A N 1
ATOM 2416 C CA . ASN A 1 322 ? 34.948 37.810 64.051 1.00 12.38 322 ASN A CA 1
ATOM 2417 C C . ASN A 1 322 ? 34.785 36.550 63.215 1.00 12.29 322 ASN A C 1
ATOM 2418 O O . ASN A 1 322 ? 35.374 36.476 62.126 1.00 12.64 322 ASN A O 1
ATOM 2423 N N . GLU A 1 323 ? 34.016 35.563 63.687 1.00 11.67 323 GLU A N 1
ATOM 2424 C CA . GLU A 1 323 ? 33.793 34.330 62.909 1.00 11.47 323 GLU A CA 1
ATOM 2425 C C . GLU A 1 323 ? 35.119 33.718 62.464 1.00 13.51 323 GLU A C 1
ATOM 2426 O O . GLU A 1 323 ? 35.237 33.321 61.313 1.00 16.86 323 GLU A O 1
ATOM 2432 N N . SER A 1 324 ? 36.113 33.666 63.322 1.00 13.79 324 SER A N 1
ATOM 2433 C CA . SER A 1 324 ? 37.418 33.133 62.938 1.00 14.48 324 SER A CA 1
ATOM 2434 C C . SER A 1 324 ? 37.554 31.666 63.334 1.00 14.47 324 SER A C 1
ATOM 2435 O O . SER A 1 324 ? 38.511 31.038 62.957 1.00 19.02 324 SER A O 1
ATOM 2438 N N . SER A 1 325 ? 36.583 31.131 64.057 1.00 15.75 325 SER A N 1
ATOM 2439 C CA . SER A 1 325 ? 36.582 29.721 64.415 1.00 17.46 325 SER A CA 1
ATOM 2440 C C . SER A 1 325 ? 35.207 29.111 64.181 1.00 15.14 325 SER A C 1
ATOM 2441 O O . SER A 1 325 ? 34.206 29.794 64.384 1.00 19.54 325 SER A O 1
ATOM 2446 N N . SER A 1 326 ? 35.060 27.849 63.822 1.00 14.46 326 SER A N 1
ATOM 2447 C CA . SER A 1 326 ? 33.740 27.222 63.740 1.00 13.71 326 SER A CA 1
ATOM 2448 C C . SER A 1 326 ? 33.819 25.936 64.535 1.00 13.34 326 SER A C 1
ATOM 2449 O O . SER A 1 326 ? 34.865 25.328 64.681 1.00 19.19 326 SER A O 1
ATOM 2452 N N . LEU A 1 327 ? 32.674 25.565 65.104 1.00 12.03 327 LEU A N 1
ATOM 2453 C CA . LEU A 1 327 ? 32.631 24.489 66.076 1.00 11.72 327 LEU A CA 1
ATOM 2454 C C . LEU A 1 327 ? 31.563 23.472 65.673 1.00 11.50 327 LEU A C 1
ATOM 2455 O O . LEU A 1 327 ? 30.472 23.851 65.225 1.00 13.57 327 LEU A O 1
ATOM 2460 N N . SER A 1 328 ? 31.918 22.218 65.876 1.00 13.37 328 SER A N 1
ATOM 2461 C CA . SER A 1 328 ? 30.983 21.113 65.788 1.00 13.70 328 SER A CA 1
ATOM 2462 C C . SER A 1 328 ? 30.674 20.574 67.180 1.00 13.30 328 SER A C 1
ATOM 2463 O O . SER A 1 328 ? 31.390 20.927 68.118 1.00 14.47 328 SER A O 1
ATOM 2466 N N . THR A 1 329 ? 29.668 19.705 67.316 1.00 13.62 329 THR A N 1
ATOM 2467 C CA . THR A 1 329 ? 29.201 19.298 68.644 1.00 13.35 329 THR A CA 1
ATOM 2468 C C . THR A 1 329 ? 30.331 18.746 69.504 1.00 13.39 329 THR A C 1
ATOM 2469 O O . THR A 1 329 ? 31.098 17.887 68.996 1.00 13.93 329 THR A O 1
ATOM 2473 N N . SER A 1 330 ? 30.421 19.234 70.730 1.00 13.38 330 SER A N 1
ATOM 2474 C CA . SER A 1 330 ? 31.332 18.871 71.813 1.00 14.91 330 SER A CA 1
ATOM 2475 C C . SER A 1 330 ? 32.676 19.610 71.733 1.00 15.01 330 SER A C 1
ATOM 2476 O O . SER A 1 330 ? 33.509 19.558 72.647 1.00 16.23 330 SER A O 1
ATOM 2479 N N . GLN A 1 331 ? 32.930 20.351 70.642 1.00 13.38 331 GLN A N 1
ATOM 2480 C CA . GLN A 1 331 ? 34.152 21.153 70.594 1.00 14.21 331 GLN A CA 1
ATOM 2481 C C . GLN A 1 331 ? 34.012 22.460 71.372 1.00 12.90 331 GLN A C 1
ATOM 2482 O O . GLN A 1 331 ? 32.893 22.909 71.614 1.00 14.63 331 GLN A O 1
ATOM 2488 N N . LYS A 1 332 ? 35.141 23.080 71.680 1.00 14.02 332 LYS A N 1
ATOM 2489 C CA . LYS A 1 332 ? 35.056 24.388 72.322 1.00 13.87 332 LYS A CA 1
ATOM 2490 C C . LYS A 1 332 ? 36.155 25.297 71.809 1.00 14.39 332 LYS A C 1
ATOM 2491 O O . LYS A 1 332 ? 37.236 24.769 71.445 1.00 16.51 332 LYS A O 1
ATOM 2502 N N . ALA A 1 333 ? 35.894 26.581 71.828 1.00 12.99 333 ALA A N 1
ATOM 2503 C CA . ALA A 1 333 ? 36.940 27.591 71.568 1.00 12.65 333 ALA A CA 1
ATOM 2504 C C . ALA A 1 333 ? 37.233 28.269 72.896 1.00 13.62 333 ALA A C 1
ATOM 2505 O O . ALA A 1 333 ? 36.276 28.549 73.638 1.00 14.12 333 ALA A O 1
ATOM 2507 N N . THR A 1 334 ? 38.479 28.572 73.206 1.00 14.42 334 THR A N 1
ATOM 2508 C CA . THR A 1 334 ? 38.872 29.258 74.412 1.00 14.89 334 THR A CA 1
ATOM 2509 C C . THR A 1 334 ? 39.667 30.518 74.092 1.00 16.15 334 THR A C 1
ATOM 2510 O O . THR A 1 334 ? 40.611 30.470 73.257 1.00 15.68 334 THR A O 1
ATOM 2514 N N . TYR A 1 335 ? 39.308 31.564 74.828 1.00 15.66 335 TYR A N 1
ATOM 2515 C CA . TYR A 1 335 ? 39.979 32.878 74.775 1.00 16.62 335 TYR A CA 1
ATOM 2516 C C . TYR A 1 335 ? 40.259 33.319 76.192 1.00 18.54 335 TYR A C 1
ATOM 2517 O O . TYR A 1 335 ? 39.670 32.866 77.191 1.00 17.90 335 TYR A O 1
ATOM 2526 N N . SER A 1 336 ? 41.164 34.278 76.331 1.00 20.26 336 SER A N 1
ATOM 2527 C CA . SER A 1 336 ? 41.482 34.852 77.635 1.00 22.95 336 SER A CA 1
ATOM 2528 C C . SER A 1 336 ? 41.344 36.356 77.545 1.00 20.92 336 SER A C 1
ATOM 2529 O O . SER A 1 336 ? 41.714 37.010 76.535 1.00 27.20 336 SER A O 1
ATOM 2532 N N . PHE A 1 337 ? 40.794 36.954 78.590 1.00 22.19 337 PHE A N 1
ATOM 2533 C CA . PHE A 1 337 ? 40.661 38.396 78.517 1.00 20.13 337 PHE A CA 1
ATOM 2534 C C . PHE A 1 337 ? 41.124 39.043 79.795 1.00 23.37 337 PHE A C 1
ATOM 2535 O O . PHE A 1 337 ? 40.564 38.669 80.823 1.00 23.88 337 PHE A O 1
ATOM 2543 N N . THR A 1 338 ? 42.081 39.970 79.750 1.00 26.48 338 THR A N 1
ATOM 2544 C CA . THR A 1 338 ? 42.412 40.548 81.059 1.00 30.35 338 THR A CA 1
ATOM 2545 C C . THR A 1 338 ? 41.536 41.771 81.322 1.00 27.50 338 THR A C 1
ATOM 2546 O O . THR A 1 338 ? 41.583 42.740 80.543 1.00 27.16 338 THR A O 1
ATOM 2550 N N . ALA A 1 339 ? 40.767 41.687 82.397 1.00 27.29 339 ALA A N 1
ATOM 2551 C CA . ALA A 1 339 ? 39.820 42.724 82.782 1.00 27.56 339 ALA A CA 1
ATOM 2552 C C . ALA A 1 339 ? 40.405 43.648 83.843 1.00 29.37 339 ALA A C 1
ATOM 2553 O O . ALA A 1 339 ? 41.433 43.343 84.462 1.00 29.50 339 ALA A O 1
ATOM 2555 N N . THR A 1 340 ? 39.759 44.784 84.057 1.00 29.92 340 THR A N 1
ATOM 2556 C CA . THR A 1 340 ? 40.182 45.730 85.088 1.00 30.42 340 THR A CA 1
ATOM 2557 C C . THR A 1 340 ? 38.954 46.015 85.928 1.00 30.44 340 THR A C 1
ATOM 2558 O O . THR A 1 340 ? 37.905 46.171 85.309 1.00 31.45 340 THR A O 1
ATOM 2562 N N . ALA A 1 341 ? 39.116 46.033 87.231 1.00 34.96 341 ALA A N 1
ATOM 2563 C CA . ALA A 1 341 ? 37.975 46.145 88.128 1.00 37.42 341 ALA A CA 1
ATOM 2564 C C . ALA A 1 341 ? 37.352 47.526 88.171 1.00 37.62 341 ALA A C 1
ATOM 2565 O O . ALA A 1 341 ? 36.260 47.665 88.751 1.00 43.76 341 ALA A O 1
ATOM 2567 N N . GLY A 1 342 ? 37.937 48.578 87.620 0.68 38.17 342 GLY A N 1
ATOM 2568 C CA . GLY A 1 342 ? 37.199 49.834 87.629 0.68 39.78 342 GLY A CA 1
ATOM 2569 C C . GLY A 1 342 ? 35.818 49.783 86.993 0.68 37.58 342 GLY A C 1
ATOM 2570 O O . GLY A 1 342 ? 34.892 50.407 87.526 0.68 39.83 342 GLY A O 1
ATOM 2571 N N . LYS A 1 343 ? 35.627 49.062 85.886 1.00 34.17 343 LYS A N 1
ATOM 2572 C CA . LYS A 1 343 ? 34.429 49.082 85.075 1.00 32.12 343 LYS A CA 1
ATOM 2573 C C . LYS A 1 343 ? 33.803 47.690 84.860 1.00 27.84 343 LYS A C 1
ATOM 2574 O O . LYS A 1 343 ? 34.528 46.690 84.934 1.00 29.55 343 LYS A O 1
ATOM 2585 N N . PRO A 1 344 ? 32.509 47.658 84.570 1.00 24.72 344 PRO A N 1
ATOM 2586 C CA . PRO A 1 344 ? 31.836 46.410 84.271 1.00 22.72 344 PRO A CA 1
ATOM 2587 C C . PRO A 1 344 ? 32.517 45.666 83.119 1.00 19.52 344 PRO A C 1
ATOM 2588 O O . PRO A 1 344 ? 33.226 46.217 82.242 1.00 19.68 344 PRO A O 1
ATOM 2592 N N . LEU A 1 345 ? 32.289 44.362 83.198 1.00 16.62 345 LEU A N 1
ATOM 2593 C CA . LEU A 1 345 ? 32.799 43.493 82.125 1.00 16.23 345 LEU A CA 1
ATOM 2594 C C . LEU A 1 345 ? 31.591 42.908 81.418 1.00 15.43 345 LEU A C 1
ATOM 2595 O O . LEU A 1 345 ? 30.759 42.290 82.104 1.00 17.56 345 LEU A O 1
ATOM 2600 N N . LYS A 1 346 ? 31.463 43.112 80.114 1.00 13.27 346 LYS A N 1
ATOM 2601 C CA . LYS A 1 346 ? 30.308 42.527 79.426 1.00 13.38 346 LYS A CA 1
ATOM 2602 C C . LYS A 1 346 ? 30.786 41.719 78.234 1.00 12.96 346 LYS A C 1
ATOM 2603 O O . LYS A 1 346 ? 31.546 42.230 77.399 1.00 16.04 346 LYS A O 1
ATOM 2609 N N . ILE A 1 347 ? 30.346 40.482 78.192 1.00 12.50 347 ILE A N 1
ATOM 2610 C CA . ILE A 1 347 ? 30.789 39.570 77.129 1.00 12.59 347 ILE A CA 1
ATOM 2611 C C . ILE A 1 347 ? 29.562 39.067 76.391 1.00 11.07 347 ILE A C 1
ATOM 2612 O O . ILE A 1 347 ? 28.679 38.522 77.063 1.00 12.68 347 ILE A O 1
ATOM 2617 N N . SER A 1 348 ? 29.539 39.254 75.072 1.00 10.99 348 SER A N 1
ATOM 2618 C CA . SER A 1 348 ? 28.381 38.816 74.290 1.00 10.64 348 SER A CA 1
ATOM 2619 C C . SER A 1 348 ? 28.796 37.874 73.162 1.00 8.92 348 SER A C 1
ATOM 2620 O O . SER A 1 348 ? 29.712 38.218 72.407 1.00 10.02 348 SER A O 1
ATOM 2625 N N . LEU A 1 349 ? 28.122 36.740 73.124 1.00 8.51 349 LEU A N 1
ATOM 2626 C CA . LEU A 1 349 ? 28.340 35.724 72.097 1.00 9.14 349 LEU A CA 1
ATOM 2627 C C . LEU A 1 349 ? 27.116 35.721 71.186 1.00 8.76 349 LEU A C 1
ATOM 2628 O O . LEU A 1 349 ? 25.957 35.587 71.641 1.00 10.02 349 LEU A O 1
ATOM 2633 N N . VAL A 1 350 ? 27.341 35.899 69.881 1.00 8.70 350 VAL A N 1
ATOM 2634 C CA . VAL A 1 350 ? 26.236 35.918 68.900 1.00 7.88 350 VAL A CA 1
ATOM 2635 C C . VAL A 1 350 ? 26.600 35.006 67.733 1.00 8.57 350 VAL A C 1
ATOM 2636 O O . VAL A 1 350 ? 27.772 35.023 67.293 1.00 10.10 350 VAL A O 1
ATOM 2640 N N . TRP A 1 351 ? 25.649 34.270 67.197 1.00 9.59 351 TRP A N 1
ATOM 2641 C CA . TRP A 1 351 ? 25.913 33.508 65.968 1.00 9.80 351 TRP A CA 1
ATOM 2642 C C . TRP A 1 351 ? 24.749 33.691 64.986 1.00 9.28 351 TRP A C 1
ATOM 2643 O O . TRP A 1 351 ? 23.608 33.882 65.418 1.00 10.75 351 TRP A O 1
ATOM 2654 N N . SER A 1 352 ? 25.103 33.574 63.720 1.00 10.11 352 SER A N 1
ATOM 2655 C CA . SER A 1 352 ? 24.109 33.572 62.637 1.00 9.32 352 SER A CA 1
ATOM 2656 C C . SER A 1 352 ? 23.754 32.116 62.460 1.00 9.80 352 SER A C 1
ATOM 2657 O O . SER A 1 352 ? 24.496 31.298 61.862 1.00 11.66 352 SER A O 1
ATOM 2660 N N . ASP A 1 353 ? 22.625 31.699 63.046 1.00 11.29 353 ASP A N 1
ATOM 2661 C CA . ASP A 1 353 ? 22.261 30.284 63.083 1.00 10.89 353 ASP A CA 1
ATOM 2662 C C . ASP A 1 353 ? 21.706 29.795 61.758 1.00 11.65 353 ASP A C 1
ATOM 2663 O O . ASP A 1 353 ? 21.244 30.580 60.890 1.00 13.11 353 ASP A O 1
ATOM 2668 N N . ALA A 1 354 ? 21.685 28.458 61.612 1.00 12.18 354 ALA A N 1
ATOM 2669 C CA . ALA A 1 354 ? 20.965 27.882 60.475 1.00 12.22 354 ALA A CA 1
ATOM 2670 C C . ALA A 1 354 ? 19.483 28.223 60.559 1.00 12.75 354 ALA A C 1
ATOM 2671 O O . ALA A 1 354 ? 18.930 28.352 61.661 1.00 12.74 354 ALA A O 1
ATOM 2673 N N . PRO A 1 355 ? 18.796 28.429 59.442 1.00 12.56 355 PRO A N 1
ATOM 2674 C CA . PRO A 1 355 ? 17.375 28.811 59.436 1.00 12.74 355 PRO A CA 1
ATOM 2675 C C . PRO A 1 355 ? 16.562 27.670 60.019 1.00 14.01 355 PRO A C 1
ATOM 2676 O O . PRO A 1 355 ? 16.849 26.498 59.746 1.00 14.47 355 PRO A O 1
ATOM 2680 N N . ALA A 1 356 ? 15.540 27.984 60.790 1.00 13.80 356 ALA A N 1
ATOM 2681 C CA . ALA A 1 356 ? 14.572 27.049 61.276 1.00 13.35 356 ALA A CA 1
ATOM 2682 C C . ALA A 1 356 ? 13.440 26.793 60.280 1.00 14.88 356 ALA A C 1
ATOM 2683 O O . ALA A 1 356 ? 13.166 27.552 59.356 1.00 17.17 356 ALA A O 1
ATOM 2685 N N . SER A 1 357 ? 12.733 25.697 60.519 1.00 20.89 357 SER A N 1
ATOM 2686 C CA . SER A 1 357 ? 11.478 25.394 59.869 1.00 21.98 357 SER A CA 1
ATOM 2687 C C . SER A 1 357 ? 10.386 26.304 60.395 1.00 23.07 357 SER A C 1
ATOM 2688 O O . SER A 1 357 ? 10.388 26.653 61.567 1.00 22.54 357 SER A O 1
ATOM 2691 N N . THR A 1 358 ? 9.418 26.662 59.563 1.00 23.18 358 THR A N 1
ATOM 2692 C CA . THR A 1 358 ? 8.264 27.406 60.073 1.00 24.16 358 THR A CA 1
ATOM 2693 C C . THR A 1 358 ? 7.345 26.519 60.893 1.00 25.71 358 THR A C 1
ATOM 2694 O O . THR A 1 358 ? 6.363 27.054 61.440 1.00 26.85 358 THR A O 1
ATOM 2698 N N . THR A 1 359 ? 7.642 25.214 60.939 1.00 23.44 359 THR A N 1
ATOM 2699 C CA . THR A 1 359 ? 6.792 24.299 61.697 1.00 24.20 359 THR A CA 1
ATOM 2700 C C . THR A 1 359 ? 7.436 23.895 63.013 1.00 24.38 359 THR A C 1
ATOM 2701 O O . THR A 1 359 ? 6.759 23.297 63.861 1.00 30.08 359 THR A O 1
ATOM 2705 N N . ALA A 1 360 ? 8.712 24.195 63.208 1.00 22.53 360 ALA A N 1
ATOM 2706 C CA . ALA A 1 360 ? 9.372 23.833 64.447 1.00 21.70 360 ALA A CA 1
ATOM 2707 C C . ALA A 1 360 ? 8.831 24.583 65.659 1.00 21.05 360 ALA A C 1
ATOM 2708 O O . ALA A 1 360 ? 8.561 25.785 65.598 1.00 25.85 360 ALA A O 1
ATOM 2710 N N . SER A 1 361 ? 8.694 23.866 66.766 1.00 21.57 361 SER A N 1
ATOM 2711 C CA . SER A 1 361 ? 8.327 24.487 68.029 1.00 21.46 361 SER A CA 1
ATOM 2712 C C . SER A 1 361 ? 9.519 25.214 68.633 1.00 17.77 361 SER A C 1
ATOM 2713 O O . SER A 1 361 ? 9.333 26.163 69.440 1.00 19.89 361 SER A O 1
ATOM 2718 N N . VAL A 1 362 ? 10.742 24.827 68.277 1.00 17.08 362 VAL A N 1
ATOM 2719 C CA . VAL A 1 362 ? 11.915 25.542 68.830 1.00 15.94 362 VAL A CA 1
ATOM 2720 C C . VAL A 1 362 ? 12.686 25.994 67.624 1.00 14.69 362 VAL A C 1
ATOM 2721 O O . VAL A 1 362 ? 13.002 25.146 66.773 1.00 15.87 362 VAL A O 1
ATOM 2725 N N . THR A 1 363 ? 13.007 27.268 67.464 1.00 13.55 363 THR A N 1
ATOM 2726 C CA . THR A 1 363 ? 13.693 27.723 66.265 1.00 12.48 363 THR A CA 1
ATOM 2727 C C . THR A 1 363 ? 15.218 27.555 66.363 1.00 12.07 363 THR A C 1
ATOM 2728 O O . THR A 1 363 ? 15.815 27.446 65.257 1.00 11.91 363 THR A O 1
ATOM 2732 N N . LEU A 1 364 ? 15.853 27.565 67.542 1.00 12.13 364 LEU A N 1
ATOM 2733 C CA . LEU A 1 364 ? 17.323 27.414 67.572 1.00 10.96 364 LEU A CA 1
ATOM 2734 C C . LEU A 1 364 ? 17.718 26.076 66.956 1.00 11.44 364 LEU A C 1
ATOM 2735 O O . LEU A 1 364 ? 17.124 25.017 67.251 1.00 14.37 364 LEU A O 1
ATOM 2740 N N . VAL A 1 365 ? 18.660 26.133 66.038 1.00 11.90 365 VAL A N 1
ATOM 2741 C CA . VAL A 1 365 ? 19.130 24.908 65.368 1.00 12.44 365 VAL A CA 1
ATOM 2742 C C . VAL A 1 365 ? 20.430 24.504 66.021 1.00 11.54 365 VAL A C 1
ATOM 2743 O O . VAL A 1 365 ? 20.550 23.421 66.607 1.00 14.45 365 VAL A O 1
ATOM 2747 N N . ASN A 1 366 ? 21.409 25.382 65.953 1.00 11.59 366 ASN A N 1
ATOM 2748 C CA . ASN A 1 366 ? 22.726 25.094 66.562 1.00 10.91 366 ASN A CA 1
ATOM 2749 C C . ASN A 1 366 ? 22.856 25.809 67.902 1.00 11.15 366 ASN A C 1
ATOM 2750 O O . ASN A 1 366 ? 22.641 27.040 67.959 1.00 11.86 366 ASN A O 1
ATOM 2755 N N . ASP A 1 367 ? 23.150 25.046 68.949 1.00 11.28 367 ASP A N 1
ATOM 2756 C CA . ASP A 1 367 ? 23.204 25.568 70.299 1.00 10.74 367 ASP A CA 1
ATOM 2757 C C . ASP A 1 367 ? 24.645 25.653 70.805 1.00 10.51 367 ASP A C 1
ATOM 2758 O O . ASP A 1 367 ? 25.264 24.642 71.078 1.00 12.57 367 ASP A O 1
ATOM 2763 N N . LEU A 1 368 ? 25.144 26.879 70.875 1.00 11.02 368 LEU A N 1
ATOM 2764 C CA . LEU A 1 368 ? 26.416 27.173 71.539 1.00 10.26 368 LEU A CA 1
ATOM 2765 C C . LEU A 1 368 ? 26.145 27.703 72.937 1.00 9.94 368 LEU A C 1
ATOM 2766 O O . LEU A 1 368 ? 25.097 28.337 73.155 1.00 11.49 368 LEU A O 1
ATOM 2771 N N . ASP A 1 369 ? 27.048 27.398 73.871 1.00 10.80 369 ASP A N 1
ATOM 2772 C CA . ASP A 1 369 ? 26.974 27.943 75.223 1.00 10.99 369 ASP A CA 1
ATOM 2773 C C . ASP A 1 369 ? 28.196 28.790 75.570 1.00 10.42 369 ASP A C 1
ATOM 2774 O O . ASP A 1 369 ? 29.327 28.396 75.259 1.00 13.83 369 ASP A O 1
ATOM 2779 N N . LEU A 1 370 ? 28.002 29.913 76.237 1.00 10.05 370 LEU A N 1
ATOM 2780 C CA . LEU A 1 370 ? 29.104 30.761 76.700 1.00 10.99 370 LEU A CA 1
ATOM 2781 C C . LEU A 1 370 ? 29.418 30.427 78.145 1.00 11.16 370 LEU A C 1
ATOM 2782 O O . LEU A 1 370 ? 28.516 30.409 79.005 1.00 12.05 370 LEU A O 1
ATOM 2787 N N . VAL A 1 371 ? 30.654 30.122 78.474 1.00 11.31 371 VAL A N 1
ATOM 2788 C CA . VAL A 1 371 ? 31.031 29.774 79.841 1.00 12.16 371 VAL A CA 1
ATOM 2789 C C . VAL A 1 371 ? 32.268 30.581 80.210 1.00 12.74 371 VAL A C 1
ATOM 2790 O O . VAL A 1 371 ? 33.329 30.447 79.579 1.00 13.29 371 VAL A O 1
ATOM 2794 N N . ILE A 1 372 ? 32.162 31.390 81.253 1.00 13.51 372 ILE A N 1
ATOM 2795 C CA . ILE A 1 372 ? 33.256 32.278 81.669 1.00 14.12 372 ILE A CA 1
ATOM 2796 C C . ILE A 1 372 ? 33.789 31.873 83.019 1.00 14.51 372 ILE A C 1
ATOM 2797 O O . ILE A 1 372 ? 32.917 31.552 83.892 1.00 17.69 372 ILE A O 1
ATOM 2802 N N . THR A 1 373 ? 35.091 31.917 83.183 1.00 14.08 373 THR A N 1
ATOM 2803 C CA . THR A 1 373 ? 35.767 31.651 84.488 1.00 14.24 373 THR A CA 1
ATOM 2804 C C . THR A 1 373 ? 36.544 32.895 84.917 1.00 15.19 373 THR A C 1
ATOM 2805 O O . THR A 1 373 ? 37.436 33.329 84.138 1.00 16.44 373 THR A O 1
ATOM 2809 N N . ALA A 1 374 ? 36.218 33.422 86.122 1.00 14.99 374 ALA A N 1
ATOM 2810 C CA . ALA A 1 374 ? 36.881 34.587 86.685 1.00 14.75 374 ALA A CA 1
ATOM 2811 C C . ALA A 1 374 ? 38.255 34.235 87.221 1.00 16.10 374 ALA A C 1
ATOM 2812 O O . ALA A 1 374 ? 38.510 33.045 87.428 1.00 18.06 374 ALA A O 1
ATOM 2814 N N . PRO A 1 375 ? 39.096 35.241 87.423 1.00 19.22 375 PRO A N 1
ATOM 2815 C CA . PRO A 1 375 ? 40.430 34.933 87.977 1.00 19.48 375 PRO A CA 1
ATOM 2816 C C . PRO A 1 375 ? 40.360 34.092 89.241 1.00 23.07 375 PRO A C 1
ATOM 2817 O O . PRO A 1 375 ? 41.251 33.235 89.478 1.00 25.23 375 PRO A O 1
ATOM 2821 N N . ASN A 1 376 ? 39.334 34.294 90.096 1.00 23.44 376 ASN A N 1
ATOM 2822 C CA . ASN A 1 376 ? 39.320 33.501 91.333 1.00 26.12 376 ASN A CA 1
ATOM 2823 C C . ASN A 1 376 ? 38.487 32.234 91.190 1.00 24.86 376 ASN A C 1
ATOM 2824 O O . ASN A 1 376 ? 38.116 31.653 92.204 1.00 26.51 376 ASN A O 1
ATOM 2829 N N . GLY A 1 377 ? 38.163 31.798 89.967 1.00 24.93 377 GLY A N 1
ATOM 2830 C CA . GLY A 1 377 ? 37.455 30.530 89.784 1.00 23.05 377 GLY A CA 1
ATOM 2831 C C . GLY A 1 377 ? 35.964 30.613 89.581 1.00 23.16 377 GLY A C 1
ATOM 2832 O O . GLY A 1 377 ? 35.326 29.633 89.159 1.00 26.69 377 GLY A O 1
ATOM 2833 N N . THR A 1 378 ? 35.331 31.744 89.877 1.00 24.58 378 THR A N 1
ATOM 2834 C CA . THR A 1 378 ? 33.870 31.769 89.682 1.00 23.61 378 THR A CA 1
ATOM 2835 C C . THR A 1 378 ? 33.477 31.571 88.223 1.00 19.36 378 THR A C 1
ATOM 2836 O O . THR A 1 378 ? 34.012 32.226 87.327 1.00 18.97 378 THR A O 1
ATOM 2840 N N . GLN A 1 379 ? 32.485 30.698 88.017 1.00 17.50 379 GLN A N 1
ATOM 2841 C CA . GLN A 1 379 ? 31.949 30.423 86.685 1.00 16.31 379 GLN A CA 1
ATOM 2842 C C . GLN A 1 379 ? 30.598 31.059 86.424 1.00 16.00 379 GLN A C 1
ATOM 2843 O O . GLN A 1 379 ? 29.691 31.094 87.291 1.00 20.65 379 GLN A O 1
ATOM 2849 N N . TYR A 1 380 ? 30.451 31.525 85.188 1.00 14.10 380 TYR A N 1
ATOM 2850 C CA . TYR A 1 380 ? 29.190 32.159 84.746 1.00 13.65 380 TYR A CA 1
ATOM 2851 C C . TYR A 1 380 ? 28.774 31.524 83.412 1.00 13.48 380 TYR A C 1
ATOM 2852 O O . TYR A 1 380 ? 29.613 31.391 82.540 1.00 15.54 380 TYR A O 1
ATOM 2861 N N . VAL A 1 381 ? 27.505 31.196 83.250 1.00 12.38 381 VAL A N 1
ATOM 2862 C CA . VAL A 1 381 ? 26.940 30.631 82.045 1.00 13.84 381 VAL A CA 1
ATOM 2863 C C . VAL A 1 381 ? 26.116 31.690 81.324 1.00 12.83 381 VAL A C 1
ATOM 2864 O O . VAL A 1 381 ? 25.485 32.537 81.963 1.00 12.10 381 VAL A O 1
ATOM 2868 N N . GLY A 1 382 ? 26.174 31.673 80.000 1.00 10.64 382 GLY A N 1
ATOM 2869 C CA . GLY A 1 382 ? 25.513 32.740 79.241 1.00 10.89 382 GLY A CA 1
ATOM 2870 C C . GLY A 1 382 ? 24.046 32.864 79.610 1.00 10.90 382 GLY A C 1
ATOM 2871 O O . GLY A 1 382 ? 23.347 31.853 79.665 1.00 11.85 382 GLY A O 1
ATOM 2872 N N . ASN A 1 383 ? 23.607 34.101 79.832 1.00 10.20 383 ASN A N 1
ATOM 2873 C CA . ASN A 1 383 ? 22.228 34.500 80.119 1.00 10.93 383 ASN A CA 1
ATOM 2874 C C . ASN A 1 383 ? 21.695 34.015 81.487 1.00 11.99 383 ASN A C 1
ATOM 2875 O O . ASN A 1 383 ? 20.480 34.181 81.738 1.00 13.36 383 ASN A O 1
ATOM 2880 N N . ASP A 1 384 ? 22.601 33.541 82.347 1.00 12.23 384 ASP A N 1
ATOM 2881 C CA . ASP A 1 384 ? 22.211 33.238 83.725 1.00 14.92 384 ASP A CA 1
ATOM 2882 C C . ASP A 1 384 ? 22.452 34.454 84.618 1.00 16.26 384 ASP A C 1
ATOM 2883 O O . ASP A 1 384 ? 23.583 34.716 85.056 1.00 15.75 384 ASP A O 1
ATOM 2888 N N . PHE A 1 385 ? 21.316 35.104 84.918 1.00 16.02 385 PHE A N 1
ATOM 2889 C CA . PHE A 1 385 ? 21.448 36.325 85.719 1.00 16.57 385 PHE A CA 1
ATOM 2890 C C . PHE A 1 385 ? 20.947 36.112 87.139 1.00 17.58 385 PHE A C 1
ATOM 2891 O O . PHE A 1 385 ? 20.684 37.103 87.821 1.00 20.29 385 PHE A O 1
ATOM 2899 N N . THR A 1 386 ? 20.838 34.842 87.576 1.00 16.25 386 THR A N 1
ATOM 2900 C CA . THR A 1 386 ? 20.414 34.607 88.949 1.00 16.63 386 THR A CA 1
ATOM 2901 C C . THR A 1 386 ? 21.528 33.882 89.692 1.00 16.42 386 THR A C 1
ATOM 2902 O O . THR A 1 386 ? 22.004 32.863 89.197 1.00 17.53 386 THR A O 1
ATOM 2906 N N . SER A 1 387 ? 21.939 34.374 90.842 1.00 18.42 387 SER A N 1
ATOM 2907 C CA . SER A 1 387 ? 23.002 33.678 91.568 1.00 17.23 387 SER A CA 1
ATOM 2908 C C . SER A 1 387 ? 22.573 32.310 92.047 1.00 19.79 387 SER A C 1
ATOM 2909 O O . SER A 1 387 ? 21.444 32.283 92.581 1.00 24.47 387 SER A O 1
ATOM 2912 N N . PRO A 1 388 ? 23.280 31.192 92.006 1.00 21.19 388 PRO A N 1
ATOM 2913 C CA . PRO A 1 388 ? 24.576 31.046 91.370 1.00 19.57 388 PRO A CA 1
ATOM 2914 C C . PRO A 1 388 ? 24.454 31.070 89.838 1.00 18.50 388 PRO A C 1
ATOM 2915 O O . PRO A 1 388 ? 23.493 30.579 89.257 1.00 16.16 388 PRO A O 1
ATOM 2919 N N . TYR A 1 389 ? 25.479 31.703 89.229 1.00 17.92 389 TYR A N 1
ATOM 2920 C CA . TYR A 1 389 ? 25.386 32.106 87.835 1.00 16.32 389 TYR A CA 1
ATOM 2921 C C . TYR A 1 389 ? 25.777 31.015 86.862 1.00 15.20 389 TYR A C 1
ATOM 2922 O O . TYR A 1 389 ? 26.011 31.261 85.670 1.00 14.40 389 TYR A O 1
ATOM 2931 N N . ASN A 1 390 ? 25.869 29.791 87.377 1.00 15.76 390 ASN A N 1
ATOM 2932 C CA . ASN A 1 390 ? 26.332 28.702 86.539 1.00 15.74 390 ASN A CA 1
ATOM 2933 C C . ASN A 1 390 ? 25.373 27.514 86.548 1.00 13.92 390 ASN A C 1
ATOM 2934 O O . ASN A 1 390 ? 25.784 26.398 86.245 1.00 18.03 390 ASN A O 1
ATOM 2939 N N . ASP A 1 391 ? 24.102 27.821 86.865 1.00 15.12 391 ASP A N 1
ATOM 2940 C CA . ASP A 1 391 ? 23.157 26.692 86.990 1.00 14.56 391 ASP A CA 1
ATOM 2941 C C . ASP A 1 391 ? 22.020 26.777 85.981 1.00 16.93 391 ASP A C 1
ATOM 2942 O O . ASP A 1 391 ? 21.266 25.782 85.895 1.00 18.72 391 ASP A O 1
ATOM 2947 N N . ASN A 1 392 ? 21.877 27.888 85.261 1.00 15.42 392 ASN A N 1
ATOM 2948 C CA . ASN A 1 392 ? 20.762 27.985 84.311 1.00 14.20 392 ASN A CA 1
ATOM 2949 C C . ASN A 1 392 ? 21.312 28.125 82.896 1.00 16.44 392 ASN A C 1
ATOM 2950 O O . ASN A 1 392 ? 21.857 29.184 82.543 1.00 19.93 392 ASN A O 1
ATOM 2955 N N . TRP A 1 393 ? 21.179 27.076 82.120 1.00 16.48 393 TRP A N 1
ATOM 2956 C CA . TRP A 1 393 ? 21.710 27.059 80.763 1.00 16.06 393 TRP A CA 1
ATOM 2957 C C . TRP A 1 393 ? 20.691 27.425 79.689 1.00 16.07 393 TRP A C 1
ATOM 2958 O O . TRP A 1 393 ? 19.492 27.113 79.792 1.00 18.01 393 TRP A O 1
ATOM 2969 N N . ASP A 1 394 ? 21.208 28.093 78.657 1.00 14.02 394 ASP A N 1
ATOM 2970 C CA . ASP A 1 394 ? 20.339 28.615 77.610 1.00 13.79 394 ASP A CA 1
ATOM 2971 C C . ASP A 1 394 ? 20.323 27.651 76.426 1.00 13.65 394 ASP A C 1
ATOM 2972 O O . ASP A 1 394 ? 21.422 27.364 75.901 1.00 13.25 394 ASP A O 1
ATOM 2977 N N . GLY A 1 395 ? 19.138 27.231 76.002 1.00 14.03 395 GLY A N 1
ATOM 2978 C CA . GLY A 1 395 ? 18.927 26.386 74.843 1.00 13.72 395 GLY A CA 1
ATOM 2979 C C . GLY A 1 395 ? 17.986 26.977 73.832 1.00 13.77 395 GLY A C 1
ATOM 2980 O O . GLY A 1 395 ? 17.410 26.244 73.000 1.00 15.25 395 GLY A O 1
ATOM 2981 N N . ARG A 1 396 ? 17.784 28.286 73.903 1.00 12.76 396 ARG A N 1
ATOM 2982 C CA . ARG A 1 396 ? 16.828 28.904 72.971 1.00 11.87 396 ARG A CA 1
ATOM 2983 C C . ARG A 1 396 ? 17.372 30.059 72.165 1.00 10.15 396 ARG A C 1
ATOM 2984 O O . ARG A 1 396 ? 16.971 30.282 71.002 1.00 11.96 396 ARG A O 1
ATOM 2992 N N . ASN A 1 397 ? 18.291 30.821 72.794 1.00 10.94 397 ASN A N 1
ATOM 2993 C CA . ASN A 1 397 ? 18.779 32.028 72.154 1.00 10.31 397 ASN A CA 1
ATOM 2994 C C . ASN A 1 397 ? 20.076 31.845 71.367 1.00 10.33 397 ASN A C 1
ATOM 2995 O O . ASN A 1 397 ? 20.897 31.035 71.777 1.00 11.42 397 ASN A O 1
ATOM 3000 N N . ASN A 1 398 ? 20.268 32.643 70.297 1.00 10.03 398 ASN A N 1
ATOM 3001 C CA . ASN A 1 398 ? 21.548 32.665 69.569 1.00 9.32 398 ASN A CA 1
ATOM 3002 C C . ASN A 1 398 ? 22.333 33.954 69.917 1.00 8.61 398 ASN A C 1
ATOM 3003 O O . ASN A 1 398 ? 23.184 34.399 69.172 1.00 9.79 398 ASN A O 1
ATOM 3008 N N . VAL A 1 399 ? 22.012 34.517 71.089 1.00 9.16 399 VAL A N 1
ATOM 3009 C CA . VAL A 1 399 ? 22.747 35.569 71.791 1.00 8.70 399 VAL A CA 1
ATOM 3010 C C . VAL A 1 399 ? 22.928 35.077 73.226 1.00 8.72 399 VAL A C 1
ATOM 3011 O O . VAL A 1 399 ? 21.892 34.767 73.838 1.00 9.94 399 VAL A O 1
ATOM 3015 N N . GLU A 1 400 ? 24.161 34.986 73.685 1.00 8.84 400 GLU A N 1
ATOM 3016 C CA . GLU A 1 400 ? 24.382 34.626 75.109 1.00 8.55 400 GLU A CA 1
ATOM 3017 C C . GLU A 1 400 ? 25.293 35.671 75.749 1.00 9.24 400 GLU A C 1
ATOM 3018 O O . GLU A 1 400 ? 26.232 36.102 75.069 1.00 10.90 400 GLU A O 1
ATOM 3024 N N . ASN A 1 401 ? 25.032 36.033 76.985 1.00 8.81 401 ASN A N 1
ATOM 3025 C CA . ASN A 1 401 ? 25.753 37.127 77.619 1.00 9.25 401 ASN A CA 1
ATOM 3026 C C . ASN A 1 401 ? 26.226 36.793 79.016 1.00 10.57 401 ASN A C 1
ATOM 3027 O O . ASN A 1 401 ? 25.463 36.183 79.782 1.00 11.70 401 ASN A O 1
ATOM 3032 N N . VAL A 1 402 ? 27.413 37.266 79.373 1.00 11.29 402 VAL A N 1
ATOM 3033 C CA . VAL A 1 402 ? 27.843 37.251 80.779 1.00 11.60 402 VAL A CA 1
ATOM 3034 C C . VAL A 1 402 ? 28.223 38.695 81.083 1.00 12.25 402 VAL A C 1
ATOM 3035 O O . VAL A 1 402 ? 29.143 39.269 80.462 1.00 13.33 402 VAL A O 1
ATOM 3039 N N . PHE A 1 403 ? 27.463 39.297 82.006 1.00 13.32 403 PHE A N 1
ATOM 3040 C CA . PHE A 1 403 ? 27.672 40.669 82.410 1.00 13.94 403 PHE A CA 1
ATOM 3041 C C . PHE A 1 403 ? 28.003 40.743 83.892 1.00 14.84 403 PHE A C 1
ATOM 3042 O O . PHE A 1 403 ? 27.201 40.253 84.702 1.00 16.52 403 PHE A O 1
ATOM 3050 N N . ILE A 1 404 ? 29.147 41.313 84.200 1.00 15.34 404 ILE A N 1
ATOM 3051 C CA . ILE A 1 404 ? 29.619 41.405 85.586 1.00 16.77 404 ILE A CA 1
ATOM 3052 C C . ILE A 1 404 ? 29.877 42.862 85.918 1.00 18.73 404 ILE A C 1
ATOM 3053 O O . ILE A 1 404 ? 30.799 43.436 85.307 1.00 20.78 404 ILE A O 1
ATOM 3058 N N . ASN A 1 405 ? 29.101 43.446 86.836 1.00 19.66 405 ASN A N 1
ATOM 3059 C CA . ASN A 1 405 ? 29.252 44.874 87.164 1.00 23.46 405 ASN A CA 1
ATOM 3060 C C . ASN A 1 405 ? 30.547 45.211 87.862 1.00 23.16 405 ASN A C 1
ATOM 3061 O O . ASN A 1 405 ? 31.121 46.280 87.630 1.00 27.45 405 ASN A O 1
ATOM 3066 N N . ALA A 1 406 ? 31.031 44.319 88.718 1.00 24.95 406 ALA A N 1
ATOM 3067 C CA . ALA A 1 406 ? 32.260 44.620 89.472 1.00 26.56 406 ALA A CA 1
ATOM 3068 C C . ALA A 1 406 ? 33.242 43.483 89.259 1.00 24.72 406 ALA A C 1
ATOM 3069 O O . ALA A 1 406 ? 33.459 42.573 90.072 1.00 26.99 406 ALA A O 1
ATOM 3071 N N . PRO A 1 407 ? 33.901 43.479 88.107 1.00 25.78 407 PRO A N 1
ATOM 3072 C CA . PRO A 1 407 ? 34.790 42.348 87.786 1.00 24.16 407 PRO A CA 1
ATOM 3073 C C . PRO A 1 407 ? 36.038 42.435 88.667 1.00 27.01 407 PRO A C 1
ATOM 3074 O O . PRO A 1 407 ? 36.307 43.533 89.169 1.00 27.60 407 PRO A O 1
ATOM 3078 N N . GLN A 1 408 ? 36.674 41.263 88.729 1.00 27.48 408 GLN A N 1
ATOM 3079 C CA . GLN A 1 408 ? 37.976 41.105 89.373 1.00 29.38 408 GLN A CA 1
ATOM 3080 C C . GLN A 1 408 ? 39.028 41.546 88.362 1.00 30.35 408 GLN A C 1
ATOM 3081 O O . GLN A 1 408 ? 38.957 41.247 87.176 1.00 31.62 408 GLN A O 1
ATOM 3087 N N . SER A 1 409 ? 40.000 42.285 88.918 1.00 33.70 409 SER A N 1
ATOM 3088 C CA . SER A 1 409 ? 41.102 42.629 87.984 1.00 36.33 409 SER A CA 1
ATOM 3089 C C . SER A 1 409 ? 41.845 41.340 87.668 1.00 35.50 409 SER A C 1
ATOM 3090 O O . SER A 1 409 ? 42.233 40.518 88.515 1.00 39.05 409 SER A O 1
ATOM 3093 N N . GLY A 1 410 ? 42.076 41.029 86.385 1.00 31.23 410 GLY A N 1
ATOM 3094 C CA . GLY A 1 410 ? 42.743 39.735 86.198 1.00 29.36 410 GLY A CA 1
ATOM 3095 C C . GLY A 1 410 ? 42.246 39.088 84.924 1.00 24.40 410 GLY A C 1
ATOM 3096 O O . GLY A 1 410 ? 41.450 39.654 84.174 1.00 27.93 410 GLY A O 1
ATOM 3097 N N A THR A 1 411 ? 42.729 37.874 84.686 0.78 24.52 411 THR A N 1
ATOM 3098 N N B THR A 1 411 ? 42.754 37.890 84.638 0.22 24.24 411 THR A N 1
ATOM 3099 C CA A THR A 1 411 ? 42.437 37.233 83.405 0.78 22.72 411 THR A CA 1
ATOM 3100 C CA B THR A 1 411 ? 42.425 37.272 83.358 0.22 22.95 411 THR A CA 1
ATOM 3101 C C A THR A 1 411 ? 41.189 36.373 83.548 0.78 21.59 411 THR A C 1
ATOM 3102 C C B THR A 1 411 ? 41.223 36.347 83.497 0.22 21.53 411 THR A C 1
ATOM 3103 O O A THR A 1 411 ? 41.132 35.482 84.388 0.78 22.16 411 THR A O 1
ATOM 3104 O O B THR A 1 411 ? 41.233 35.391 84.267 0.22 22.11 411 THR A O 1
ATOM 3111 N N . TYR A 1 412 ? 40.194 36.668 82.727 1.00 18.79 412 TYR A N 1
ATOM 3112 C CA . TYR A 1 412 ? 39.019 35.872 82.576 1.00 16.60 412 TYR A CA 1
ATOM 3113 C C . TYR A 1 412 ? 39.182 34.917 81.391 1.00 17.41 412 TYR A C 1
ATOM 3114 O O . TYR A 1 412 ? 39.655 35.263 80.310 1.00 19.69 412 TYR A O 1
ATOM 3123 N N . THR A 1 413 ? 38.748 33.696 81.627 1.00 16.66 413 THR A N 1
ATOM 3124 C CA . THR A 1 413 ? 38.745 32.666 80.582 1.00 15.64 413 THR A CA 1
ATOM 3125 C C . THR A 1 413 ? 37.376 32.657 79.924 1.00 14.36 413 THR A C 1
ATOM 3126 O O . THR A 1 413 ? 36.340 32.674 80.612 1.00 18.23 413 THR A O 1
ATOM 3130 N N . ILE A 1 414 ? 37.341 32.648 78.600 1.00 13.41 414 ILE A N 1
ATOM 3131 C CA . ILE A 1 414 ? 36.082 32.668 77.852 1.00 13.75 414 ILE A CA 1
ATOM 3132 C C . ILE A 1 414 ? 35.973 31.423 76.992 1.00 14.27 414 ILE A C 1
ATOM 3133 O O . ILE A 1 414 ? 36.835 31.228 76.105 1.00 16.65 414 ILE A O 1
ATOM 3138 N N . GLU A 1 415 ? 34.927 30.628 77.270 1.00 13.16 415 GLU A N 1
ATOM 3139 C CA . GLU A 1 415 ? 34.754 29.426 76.469 1.00 13.47 415 GLU A CA 1
ATOM 3140 C C . GLU A 1 415 ? 33.446 29.494 75.668 1.00 11.93 415 GLU A C 1
ATOM 3141 O O . GLU A 1 415 ? 32.433 29.893 76.234 1.00 14.09 415 GLU A O 1
ATOM 3147 N N . VAL A 1 416 ? 33.575 29.088 74.423 1.00 11.55 416 VAL A N 1
ATOM 3148 C CA . VAL A 1 416 ? 32.367 28.955 73.588 1.00 11.15 416 VAL A CA 1
ATOM 3149 C C . VAL A 1 416 ? 32.276 27.470 73.337 1.00 11.41 416 VAL A C 1
ATOM 3150 O O . VAL A 1 416 ? 33.169 26.893 72.703 1.00 12.96 416 VAL A O 1
ATOM 3154 N N . GLN A 1 417 ? 31.231 26.862 73.870 1.00 11.74 417 GLN A N 1
ATOM 3155 C CA . GLN A 1 417 ? 31.070 25.425 73.853 1.00 11.87 417 GLN A CA 1
ATOM 3156 C C . GLN A 1 417 ? 29.980 25.026 72.881 1.00 11.74 417 GLN A C 1
ATOM 3157 O O . GLN A 1 417 ? 28.860 25.571 72.909 1.00 11.79 417 GLN A O 1
ATOM 3163 N N . ALA A 1 418 ? 30.311 24.051 72.010 1.00 12.03 418 ALA A N 1
ATOM 3164 C CA . ALA A 1 418 ? 29.266 23.598 71.063 1.00 10.66 418 ALA A CA 1
ATOM 3165 C C . ALA A 1 418 ? 28.384 22.536 71.695 1.00 10.99 418 ALA A C 1
ATOM 3166 O O . ALA A 1 418 ? 28.666 21.331 71.643 1.00 13.20 418 ALA A O 1
ATOM 3168 N N . TYR A 1 419 ? 27.269 22.888 72.330 1.00 12.09 419 TYR A N 1
ATOM 3169 C CA . TYR A 1 419 ? 26.422 21.889 73.002 1.00 11.70 419 TYR A CA 1
ATOM 3170 C C . TYR A 1 419 ? 25.764 20.939 72.000 1.00 11.46 419 TYR A C 1
ATOM 3171 O O . TYR A 1 419 ? 25.739 19.714 72.209 1.00 13.47 419 TYR A O 1
ATOM 3180 N N . ASN A 1 420 ? 25.227 21.463 70.908 1.00 12.03 420 ASN A N 1
ATOM 3181 C CA . ASN A 1 420 ? 24.522 20.595 69.960 1.00 11.29 420 ASN A CA 1
ATOM 3182 C C . ASN A 1 420 ? 24.444 21.349 68.639 1.00 11.21 420 ASN A C 1
ATOM 3183 O O . ASN A 1 420 ? 23.727 22.358 68.565 1.00 12.98 420 ASN A O 1
ATOM 3188 N N . VAL A 1 421 ? 25.183 20.880 67.639 1.00 11.43 421 VAL A N 1
ATOM 3189 C CA . VAL A 1 421 ? 25.313 21.568 66.357 1.00 11.35 421 VAL A CA 1
ATOM 3190 C C . VAL A 1 421 ? 24.978 20.598 65.244 1.00 11.65 421 VAL A C 1
ATOM 3191 O O . VAL A 1 421 ? 25.868 20.015 64.611 1.00 13.10 421 VAL A O 1
ATOM 3195 N N . PRO A 1 422 ? 23.679 20.382 64.997 1.00 11.94 422 PRO A N 1
ATOM 3196 C CA . PRO A 1 422 ? 23.312 19.446 63.919 1.00 13.16 422 PRO A CA 1
ATOM 3197 C C . PRO A 1 422 ? 23.566 19.962 62.512 1.00 13.66 422 PRO A C 1
ATOM 3198 O O . PRO A 1 422 ? 23.612 19.185 61.547 1.00 14.58 422 PRO A O 1
ATOM 3202 N N . VAL A 1 423 ? 23.675 21.272 62.366 1.00 13.54 423 VAL A N 1
ATOM 3203 C CA . VAL A 1 423 ? 23.989 21.808 61.037 1.00 16.17 423 VAL A CA 1
ATOM 3204 C C . VAL A 1 423 ? 25.289 22.579 61.095 1.00 16.57 423 VAL A C 1
ATOM 3205 O O . VAL A 1 423 ? 25.255 23.811 61.085 1.00 24.10 423 VAL A O 1
ATOM 3209 N N . GLY A 1 424 ? 26.357 21.778 61.166 1.00 18.16 424 GLY A N 1
ATOM 3210 C CA . GLY A 1 424 ? 27.648 22.314 61.556 1.00 19.41 424 GLY A CA 1
ATOM 3211 C C . GLY A 1 424 ? 28.626 22.301 60.411 1.00 17.27 424 GLY A C 1
ATOM 3212 O O . GLY A 1 424 ? 28.337 21.765 59.315 1.00 20.18 424 GLY A O 1
ATOM 3213 N N . PRO A 1 425 ? 29.788 22.865 60.693 1.00 14.75 425 PRO A N 1
ATOM 3214 C CA . PRO A 1 425 ? 30.126 23.576 61.926 1.00 13.48 425 PRO A CA 1
ATOM 3215 C C . PRO A 1 425 ? 29.517 24.968 61.999 1.00 13.84 425 PRO A C 1
ATOM 3216 O O . PRO A 1 425 ? 29.125 25.554 60.977 1.00 15.90 425 PRO A O 1
ATOM 3220 N N . GLN A 1 426 ? 29.389 25.482 63.228 1.00 11.69 426 GLN A N 1
ATOM 3221 C CA . GLN A 1 426 ? 28.767 26.789 63.457 1.00 11.23 426 GLN A CA 1
ATOM 3222 C C . GLN A 1 426 ? 29.836 27.796 63.867 1.00 11.10 426 GLN A C 1
ATOM 3223 O O . GLN A 1 426 ? 30.583 27.571 64.848 1.00 11.46 426 GLN A O 1
ATOM 3229 N N . THR A 1 427 ? 29.952 28.886 63.113 1.00 12.03 427 THR A N 1
ATOM 3230 C CA . THR A 1 427 ? 30.892 29.915 63.574 1.00 12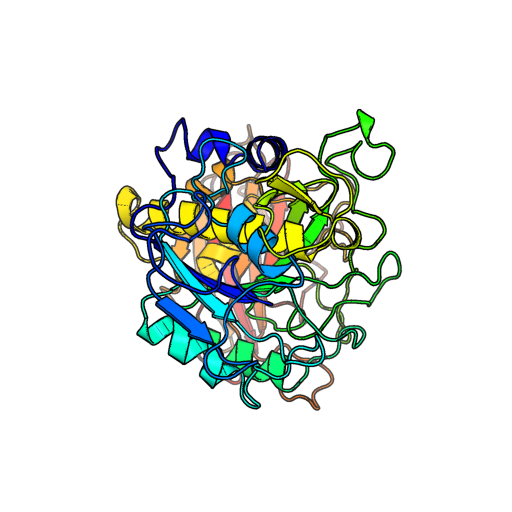.24 427 THR A CA 1
ATOM 3231 C C . THR A 1 427 ? 30.133 30.903 64.461 1.00 11.95 427 THR A C 1
ATOM 3232 O O . THR A 1 427 ? 28.958 30.784 64.794 1.00 12.01 427 THR A O 1
ATOM 3236 N N . PHE A 1 428 ? 30.773 31.963 64.936 1.00 10.50 428 PHE A N 1
ATOM 3237 C CA . PHE A 1 428 ? 30.197 32.863 65.928 1.00 9.44 428 PHE A CA 1
ATOM 3238 C C . PHE A 1 428 ? 31.079 34.086 66.042 1.00 9.10 428 PHE A C 1
ATOM 3239 O O . PHE A 1 428 ? 32.234 34.063 65.586 1.00 10.43 428 PHE A O 1
ATOM 3247 N N . SER A 1 429 ? 30.565 35.098 66.713 1.00 9.72 429 SER A N 1
ATOM 3248 C CA . SER A 1 429 ? 31.373 36.247 67.110 1.00 10.01 429 SER A CA 1
ATOM 3249 C C . SER A 1 429 ? 31.216 36.486 68.613 1.00 9.31 429 SER A C 1
ATOM 3250 O O . SER A 1 429 ? 30.230 36.116 69.257 1.00 10.34 429 SER A O 1
ATOM 3253 N N . LEU A 1 430 ? 32.247 37.139 69.151 1.00 11.04 430 LEU A N 1
ATOM 3254 C CA . LEU A 1 430 ? 32.272 37.627 70.523 1.00 10.60 430 LEU A CA 1
ATOM 3255 C C . LEU A 1 430 ? 32.589 39.116 70.533 1.00 10.44 430 LEU A C 1
ATOM 3256 O O . LEU A 1 430 ? 33.449 39.540 69.740 1.00 11.14 430 LEU A O 1
ATOM 3261 N N . ALA A 1 431 ? 31.982 39.837 71.455 1.00 10.10 431 ALA A N 1
ATOM 3262 C CA . ALA A 1 431 ? 32.351 41.228 71.710 1.00 9.85 431 ALA A CA 1
ATOM 3263 C C . ALA A 1 431 ? 32.464 41.407 73.193 1.00 10.81 431 ALA A C 1
ATOM 3264 O O . ALA A 1 431 ? 31.613 40.893 73.946 1.00 11.35 431 ALA A O 1
ATOM 3266 N N . ILE A 1 432 ? 33.531 42.067 73.594 1.00 11.69 432 ILE A N 1
ATOM 3267 C CA . ILE A 1 432 ? 33.817 42.282 75.012 1.00 10.78 432 ILE A CA 1
ATOM 3268 C C . ILE A 1 432 ? 34.023 43.768 75.268 1.00 11.94 432 ILE A C 1
ATOM 3269 O O . ILE A 1 432 ? 34.842 44.423 74.587 1.00 13.36 432 ILE A O 1
ATOM 3274 N N . VAL A 1 433 ? 33.256 44.241 76.253 1.00 13.34 433 VAL A N 1
ATOM 3275 C CA . VAL A 1 433 ? 33.366 45.568 76.781 1.00 15.16 433 VAL A CA 1
ATOM 3276 C C . VAL A 1 433 ? 33.955 45.575 78.184 1.00 15.91 433 VAL A C 1
ATOM 3277 O O . VAL A 1 433 ? 33.505 44.806 79.055 1.00 17.21 433 VAL A O 1
ATOM 3281 N N . ASN A 1 434 ? 34.945 46.445 78.416 1.00 17.03 434 ASN A N 1
ATOM 3282 C CA . ASN A 1 434 ? 35.418 46.619 79.805 1.00 22.23 434 ASN A CA 1
ATOM 3283 C C . ASN A 1 434 ? 36.009 48.022 79.900 1.00 27.72 434 ASN A C 1
ATOM 3284 O O . ASN A 1 434 ? 35.200 48.970 79.759 1.00 31.03 434 ASN A O 1
#

Foldseek 3Di:
DVLLCVVQVLVCLCPVVVFLLAPAEEEEEEAAAFQQDQAPVGFQQARPQELAREEQQDVPGRHPLQFLRNQLVQQQAGDHPDQHHSRVNHGYYYYRQQHPVRDRNSQDPQNLVVVVVVVVSPHQEYEYADFDFPQQACDNNLLSVLQNQQVDQHAYEYEQFQQDDDERGGGPPLSRQLHQYEFAAADQPPVVHDQHNASLHGRGRTYFDDGLLGHAPNAAYTHFFFRKGFGRLNYDPVSAPAQDDSTIGGHGGSSNGGSSVSSLLSSLQCLCVPPVPDRAGSQLSSQLQLQQFDNSPPDDDTRRGNSHHNRSVQSNDWDKDRLPDWDAAFDKDKDKDFDDQPFKKKKKKAFSANRADSPDSAGGAWDKKKWKAAPVGQIAIFRQPDPVRPPDHDDHHRMTMDIGGGGDGGMMMIMIHGNHHPPDGTTIMMTMGD

Radius of gyration: 20.26 Å; Cα contacts (8 Å, |Δi|>4): 1374; chains: 1; bounding box: 46×54×53 Å